Protein AF-A0A069I4X9-F1 (afdb_monomer)

Nearest PDB structures (foldseek):
  8xks-assembly1_K  TM=8.102E-01  e=2.385E-12  Chlamydomonas reinhardtii
  8xqx-assembly1_M  TM=8.203E-01  e=2.282E-12  Chlamydomonas reinhardtii
  8jcx-assembly1_3  TM=2.932E-01  e=9.158E+00  Homo sapiens
  4k1c-assembly2_B  TM=1.933E-01  e=4.322E+00  Saccharomyces cerevisiae S288C

Radius of gyration: 26.83 Å; Cα contacts (8 Å, |Δi|>4): 617; chains: 1; bounding box: 78×53×102 Å

Sequence (482 aa):
MLAGDPAERPPGIDAPSASSSVSSPSPRQVRTNILDNCRDRSWLIGLGVWSAAIGVWVTVFYAGLMTDAIWLKACLGVALGFATGVVFVIGHDCAHRSLVPSARINRIMAQVAFMPSLHPVCTWETGHNKLHHGWTCLLGKDEGYPPLSPQEFAALPPWRQALHRFYRSPAGLGFYYLVDIWWRCQILALPAGFRDFRRRDGWIDYGLVGGCLLAQLVVATRAGMGGALANCLLMIALPFVVWNFVMAFVTFQHHTHPGVVWYRDQREWNFFRGQVRGTVHVQMPVWLDVVFGRIFQHTAHHVDKTIPLYHLVEAQRALEDAYPRDVCVAKLSLSNLLSIIRACQVFDYEAKCWMTFDAAIGRVSPVVPAGGLPTAHEEAPRWNLGCELGFVAWIGLCVLIIGYSIVPRAALVAPYGDVALAIYLGLPGGLMFYGAHLLWQFLARGRGPIRERVAGWPWHDKLVATVVAFLVTDATWAWAVG

pLDDT: mean 77.33, std 23.87, range [29.41, 98.62]

Solvent-accessible surface area (backbone atoms only — not comparable to full-atom values): 25660 Å² total; per-residue (Å²): 138,86,85,86,81,84,81,83,78,78,85,73,80,73,71,80,69,84,66,77,78,76,71,76,62,51,68,68,65,58,51,68,53,34,62,75,72,36,55,62,48,39,61,69,58,32,52,46,54,51,50,50,37,50,49,53,34,53,50,37,50,50,52,29,37,72,27,62,55,62,70,59,21,43,53,32,9,50,52,33,2,53,33,34,38,36,24,32,52,52,15,48,37,14,64,52,40,10,33,28,76,46,57,68,58,15,47,53,50,14,47,61,30,17,29,77,67,59,42,28,50,60,41,46,47,43,54,45,60,50,24,26,63,64,33,34,45,27,57,96,50,18,74,83,79,68,64,45,36,33,66,60,48,59,70,41,58,70,71,54,43,52,48,54,54,39,38,50,35,88,72,21,32,22,50,40,30,44,49,60,40,44,42,38,42,45,68,65,27,62,55,80,90,47,60,87,48,91,45,76,70,33,57,49,31,47,48,50,21,53,50,43,53,51,50,50,52,54,48,33,56,62,56,77,38,46,41,39,69,52,28,44,46,27,66,44,50,42,14,51,54,43,19,30,34,50,47,22,56,53,56,44,52,34,57,52,43,78,63,39,50,60,33,77,53,69,90,82,51,47,64,44,56,21,26,39,31,21,20,23,28,48,48,65,59,68,73,58,35,57,61,52,49,35,56,44,31,27,28,32,39,46,70,43,47,48,38,19,56,93,28,24,67,62,32,28,50,35,45,40,72,75,32,56,81,45,40,38,57,46,65,66,32,46,67,52,53,54,48,37,42,57,44,55,52,24,31,38,68,85,81,58,39,49,32,36,67,50,36,40,65,66,76,39,78,76,72,69,69,93,61,72,67,75,59,50,67,69,86,67,77,79,92,51,71,68,40,56,51,37,46,53,49,50,53,49,48,56,50,47,59,53,47,67,73,70,54,65,77,77,76,77,74,65,99,48,84,69,53,57,56,53,54,48,45,71,39,84,66,17,49,51,52,50,49,50,49,51,49,47,52,51,50,73,69,46,86,58,81,63,48,65,58,54,69,70,39,96,54,41,67,60,53,51,51,52,53,50,55,48,52,52,53,51,52,56,48,56,66,73,76,108

Secondary structure (DSSP, 8-state):
---PPPPPPPPP----------PPPPHHHHHTTS-GGGG---HHHHHHHHHHHHHHHHHHHHHHHT---HHHHHHHHHHHHHHHHHHHHHHHHHHHT-SSS-HHHHHHHHHHHHTTTT--HHHHIIIIIIIITTSTTBTTT--SSPPPPHHHHHTS-HHHHHHHHHHTSHHHHHHHIIIIIIIIIIIS--SGGG-TT-SHHHHHHHHHHHHHHHHHHHHHHHS-SS-HHHHHIIIIIHHHHHHHHHHHHHHHHHH-STT---BSSGGG--HIIIIITT-EEEE--HHHHHHTTTTT-HHHHHH-TTS-GGGHHHHHHHHHHH-TTTSEEEE--HHHHHHHHHH-SEEETTTTEEE-HHHHTTSS-----SSSS--TT--PPPP-HHHHHHHHHHHHHHHHHHHHHHS-GGGG----TTHHHHHHHTSHHHHHHHHHHHHHHHHHH--STHHHHHHTSTTHHHHHHHHHHHHHHHHHHHHH--

Structure (mmCIF, N/CA/C/O backbone):
data_AF-A0A069I4X9-F1
#
_entry.id   AF-A0A069I4X9-F1
#
loop_
_atom_site.group_PDB
_atom_site.id
_atom_site.type_symbol
_atom_site.label_atom_id
_atom_site.label_alt_id
_atom_site.label_comp_id
_atom_site.label_asym_id
_atom_site.label_entity_id
_atom_site.label_seq_id
_atom_site.pdbx_PDB_ins_code
_atom_site.Cartn_x
_atom_site.Cartn_y
_atom_site.Cartn_z
_atom_site.occupancy
_atom_site.B_iso_or_equiv
_atom_site.auth_seq_id
_atom_site.auth_comp_id
_atom_site.auth_asym_id
_atom_site.auth_atom_id
_atom_site.pdbx_PDB_model_num
ATOM 1 N N . MET A 1 1 ? -54.127 21.550 59.054 1.00 37.44 1 MET A N 1
ATOM 2 C CA . MET A 1 1 ? -53.795 22.242 57.787 1.00 37.44 1 MET A CA 1
ATOM 3 C C . MET A 1 1 ? -52.359 22.720 57.953 1.00 37.44 1 MET A C 1
ATOM 5 O O . MET A 1 1 ? -52.140 23.492 58.864 1.00 37.44 1 MET A O 1
ATOM 9 N N . LEU A 1 2 ? -51.314 22.235 57.291 1.00 35.59 2 LEU A N 1
ATOM 10 C CA . LEU A 1 2 ? -51.135 21.636 55.971 1.00 35.59 2 LEU A CA 1
ATOM 11 C C . LEU A 1 2 ? -49.965 20.634 56.070 1.00 35.59 2 LEU A C 1
ATOM 13 O O . LEU A 1 2 ? -48.908 20.998 56.577 1.00 35.59 2 LEU A O 1
ATOM 17 N N . ALA A 1 3 ? -50.141 19.408 55.582 1.00 30.22 3 ALA A N 1
ATOM 18 C CA . ALA A 1 3 ? -49.044 18.504 55.245 1.00 30.22 3 ALA A CA 1
ATOM 19 C C . ALA A 1 3 ? -49.197 18.213 53.748 1.00 30.22 3 ALA A C 1
ATOM 21 O O . ALA A 1 3 ? -50.231 17.694 53.333 1.00 30.22 3 ALA A O 1
ATOM 22 N N . GLY A 1 4 ? -48.242 18.687 52.948 1.00 31.55 4 GLY A N 1
ATOM 23 C CA . GLY A 1 4 ? -48.219 18.511 51.500 1.00 31.55 4 GLY A CA 1
ATOM 24 C C . GLY A 1 4 ? -47.476 17.234 51.130 1.00 31.55 4 GLY A C 1
ATOM 25 O O . GLY A 1 4 ? -46.354 17.016 51.582 1.00 31.55 4 GLY A O 1
ATOM 26 N N . ASP A 1 5 ? -48.141 16.419 50.326 1.00 33.72 5 ASP A N 1
ATOM 27 C CA . ASP A 1 5 ? -47.683 15.168 49.726 1.00 33.72 5 ASP A CA 1
ATOM 28 C C . ASP A 1 5 ? -46.591 15.435 48.659 1.00 33.72 5 ASP A C 1
ATOM 30 O O . ASP A 1 5 ? -46.754 16.372 47.866 1.00 33.72 5 ASP A O 1
ATOM 34 N N . PRO A 1 6 ? -45.480 14.676 48.585 1.00 36.47 6 PRO A N 1
ATOM 35 C CA . PRO A 1 6 ? -44.529 14.788 47.486 1.00 36.47 6 PRO A CA 1
ATOM 36 C C . PRO A 1 6 ? -45.008 13.983 46.270 1.00 36.47 6 PRO A C 1
ATOM 38 O O . PRO A 1 6 ? -45.128 12.762 46.321 1.00 36.47 6 PRO A O 1
ATOM 41 N N . ALA A 1 7 ? -45.231 14.689 45.161 1.00 36.84 7 ALA A N 1
ATOM 42 C CA . ALA A 1 7 ? -45.636 14.135 43.873 1.00 36.84 7 ALA A CA 1
ATOM 43 C C . ALA A 1 7 ? -44.714 13.004 43.366 1.00 36.84 7 ALA A C 1
ATOM 45 O O . ALA A 1 7 ? -43.484 13.093 43.422 1.00 36.84 7 ALA A O 1
ATOM 46 N N . GLU A 1 8 ? -45.350 11.963 42.828 1.00 34.41 8 GLU A N 1
ATOM 47 C CA . GLU A 1 8 ? -44.757 10.784 42.196 1.00 34.41 8 GLU A CA 1
ATOM 48 C C . GLU A 1 8 ? -43.787 11.141 41.052 1.00 34.41 8 GLU A C 1
ATOM 50 O O . GLU A 1 8 ? -44.071 11.980 40.194 1.00 34.41 8 GLU A O 1
ATOM 55 N N . ARG A 1 9 ? -42.633 10.457 41.007 1.00 32.28 9 ARG A N 1
ATOM 56 C CA . ARG A 1 9 ? -41.736 10.457 39.839 1.00 32.28 9 ARG A CA 1
ATOM 57 C C . ARG A 1 9 ? -42.346 9.607 38.717 1.00 32.28 9 ARG A C 1
ATOM 59 O O . ARG A 1 9 ? -42.811 8.505 39.005 1.00 32.28 9 ARG A O 1
ATOM 66 N N . PRO A 1 10 ? -42.257 10.032 37.445 1.00 34.31 10 PRO A N 1
ATOM 67 C CA . PRO A 1 10 ? -42.614 9.173 36.322 1.00 34.31 10 PRO A CA 1
ATOM 68 C C . PRO A 1 10 ? -41.667 7.958 36.249 1.00 34.31 10 PRO A C 1
ATOM 70 O O . PRO A 1 10 ? -40.499 8.077 36.638 1.00 34.31 10 PRO A O 1
ATOM 73 N N . PRO A 1 11 ? -42.145 6.794 35.767 1.00 34.25 11 PRO A N 1
ATOM 74 C CA . PRO A 1 11 ? -41.364 5.564 35.736 1.00 34.25 11 PRO A CA 1
ATOM 75 C C . PRO A 1 11 ? -40.107 5.754 34.888 1.00 34.25 11 PRO A C 1
ATOM 77 O O . PRO A 1 11 ? -40.160 6.211 33.744 1.00 34.25 11 PRO A O 1
ATOM 80 N N . GLY A 1 12 ? -38.967 5.443 35.503 1.00 29.41 12 GLY A N 1
ATOM 81 C CA . GLY A 1 12 ? -37.654 5.556 34.897 1.00 29.41 12 GLY A CA 1
ATOM 82 C C . GLY A 1 12 ? -37.534 4.665 33.668 1.00 29.41 12 GLY A C 1
ATOM 83 O O . GLY A 1 12 ? -37.895 3.493 33.687 1.00 29.41 12 GLY A O 1
ATOM 84 N N . ILE A 1 13 ? -36.977 5.236 32.605 1.00 35.00 13 ILE A N 1
ATOM 85 C CA . ILE A 1 13 ? -36.231 4.462 31.621 1.00 35.00 13 ILE A CA 1
ATOM 86 C C . ILE A 1 13 ? -35.029 3.929 32.392 1.00 35.00 13 ILE A C 1
ATOM 88 O O . ILE A 1 13 ? -34.142 4.703 32.761 1.00 35.00 13 ILE A O 1
ATOM 92 N N . ASP A 1 14 ? -35.050 2.637 32.704 1.00 30.31 14 ASP A N 1
ATOM 93 C CA . ASP A 1 14 ? -33.915 1.957 33.304 1.00 30.31 14 ASP A CA 1
ATOM 94 C C . ASP A 1 14 ? -32.677 2.255 32.455 1.00 30.31 14 ASP A C 1
ATOM 96 O O . ASP A 1 14 ? -32.608 1.930 31.265 1.00 30.31 14 ASP A O 1
ATOM 100 N N . ALA A 1 15 ? -31.696 2.918 33.072 1.00 31.80 15 ALA A N 1
ATOM 101 C CA . ALA A 1 15 ? -30.349 2.950 32.535 1.00 31.80 15 ALA A CA 1
ATOM 102 C C . ALA A 1 15 ? -29.957 1.494 32.253 1.00 31.80 15 ALA A C 1
ATOM 104 O O . ALA A 1 15 ? -30.200 0.651 33.123 1.00 31.80 15 ALA A O 1
ATOM 105 N N . PRO A 1 16 ? -29.399 1.169 31.071 1.00 34.00 16 PRO A N 1
ATOM 106 C CA . PRO A 1 16 ? -29.055 -0.203 30.749 1.00 34.00 16 PRO A CA 1
ATOM 107 C C . PRO A 1 16 ? -28.197 -0.745 31.886 1.00 34.00 16 PRO A C 1
ATOM 109 O O . PRO A 1 16 ? -27.100 -0.245 32.147 1.00 34.00 16 PRO A O 1
ATOM 112 N N . SER A 1 17 ? -28.761 -1.723 32.602 1.00 31.00 17 SER A N 1
ATOM 113 C CA . SER A 1 17 ? -28.089 -2.463 33.658 1.00 31.00 17 SER A CA 1
ATOM 114 C C . SER A 1 17 ? -26.706 -2.809 33.143 1.00 31.00 17 SER A C 1
ATOM 116 O O . SER A 1 17 ? -26.615 -3.310 32.020 1.00 31.00 17 SER A O 1
ATOM 118 N N . ALA A 1 18 ? -25.666 -2.505 33.922 1.00 36.44 18 ALA A N 1
ATOM 119 C CA . ALA A 1 18 ? -24.280 -2.808 33.607 1.00 36.44 18 ALA A CA 1
ATOM 120 C C . ALA A 1 18 ? -24.152 -4.294 33.244 1.00 36.44 18 ALA A C 1
ATOM 122 O O . ALA A 1 18 ? -23.945 -5.154 34.098 1.00 36.44 18 ALA A O 1
ATOM 123 N N . SER A 1 19 ? -24.342 -4.599 31.961 1.00 37.09 19 SER A N 1
ATOM 124 C CA . SER A 1 19 ? -24.194 -5.928 31.415 1.00 37.09 19 SER A CA 1
ATOM 125 C C . SER A 1 19 ? -22.731 -6.261 31.607 1.00 37.09 19 SER A C 1
ATOM 127 O O . SER A 1 19 ? -21.877 -5.515 31.117 1.00 37.09 19 SER A O 1
ATOM 129 N N . SER A 1 20 ? -22.466 -7.327 32.360 1.00 35.00 20 SER A N 1
ATOM 130 C CA . SER A 1 20 ? -21.168 -7.982 32.510 1.00 35.00 20 SER A CA 1
ATOM 131 C C . SER A 1 20 ? -20.260 -7.659 31.327 1.00 35.00 20 SER A C 1
ATOM 133 O O . SER A 1 20 ? -20.530 -8.105 30.208 1.00 35.00 20 SER A O 1
ATOM 135 N N . SER A 1 21 ? -19.236 -6.830 31.542 1.00 40.62 21 SER A N 1
ATOM 136 C CA . SER A 1 21 ? -18.305 -6.451 30.488 1.00 40.62 21 SER A CA 1
ATOM 137 C C . SER A 1 21 ? -17.572 -7.711 30.042 1.00 40.62 21 SER A C 1
ATOM 139 O O . SER A 1 21 ? -16.586 -8.110 30.664 1.00 40.62 21 SER A O 1
ATOM 141 N N . VAL A 1 22 ? -18.074 -8.377 29.004 1.00 55.06 22 VAL A N 1
ATOM 142 C CA . VAL A 1 22 ? -17.352 -9.461 28.348 1.00 55.06 22 VAL A CA 1
ATOM 143 C C . VAL A 1 22 ? -16.038 -8.844 27.886 1.00 55.06 22 VAL A C 1
ATOM 145 O O . VAL A 1 22 ? -16.019 -7.938 27.048 1.00 55.06 22 VAL A O 1
ATOM 148 N N . SER A 1 23 ? -14.942 -9.245 28.525 1.00 77.88 23 SER A N 1
ATOM 149 C CA . SER A 1 23 ? -13.613 -8.769 28.170 1.00 77.88 23 SER A CA 1
ATOM 150 C C . SER A 1 23 ? -13.350 -9.118 26.705 1.00 77.88 23 SER A C 1
ATOM 152 O O . SER A 1 23 ? -13.722 -10.192 26.230 1.00 77.88 23 SER A O 1
ATOM 154 N N . SER A 1 24 ? -12.762 -8.185 25.950 1.00 87.25 24 SER A N 1
ATOM 155 C CA . SER A 1 24 ? -12.441 -8.446 24.544 1.00 87.25 24 SER A CA 1
ATOM 156 C C . SER A 1 24 ? -11.534 -9.681 24.430 1.00 87.25 24 SER A C 1
ATOM 158 O O . SER A 1 24 ? -10.626 -9.819 25.257 1.00 87.25 24 SER A O 1
ATOM 160 N N . PRO A 1 25 ? -11.730 -10.551 23.420 1.00 93.88 25 PRO A N 1
ATOM 161 C CA . PRO A 1 25 ? -10.890 -11.728 23.235 1.00 93.88 25 PRO A CA 1
ATOM 162 C C . PRO A 1 25 ? -9.403 -11.366 23.179 1.00 93.88 25 PRO A C 1
ATOM 164 O O . PRO A 1 25 ? -8.998 -10.392 22.539 1.00 93.88 25 PRO A O 1
ATOM 167 N N . SER A 1 26 ? -8.570 -12.168 23.840 1.00 94.81 26 SER A N 1
ATOM 168 C CA . SER A 1 26 ? -7.115 -12.028 23.761 1.00 94.81 26 SER A CA 1
ATOM 169 C C . SER A 1 26 ? -6.605 -12.341 22.344 1.00 94.81 26 SER A C 1
ATOM 171 O O . SER A 1 26 ? -7.230 -13.129 21.630 1.00 94.81 26 SER A O 1
ATOM 173 N N . PRO A 1 27 ? -5.425 -11.830 21.937 1.00 95.25 27 PRO A N 1
ATOM 174 C CA . PRO A 1 27 ? -4.849 -12.139 20.624 1.00 95.25 27 PRO A CA 1
ATOM 175 C C . PRO A 1 27 ? -4.754 -13.640 20.332 1.00 95.25 27 PRO A C 1
ATOM 177 O O . PRO A 1 27 ? -4.973 -14.076 19.205 1.00 95.25 27 PRO A O 1
ATOM 180 N N . ARG A 1 28 ? -4.442 -14.443 21.359 1.00 94.88 28 ARG A N 1
AT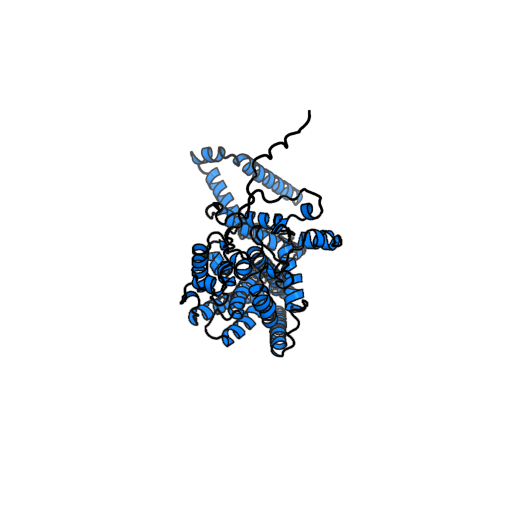OM 181 C CA . ARG A 1 28 ? -4.356 -15.901 21.241 1.00 94.88 28 ARG A CA 1
ATOM 182 C C . ARG A 1 28 ? -5.721 -16.515 20.929 1.00 94.88 28 ARG A C 1
ATOM 184 O O . ARG A 1 28 ? -5.792 -17.327 20.020 1.00 94.88 28 ARG A O 1
ATOM 191 N N . GLN A 1 29 ? -6.775 -16.096 21.635 1.00 95.31 29 GLN A N 1
ATOM 192 C CA . GLN A 1 29 ? -8.145 -16.577 21.407 1.00 95.31 29 GLN A CA 1
ATOM 193 C C . GLN A 1 29 ? -8.674 -16.197 20.023 1.00 95.31 29 GLN A C 1
ATOM 195 O O . GLN A 1 29 ? -9.367 -16.989 19.402 1.00 95.31 29 GLN A O 1
ATOM 200 N N . VAL A 1 30 ? -8.333 -15.009 19.514 1.00 96.00 30 VAL A N 1
ATOM 201 C CA . VAL A 1 30 ? -8.723 -14.621 18.149 1.00 96.00 30 VAL A CA 1
ATOM 202 C C . VAL A 1 30 ? -8.038 -15.529 17.129 1.00 96.00 30 VAL A C 1
ATOM 204 O O . VAL A 1 30 ? -8.697 -16.084 16.253 1.00 96.00 30 VAL A O 1
ATOM 207 N N . ARG A 1 31 ? -6.722 -15.730 17.274 1.00 96.00 31 ARG A N 1
ATOM 208 C CA . ARG A 1 31 ? -5.906 -16.519 16.339 1.00 96.00 31 ARG A CA 1
ATOM 209 C C . ARG A 1 31 ? -6.224 -18.008 16.330 1.00 96.00 31 ARG A C 1
ATOM 211 O O . ARG A 1 31 ? -5.971 -18.632 15.306 1.00 96.00 31 ARG A O 1
ATOM 218 N N . THR A 1 32 ? -6.767 -18.563 17.415 1.00 95.00 32 THR A N 1
ATOM 219 C CA . THR A 1 32 ? -7.201 -19.970 17.463 1.00 95.00 32 THR A CA 1
ATOM 220 C C . THR A 1 32 ? -8.432 -20.256 16.607 1.00 95.00 32 THR A C 1
ATOM 222 O O . THR A 1 32 ? -8.691 -21.418 16.329 1.00 95.00 32 THR A O 1
ATOM 225 N N . ASN A 1 33 ? -9.173 -19.232 16.163 1.00 94.44 33 ASN A N 1
ATOM 226 C CA . ASN A 1 33 ? -10.238 -19.427 15.172 1.00 94.44 33 ASN A CA 1
ATOM 227 C C . ASN A 1 33 ? -9.684 -19.640 13.756 1.00 94.44 33 ASN A C 1
ATOM 229 O O . ASN A 1 33 ? -10.404 -20.113 12.889 1.00 94.44 33 ASN A O 1
ATOM 233 N N . ILE A 1 34 ? -8.418 -19.291 13.505 1.00 94.56 34 ILE A N 1
ATOM 234 C CA . ILE A 1 34 ? -7.777 -19.502 12.207 1.00 94.56 34 ILE A CA 1
ATOM 235 C C . ILE A 1 34 ? -7.146 -20.892 12.193 1.00 94.56 34 ILE A C 1
ATOM 237 O O . ILE A 1 34 ? -6.325 -21.197 13.061 1.00 94.56 34 ILE A O 1
ATOM 241 N N . LEU A 1 35 ? -7.480 -21.681 11.170 1.00 90.38 35 LEU A N 1
ATOM 242 C CA . LEU A 1 35 ? -6.943 -23.023 10.957 1.00 90.38 35 LEU A CA 1
ATOM 243 C C . LEU A 1 35 ? -5.404 -23.030 10.961 1.00 90.38 35 LEU A C 1
ATOM 245 O O . LEU A 1 35 ? -4.758 -22.124 10.428 1.00 90.38 35 LEU A O 1
ATOM 249 N N . ASP A 1 36 ? -4.808 -24.066 11.551 1.00 89.25 36 ASP A N 1
ATOM 250 C CA . ASP A 1 36 ? -3.351 -24.147 11.717 1.00 89.25 36 ASP A CA 1
ATOM 251 C C . ASP A 1 36 ? -2.605 -24.202 10.377 1.00 89.25 36 ASP A C 1
ATOM 253 O O . ASP A 1 36 ? -1.574 -23.542 10.221 1.00 89.25 36 ASP A O 1
ATOM 257 N N . ASN A 1 37 ? -3.174 -24.893 9.384 1.00 91.88 37 ASN A N 1
ATOM 258 C CA . ASN A 1 37 ? -2.613 -25.007 8.035 1.00 91.88 37 ASN A CA 1
ATOM 259 C C . ASN A 1 37 ? -2.549 -23.662 7.293 1.00 91.88 37 ASN A C 1
ATOM 261 O O . ASN A 1 37 ? -1.755 -23.512 6.371 1.00 91.88 37 ASN A O 1
ATOM 265 N N . CYS A 1 38 ? -3.314 -22.644 7.709 1.00 95.12 38 CYS A N 1
ATOM 266 C CA . CYS A 1 38 ? -3.227 -21.317 7.098 1.00 95.12 38 CYS A CA 1
ATOM 267 C C . CYS A 1 38 ? -1.853 -20.657 7.303 1.00 95.12 38 CYS A C 1
ATOM 269 O O . CYS A 1 38 ? -1.552 -19.665 6.648 1.00 95.12 38 CYS A O 1
ATOM 271 N N . ARG A 1 39 ? -1.013 -21.165 8.215 1.00 94.94 39 ARG A N 1
ATOM 272 C CA . ARG A 1 39 ? 0.346 -20.652 8.463 1.00 94.94 39 ARG A CA 1
ATOM 273 C C . ARG A 1 39 ? 1.419 -21.405 7.681 1.00 94.94 39 ARG A C 1
ATOM 275 O O . ARG A 1 39 ? 2.592 -21.022 7.754 1.00 94.94 39 ARG A O 1
ATOM 282 N N . ASP A 1 40 ? 1.037 -22.444 6.944 1.00 95.50 40 ASP A N 1
ATOM 283 C CA . ASP A 1 40 ? 1.966 -23.247 6.166 1.00 95.50 40 ASP A CA 1
ATOM 284 C C . ASP A 1 40 ? 2.543 -22.428 5.017 1.00 95.50 40 ASP A C 1
ATOM 286 O O . ASP A 1 40 ? 1.842 -21.728 4.287 1.00 95.50 40 ASP A O 1
ATOM 290 N N . ARG A 1 41 ? 3.868 -22.509 4.864 1.00 96.88 41 ARG A N 1
ATOM 291 C CA . ARG A 1 41 ? 4.607 -21.751 3.854 1.00 96.88 41 ARG A CA 1
ATOM 292 C C . ARG A 1 41 ? 5.161 -22.689 2.800 1.00 96.88 41 ARG A C 1
ATOM 294 O O . ARG A 1 41 ? 5.827 -23.672 3.115 1.00 96.88 41 ARG A O 1
ATOM 301 N N . SER A 1 42 ? 4.962 -22.341 1.538 1.00 96.31 42 SER A N 1
ATOM 302 C CA . SER A 1 42 ? 5.397 -23.119 0.385 1.00 96.31 42 SER A CA 1
ATOM 303 C C . SER A 1 42 ? 6.525 -22.417 -0.360 1.00 96.31 42 SER A C 1
ATOM 305 O O . SER A 1 42 ? 6.382 -21.282 -0.815 1.00 96.31 42 SER A O 1
ATOM 307 N N . TRP A 1 43 ? 7.645 -23.123 -0.540 1.00 97.19 43 TRP A N 1
ATOM 308 C CA . TRP A 1 43 ? 8.728 -22.674 -1.417 1.00 97.19 43 TRP A CA 1
ATOM 309 C C . TRP A 1 43 ? 8.250 -22.493 -2.854 1.00 97.19 43 TRP A C 1
ATOM 311 O O . TRP A 1 43 ? 8.520 -21.460 -3.459 1.00 97.19 43 TRP A O 1
ATOM 321 N N . LEU A 1 44 ? 7.524 -23.481 -3.383 1.00 95.69 44 LEU A N 1
ATOM 322 C CA . LEU A 1 44 ? 7.084 -23.491 -4.773 1.00 95.69 44 LEU A CA 1
ATOM 323 C C . LEU A 1 44 ? 6.119 -22.337 -5.061 1.00 95.69 44 LEU A C 1
ATOM 325 O O . LEU A 1 44 ? 6.340 -21.574 -5.998 1.00 95.69 44 LEU A O 1
ATOM 329 N N . ILE A 1 45 ? 5.078 -22.184 -4.236 1.00 93.75 45 ILE A N 1
ATOM 330 C CA . ILE A 1 45 ? 4.066 -21.139 -4.441 1.00 93.75 45 ILE A CA 1
ATOM 331 C C . ILE A 1 45 ? 4.675 -19.762 -4.167 1.00 93.75 45 ILE A C 1
ATOM 333 O O . ILE A 1 45 ? 4.526 -18.857 -4.985 1.00 93.75 45 ILE A O 1
ATOM 337 N N . GLY A 1 46 ? 5.402 -19.605 -3.056 1.00 93.25 46 GLY A N 1
ATOM 338 C CA . GLY A 1 46 ? 5.978 -18.319 -2.670 1.00 93.25 46 GLY A CA 1
ATOM 339 C C . GLY A 1 46 ? 7.001 -17.789 -3.679 1.00 93.25 46 GLY A C 1
ATOM 340 O O . GLY A 1 46 ? 6.909 -16.635 -4.098 1.00 93.25 46 GLY A O 1
ATOM 341 N N . LEU A 1 47 ? 7.936 -18.633 -4.137 1.00 94.56 47 LEU A N 1
ATOM 342 C CA . LEU A 1 47 ? 8.886 -18.254 -5.191 1.00 94.56 47 LEU A CA 1
ATOM 343 C C . LEU A 1 47 ? 8.193 -18.049 -6.541 1.00 94.56 47 LEU A C 1
ATOM 345 O O . LEU A 1 47 ? 8.567 -17.131 -7.270 1.00 94.56 47 LEU A O 1
ATOM 349 N N . GLY A 1 48 ? 7.188 -18.865 -6.872 1.00 91.06 48 GLY A N 1
ATOM 350 C CA . GLY A 1 48 ? 6.422 -18.742 -8.112 1.00 91.06 48 GLY A CA 1
ATOM 351 C C . GLY A 1 48 ? 5.696 -17.401 -8.226 1.00 91.06 48 GLY A C 1
ATOM 352 O O . GLY A 1 48 ? 5.884 -16.690 -9.211 1.00 91.06 48 GLY A O 1
ATOM 353 N N . VAL A 1 49 ? 4.930 -17.011 -7.201 1.00 91.38 49 VAL A N 1
ATOM 354 C CA . VAL A 1 49 ? 4.183 -15.738 -7.186 1.00 91.38 49 VAL A CA 1
ATOM 355 C C . VAL A 1 49 ? 5.129 -14.538 -7.234 1.00 91.38 49 VAL A C 1
ATOM 357 O O . VAL A 1 49 ? 4.919 -13.619 -8.024 1.00 91.38 49 VAL A O 1
ATOM 360 N N . TRP A 1 50 ? 6.202 -14.560 -6.439 1.00 96.69 50 TRP A N 1
ATOM 361 C CA . TRP A 1 50 ? 7.201 -13.490 -6.444 1.00 96.69 50 TRP A CA 1
ATOM 362 C C . TRP A 1 50 ? 7.896 -13.351 -7.802 1.00 96.69 50 TRP A C 1
ATOM 364 O O . TRP A 1 50 ? 7.983 -12.248 -8.341 1.00 96.69 50 TRP A O 1
ATOM 374 N N . SER A 1 51 ? 8.329 -14.468 -8.395 1.00 92.75 51 SER A N 1
ATOM 375 C CA . SER A 1 51 ? 9.022 -14.453 -9.688 1.00 92.75 51 SER A CA 1
ATOM 376 C C . SER A 1 51 ? 8.094 -14.009 -10.817 1.00 92.75 51 SER A C 1
ATOM 378 O O . SER A 1 51 ? 8.520 -13.262 -11.692 1.00 92.75 51 SER A O 1
ATOM 380 N N . ALA A 1 52 ? 6.821 -14.418 -10.785 1.00 90.00 52 ALA A N 1
ATOM 381 C CA . ALA A 1 52 ? 5.820 -13.982 -11.753 1.00 90.00 52 ALA A CA 1
ATOM 382 C C . ALA A 1 52 ? 5.586 -12.465 -11.680 1.00 90.00 52 ALA A C 1
ATOM 384 O O . ALA A 1 52 ? 5.621 -11.795 -12.711 1.00 90.00 52 ALA A O 1
ATOM 385 N N . ALA A 1 53 ? 5.414 -11.907 -10.476 1.00 90.69 53 ALA A N 1
ATOM 386 C CA . ALA A 1 53 ? 5.210 -10.469 -10.294 1.00 90.69 53 ALA A CA 1
ATOM 387 C C . ALA A 1 53 ? 6.415 -9.650 -10.797 1.00 90.69 53 ALA A C 1
ATOM 389 O O . ALA A 1 53 ? 6.245 -8.695 -11.558 1.00 90.69 53 ALA A O 1
ATOM 390 N N . ILE A 1 54 ? 7.638 -10.060 -10.436 1.00 94.31 54 ILE A N 1
ATOM 391 C CA . ILE A 1 54 ? 8.873 -9.419 -10.915 1.00 94.31 54 ILE A CA 1
ATOM 392 C C . ILE A 1 54 ? 9.019 -9.567 -12.433 1.00 94.31 54 ILE A C 1
ATOM 394 O O . ILE A 1 54 ? 9.341 -8.596 -13.115 1.00 94.31 54 ILE A O 1
ATOM 398 N N . GLY A 1 55 ? 8.747 -10.754 -12.979 1.00 89.94 55 GLY A N 1
ATOM 399 C CA . GLY A 1 55 ? 8.819 -11.021 -14.414 1.00 89.94 55 GLY A CA 1
ATOM 400 C C . GLY A 1 55 ? 7.880 -10.128 -15.225 1.00 89.94 55 GLY A C 1
ATOM 401 O O . GLY A 1 55 ? 8.306 -9.545 -16.223 1.00 89.94 55 GLY A O 1
ATOM 402 N N . VAL A 1 56 ? 6.635 -9.948 -14.770 1.00 89.00 56 VAL A N 1
ATOM 403 C CA . VAL A 1 56 ? 5.677 -9.017 -15.389 1.00 89.00 56 VAL A CA 1
ATOM 404 C C . VAL A 1 56 ? 6.214 -7.589 -15.352 1.00 89.00 56 VAL A C 1
ATOM 406 O O . VAL A 1 56 ? 6.233 -6.923 -16.385 1.00 89.00 56 VAL A O 1
ATOM 409 N N . TRP A 1 57 ? 6.704 -7.130 -14.198 1.00 96.06 57 TRP A N 1
ATOM 410 C CA . TRP A 1 57 ? 7.248 -5.779 -14.062 1.00 96.06 57 TRP A CA 1
ATOM 411 C C . TRP A 1 57 ? 8.430 -5.531 -15.013 1.00 96.06 57 TRP A C 1
ATOM 413 O O . TRP A 1 57 ? 8.419 -4.558 -15.767 1.00 96.06 57 TRP A O 1
ATOM 423 N N . VAL A 1 58 ? 9.408 -6.446 -15.047 1.00 94.94 58 VAL A N 1
ATOM 424 C CA . VAL A 1 58 ? 10.585 -6.350 -15.930 1.00 94.94 58 VAL A CA 1
ATOM 425 C C . VAL A 1 58 ? 10.167 -6.347 -17.399 1.00 94.94 58 VAL A C 1
ATOM 427 O O . VAL A 1 58 ? 10.673 -5.538 -18.175 1.00 94.94 58 VAL A O 1
ATOM 430 N N . THR A 1 59 ? 9.221 -7.209 -17.776 1.00 90.88 59 THR A N 1
ATOM 431 C CA . THR A 1 59 ? 8.726 -7.308 -19.157 1.00 90.88 59 THR A CA 1
ATOM 432 C C . THR A 1 59 ? 8.044 -6.011 -19.588 1.00 90.88 59 THR A C 1
ATOM 434 O O . THR A 1 59 ? 8.353 -5.493 -20.659 1.00 90.88 59 THR A O 1
ATOM 437 N N . VAL A 1 60 ? 7.160 -5.444 -18.760 1.00 93.94 60 VAL A N 1
ATOM 438 C CA . VAL A 1 60 ? 6.457 -4.190 -19.082 1.00 93.94 60 VAL A CA 1
ATOM 439 C C . VAL A 1 60 ? 7.430 -3.010 -19.135 1.00 93.94 60 VAL A C 1
ATOM 441 O O . VAL A 1 60 ? 7.335 -2.188 -20.048 1.00 93.94 60 VAL A O 1
ATOM 444 N N . PHE A 1 61 ? 8.398 -2.937 -18.214 1.00 95.88 61 PHE A N 1
ATOM 445 C CA . PHE A 1 61 ? 9.433 -1.901 -18.241 1.00 95.88 61 PHE A CA 1
ATOM 446 C C . PHE A 1 61 ? 10.263 -1.985 -19.525 1.00 95.88 61 PHE A C 1
ATOM 448 O O . PHE A 1 61 ? 10.381 -0.995 -20.245 1.00 95.88 61 PHE A O 1
ATOM 455 N N . TYR A 1 62 ? 10.764 -3.176 -19.863 1.00 92.56 62 TYR A N 1
ATOM 456 C CA . TYR A 1 62 ? 11.527 -3.408 -21.087 1.00 92.56 62 TYR A CA 1
ATOM 457 C C . TYR A 1 62 ? 10.714 -3.089 -22.349 1.00 92.56 62 TYR A C 1
ATOM 459 O O . TYR A 1 62 ? 11.184 -2.344 -23.206 1.00 92.56 62 TYR A O 1
ATOM 467 N N . ALA A 1 63 ? 9.475 -3.579 -22.446 1.00 90.56 63 ALA A N 1
ATOM 468 C CA . ALA A 1 63 ? 8.593 -3.296 -23.576 1.00 90.56 63 ALA A CA 1
ATOM 469 C C . ALA A 1 63 ? 8.346 -1.789 -23.741 1.00 90.56 63 ALA A C 1
ATOM 471 O O . ALA A 1 63 ? 8.405 -1.264 -24.853 1.00 90.56 63 ALA A O 1
ATOM 472 N N . GLY A 1 64 ? 8.135 -1.072 -22.632 1.00 92.69 64 GLY A N 1
ATOM 473 C CA . GLY A 1 64 ? 7.978 0.378 -22.643 1.00 92.69 64 GLY A CA 1
ATOM 474 C C . GLY A 1 64 ? 9.225 1.099 -23.144 1.00 92.69 64 GLY A C 1
ATOM 475 O O . GLY A 1 64 ? 9.105 2.043 -23.922 1.00 92.69 64 GLY A O 1
ATOM 476 N N . LEU A 1 65 ? 10.423 0.637 -22.777 1.00 93.62 65 LEU A N 1
ATOM 477 C CA . LEU A 1 65 ? 11.685 1.183 -23.287 1.00 93.62 65 LEU A CA 1
ATOM 478 C C . LEU A 1 65 ? 11.882 0.926 -24.787 1.00 93.62 65 LEU A C 1
ATOM 480 O O . LEU A 1 65 ? 12.381 1.809 -25.475 1.00 93.62 65 LEU A O 1
ATOM 484 N N . MET A 1 66 ? 11.421 -0.218 -25.296 1.00 91.25 66 MET A N 1
ATOM 485 C CA . MET A 1 66 ? 11.506 -0.603 -26.715 1.00 91.25 66 MET A CA 1
ATOM 486 C C . MET A 1 66 ? 10.351 -0.071 -27.579 1.00 91.25 66 MET A C 1
ATOM 488 O O . MET A 1 66 ? 10.147 -0.519 -28.703 1.00 91.25 66 MET A O 1
ATOM 492 N N . THR A 1 67 ? 9.564 0.874 -27.063 1.00 88.69 67 THR A N 1
ATOM 493 C CA . THR A 1 67 ? 8.413 1.451 -27.769 1.00 88.69 67 THR A CA 1
ATOM 494 C C . THR A 1 67 ? 8.687 2.901 -28.159 1.00 88.69 67 THR A C 1
ATOM 496 O O . THR A 1 67 ? 8.934 3.728 -27.285 1.00 88.69 67 THR A O 1
ATOM 499 N N . ASP A 1 68 ? 8.568 3.252 -29.441 1.00 90.56 68 ASP A N 1
ATOM 500 C CA . ASP A 1 68 ? 8.668 4.653 -29.898 1.00 90.56 68 ASP A CA 1
ATOM 501 C C . ASP A 1 68 ? 7.330 5.397 -29.831 1.00 90.56 68 ASP A C 1
ATOM 503 O O . ASP A 1 68 ? 7.284 6.603 -29.585 1.00 90.56 68 ASP A O 1
ATOM 507 N N . ALA A 1 69 ? 6.219 4.676 -30.009 1.00 88.94 69 ALA A N 1
ATOM 508 C CA . ALA A 1 69 ? 4.881 5.247 -29.954 1.00 88.94 69 ALA A CA 1
ATOM 509 C C . ALA A 1 69 ? 4.582 5.789 -28.547 1.00 88.94 69 ALA A C 1
ATOM 511 O O . ALA A 1 69 ? 4.339 5.031 -27.607 1.00 88.94 69 ALA A O 1
ATOM 512 N N . ILE A 1 70 ? 4.573 7.117 -28.408 1.00 90.38 70 ILE A N 1
ATOM 513 C CA . ILE A 1 70 ? 4.476 7.791 -27.106 1.00 90.38 70 ILE A CA 1
ATOM 514 C C . ILE A 1 70 ? 3.204 7.424 -26.333 1.00 90.38 70 ILE A C 1
ATOM 516 O O . ILE A 1 70 ? 3.254 7.240 -25.119 1.00 90.38 70 ILE A O 1
ATOM 520 N N . TRP A 1 71 ? 2.078 7.259 -27.031 1.00 87.94 71 TRP A N 1
ATOM 521 C CA . TRP A 1 71 ? 0.808 6.878 -26.415 1.00 87.94 71 TRP A CA 1
ATOM 522 C C . TRP A 1 71 ? 0.8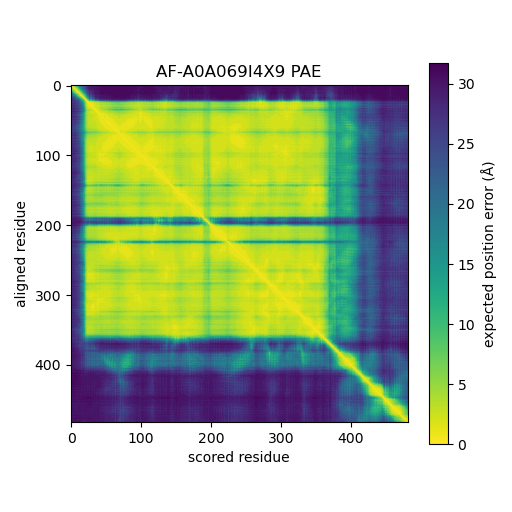76 5.457 -25.843 1.00 87.94 71 TRP A C 1
ATOM 524 O O . TRP A 1 71 ? 0.466 5.232 -24.707 1.00 87.94 71 TRP A O 1
ATOM 534 N N . LEU A 1 72 ? 1.472 4.515 -26.583 1.00 87.12 72 LEU A N 1
ATOM 535 C CA . LEU A 1 72 ? 1.631 3.132 -26.142 1.00 87.12 72 LEU A CA 1
ATOM 536 C C . LEU A 1 72 ? 2.631 3.054 -24.985 1.00 87.12 72 LEU A C 1
ATOM 538 O O . LEU A 1 72 ? 2.374 2.366 -24.001 1.00 87.12 72 LEU A O 1
ATOM 542 N N . LYS A 1 73 ? 3.722 3.828 -25.047 1.00 91.50 73 LYS A N 1
ATOM 543 C CA . LYS A 1 73 ? 4.672 3.983 -23.938 1.00 91.50 73 LYS A CA 1
ATOM 544 C C . LYS A 1 73 ? 3.982 4.524 -22.684 1.00 91.50 73 LYS A C 1
ATOM 546 O O . LYS A 1 73 ? 4.214 4.003 -21.601 1.00 91.50 73 LYS A O 1
ATOM 551 N N . ALA A 1 74 ? 3.101 5.517 -22.811 1.00 91.56 74 ALA A N 1
ATOM 552 C CA . ALA A 1 74 ? 2.329 6.034 -21.683 1.00 91.56 74 ALA A CA 1
ATOM 553 C C . ALA A 1 74 ? 1.381 4.970 -21.096 1.00 91.56 74 ALA A C 1
ATOM 555 O O . ALA A 1 74 ? 1.333 4.808 -19.876 1.00 91.56 74 ALA A O 1
ATOM 556 N N . CYS A 1 75 ? 0.685 4.192 -21.936 1.00 91.12 75 CYS A N 1
ATOM 557 C CA . CYS A 1 75 ? -0.134 3.060 -21.485 1.00 91.12 75 CYS A CA 1
ATOM 558 C C . CYS A 1 75 ? 0.700 2.009 -20.736 1.00 91.12 75 CYS A C 1
ATOM 560 O O . CYS A 1 75 ? 0.290 1.541 -19.673 1.00 91.12 75 CYS A O 1
ATOM 562 N N . LEU A 1 76 ? 1.888 1.676 -21.250 1.00 92.69 76 LEU A N 1
ATOM 563 C CA . LEU A 1 76 ? 2.832 0.767 -20.594 1.00 92.69 76 LEU A CA 1
ATOM 564 C C . LEU A 1 76 ? 3.371 1.351 -19.283 1.00 92.69 76 LEU A C 1
ATOM 566 O O . LEU A 1 76 ? 3.526 0.614 -18.318 1.00 92.69 76 LEU A O 1
ATOM 570 N N . GLY A 1 77 ? 3.579 2.664 -19.204 1.00 95.88 77 GLY A N 1
ATOM 571 C CA . GLY A 1 77 ? 3.939 3.367 -17.974 1.00 95.88 77 GLY A CA 1
ATOM 572 C C . GLY A 1 77 ? 2.869 3.255 -16.886 1.00 95.88 77 GLY A C 1
ATOM 573 O O . GLY A 1 77 ? 3.168 2.948 -15.732 1.00 95.88 77 GLY A O 1
ATOM 574 N N . VAL A 1 78 ? 1.596 3.421 -17.254 1.00 95.44 78 VAL A N 1
ATOM 575 C CA . VAL A 1 78 ? 0.470 3.184 -16.337 1.00 95.44 78 VAL A CA 1
ATOM 576 C C . VAL A 1 78 ? 0.434 1.721 -15.896 1.00 95.44 78 VAL A C 1
ATOM 578 O O . VAL A 1 78 ? 0.368 1.448 -14.696 1.00 95.44 78 VAL A O 1
ATOM 581 N N . ALA A 1 79 ? 0.529 0.778 -16.838 1.00 92.94 79 ALA A N 1
ATOM 582 C CA . ALA A 1 79 ? 0.551 -0.652 -16.535 1.00 92.94 79 ALA A CA 1
ATOM 583 C C . ALA A 1 79 ? 1.721 -1.025 -15.609 1.00 92.94 79 ALA A C 1
ATOM 585 O O . ALA A 1 79 ? 1.548 -1.813 -14.680 1.00 92.94 79 ALA A O 1
ATOM 586 N N . LEU A 1 80 ? 2.888 -0.408 -15.802 1.00 97.75 80 LEU A N 1
ATOM 587 C CA . LEU A 1 80 ? 4.053 -0.598 -14.949 1.00 97.75 80 LEU A CA 1
ATOM 588 C C . LEU A 1 80 ? 3.819 -0.064 -13.532 1.00 97.75 80 LEU A C 1
ATOM 590 O O . LEU A 1 80 ? 4.284 -0.668 -12.568 1.00 97.75 80 LEU A O 1
ATOM 594 N N . GLY A 1 81 ? 3.070 1.031 -13.381 1.00 97.25 81 GLY A N 1
ATOM 595 C CA . GLY A 1 81 ? 2.646 1.539 -12.077 1.00 97.25 81 GLY A CA 1
ATOM 596 C C . GLY A 1 81 ? 1.752 0.550 -11.326 1.00 97.25 81 GLY A C 1
ATOM 597 O O . GLY A 1 81 ? 2.000 0.255 -10.158 1.00 97.25 81 GLY A O 1
ATOM 598 N N . PHE A 1 82 ? 0.770 -0.051 -12.005 1.00 95.12 82 PHE A N 1
ATOM 599 C CA . PHE A 1 82 ? -0.025 -1.143 -11.427 1.00 95.12 82 PHE A CA 1
ATOM 600 C C . PHE A 1 82 ? 0.837 -2.356 -11.073 1.00 95.12 82 PHE A C 1
ATOM 602 O O . PHE A 1 82 ? 0.745 -2.861 -9.955 1.00 95.12 82 PHE A O 1
ATOM 609 N N . ALA A 1 83 ? 1.722 -2.782 -11.979 1.00 95.62 83 ALA A N 1
ATOM 610 C CA . ALA A 1 83 ? 2.651 -3.879 -11.723 1.00 95.62 83 ALA A CA 1
ATOM 611 C C . ALA A 1 83 ? 3.549 -3.584 -10.511 1.00 95.62 83 ALA A C 1
ATOM 613 O O . ALA A 1 83 ? 3.792 -4.468 -9.699 1.00 95.62 83 ALA A O 1
ATOM 614 N N . THR A 1 84 ? 3.986 -2.335 -10.339 1.00 98.50 84 THR A N 1
ATOM 615 C CA . THR A 1 84 ? 4.775 -1.894 -9.179 1.00 98.50 84 THR A CA 1
ATOM 616 C C . THR A 1 84 ? 3.973 -2.030 -7.887 1.00 98.50 84 THR A C 1
ATOM 618 O O . THR A 1 84 ? 4.501 -2.535 -6.902 1.00 98.50 84 THR A O 1
ATOM 621 N N . GLY A 1 85 ? 2.687 -1.660 -7.895 1.00 96.62 85 GLY A N 1
ATOM 622 C CA . GLY A 1 85 ? 1.781 -1.887 -6.766 1.00 96.62 85 GLY A CA 1
ATOM 623 C C . GLY A 1 85 ? 1.612 -3.373 -6.424 1.00 96.62 85 GLY A C 1
ATOM 624 O O . GLY A 1 85 ? 1.668 -3.739 -5.254 1.00 96.62 85 GLY A O 1
ATOM 625 N N . VAL A 1 86 ? 1.476 -4.246 -7.427 1.00 95.06 86 VAL A N 1
ATOM 626 C CA . VAL A 1 86 ? 1.390 -5.705 -7.217 1.00 95.06 86 VAL A CA 1
ATOM 627 C C . VAL A 1 86 ? 2.692 -6.254 -6.636 1.00 95.06 86 VAL A C 1
ATOM 629 O O . VAL A 1 86 ? 2.670 -6.933 -5.612 1.00 95.06 86 VAL A O 1
ATOM 632 N N . VAL A 1 87 ? 3.836 -5.927 -7.243 1.00 98.00 87 VAL A N 1
ATOM 633 C CA . VAL A 1 87 ? 5.158 -6.338 -6.746 1.00 98.00 87 VAL A CA 1
ATOM 634 C C . VAL A 1 87 ? 5.361 -5.859 -5.309 1.00 98.00 87 VAL A C 1
ATOM 636 O O . VAL A 1 87 ? 5.852 -6.622 -4.478 1.00 98.00 87 VAL A O 1
ATOM 639 N N . PHE A 1 88 ? 4.927 -4.640 -4.990 1.00 98.31 88 PHE A N 1
ATOM 640 C CA . PHE A 1 88 ? 4.977 -4.106 -3.637 1.00 98.31 88 PHE A CA 1
ATOM 641 C C . PHE A 1 88 ? 4.157 -4.939 -2.649 1.00 98.31 88 PHE A C 1
ATOM 643 O O . PHE A 1 88 ? 4.679 -5.296 -1.599 1.00 98.31 88 PHE A O 1
ATOM 650 N N . VAL A 1 89 ? 2.919 -5.314 -2.983 1.00 97.25 89 VAL A N 1
ATOM 651 C CA . VAL A 1 89 ? 2.089 -6.176 -2.121 1.00 97.25 89 VAL A CA 1
ATOM 652 C C . VAL A 1 89 ? 2.761 -7.532 -1.864 1.00 97.25 89 VAL A C 1
ATOM 654 O O . VAL A 1 89 ? 2.802 -7.998 -0.725 1.00 97.25 89 VAL A O 1
ATOM 657 N N . ILE A 1 90 ? 3.371 -8.143 -2.884 1.00 97.31 90 ILE A N 1
ATOM 658 C CA . ILE A 1 90 ? 4.120 -9.397 -2.701 1.00 97.31 90 ILE A CA 1
ATOM 659 C C . ILE A 1 90 ? 5.375 -9.180 -1.839 1.00 97.31 90 ILE A C 1
ATOM 661 O O . ILE A 1 90 ? 5.689 -9.989 -0.961 1.00 97.31 90 ILE A O 1
ATOM 665 N N . GLY A 1 91 ? 6.094 -8.076 -2.056 1.00 98.19 91 GLY A N 1
ATOM 666 C CA . GLY A 1 91 ? 7.233 -7.670 -1.232 1.00 98.19 91 GLY A CA 1
ATOM 667 C C . GLY A 1 91 ? 6.850 -7.405 0.223 1.00 98.19 91 GLY A C 1
ATOM 668 O O . GLY A 1 91 ? 7.625 -7.696 1.130 1.00 98.19 91 GLY A O 1
ATOM 669 N N . HIS A 1 92 ? 5.635 -6.922 0.459 1.00 97.38 92 HIS A N 1
ATOM 670 C CA . HIS A 1 92 ? 5.071 -6.690 1.778 1.00 97.38 92 HIS A CA 1
ATOM 671 C C . HIS A 1 92 ? 4.874 -8.004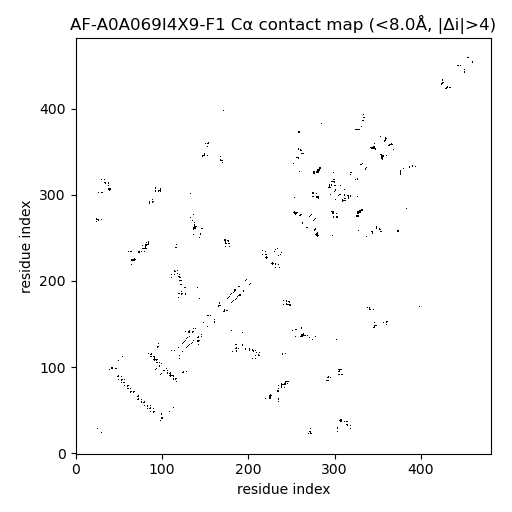 2.550 1.00 97.38 92 HIS A C 1
ATOM 673 O O . HIS A 1 92 ? 5.315 -8.101 3.696 1.00 97.38 92 HIS A O 1
ATOM 679 N N . ASP A 1 93 ? 4.339 -9.048 1.914 1.00 97.19 93 ASP A N 1
ATOM 680 C CA . ASP A 1 93 ? 4.247 -10.390 2.512 1.00 97.19 93 ASP A CA 1
ATOM 681 C C . ASP A 1 93 ? 5.639 -10.977 2.797 1.00 97.19 93 ASP A C 1
ATOM 683 O O . ASP A 1 93 ? 5.900 -11.557 3.859 1.00 97.19 93 ASP A O 1
ATOM 687 N N . CYS A 1 94 ? 6.593 -10.742 1.892 1.00 98.19 94 CYS A N 1
ATOM 688 C CA . CYS A 1 94 ? 7.993 -11.075 2.141 1.00 98.19 94 CYS A CA 1
ATOM 689 C C . CYS A 1 94 ? 8.531 -10.321 3.375 1.00 98.19 94 CYS A C 1
ATOM 691 O O . CYS A 1 94 ? 9.194 -10.911 4.226 1.00 98.19 94 CYS A O 1
ATOM 693 N N . ALA A 1 95 ? 8.211 -9.036 3.544 1.00 97.25 95 ALA A N 1
ATOM 694 C CA . ALA A 1 95 ? 8.632 -8.252 4.706 1.00 97.25 95 ALA A CA 1
ATOM 695 C C . ALA A 1 95 ? 7.989 -8.743 6.019 1.00 97.25 95 ALA A C 1
ATOM 697 O O . ALA A 1 95 ? 8.590 -8.611 7.088 1.00 97.25 95 ALA A O 1
ATOM 698 N N . HIS A 1 96 ? 6.814 -9.377 5.960 1.00 97.38 96 HIS A N 1
ATOM 699 C CA . HIS A 1 96 ? 6.210 -10.088 7.098 1.00 97.38 96 HIS A CA 1
ATOM 700 C C . HIS A 1 96 ? 6.812 -11.459 7.371 1.00 97.38 96 HIS A C 1
ATOM 702 O O . HIS A 1 96 ? 6.539 -12.056 8.415 1.00 97.38 96 HIS A O 1
ATOM 708 N N . ARG A 1 97 ? 7.679 -11.937 6.474 1.00 97.12 97 ARG A N 1
ATOM 709 C CA . ARG A 1 97 ? 8.287 -13.270 6.501 1.00 97.12 97 ARG A CA 1
ATOM 710 C C . ARG A 1 97 ? 7.253 -14.385 6.324 1.00 97.12 97 ARG A C 1
ATOM 712 O O . ARG A 1 97 ? 7.466 -15.480 6.843 1.00 97.12 97 ARG A O 1
ATOM 719 N N . SER A 1 98 ? 6.149 -14.109 5.628 1.00 96.75 98 SER A N 1
ATOM 720 C CA . SER A 1 98 ? 5.046 -15.058 5.443 1.00 96.75 98 SER A CA 1
ATOM 721 C C . SER A 1 98 ? 5.191 -15.899 4.176 1.00 96.75 98 SER A C 1
ATOM 723 O O . SER A 1 98 ? 4.801 -17.060 4.177 1.00 96.75 98 SER A O 1
ATOM 725 N N . LEU A 1 99 ? 5.793 -15.363 3.108 1.00 95.56 99 LEU A N 1
ATOM 726 C CA . LEU A 1 99 ? 5.650 -15.948 1.772 1.00 95.56 99 LEU A CA 1
ATOM 727 C C . LEU A 1 99 ? 6.350 -17.311 1.601 1.00 95.56 99 LEU A C 1
ATOM 729 O O . LEU A 1 99 ? 5.770 -18.227 1.015 1.00 95.56 99 LEU A O 1
ATOM 733 N N . VAL A 1 100 ? 7.576 -17.453 2.123 1.00 98.25 100 VAL A N 1
ATOM 734 C CA . VAL A 1 100 ? 8.371 -18.705 2.099 1.00 98.25 100 VAL A CA 1
ATOM 735 C C . VAL A 1 100 ? 8.844 -19.129 3.503 1.00 98.25 100 VAL A C 1
ATOM 737 O O . VAL A 1 100 ? 8.890 -18.295 4.409 1.00 98.25 100 VAL A O 1
ATOM 740 N N . PRO A 1 101 ? 9.255 -20.393 3.735 1.00 98.00 101 PRO A N 1
ATOM 741 C CA . PRO A 1 101 ? 9.706 -20.846 5.061 1.00 98.00 101 PRO A CA 1
ATOM 742 C C . PRO A 1 101 ? 10.914 -20.087 5.644 1.00 98.00 101 PRO A C 1
ATOM 744 O O . PRO A 1 101 ? 11.020 -19.926 6.858 1.00 98.00 101 PRO A O 1
ATOM 747 N N . SER A 1 102 ? 11.829 -19.589 4.804 1.00 98.25 102 SER A N 1
ATOM 748 C CA . SER A 1 102 ? 13.066 -18.940 5.266 1.00 98.25 102 SER A CA 1
ATOM 749 C C . SER A 1 102 ? 12.910 -17.433 5.474 1.00 98.25 102 SER A C 1
ATOM 751 O O . SER A 1 102 ? 12.725 -16.675 4.521 1.00 98.25 102 SER A O 1
ATOM 753 N N . ALA A 1 103 ? 13.085 -16.963 6.712 1.00 96.44 103 ALA A N 1
ATOM 754 C CA . ALA A 1 103 ? 13.069 -15.533 7.041 1.00 96.44 103 ALA A CA 1
ATOM 755 C C . ALA A 1 103 ? 14.153 -14.730 6.294 1.00 96.44 103 ALA A C 1
ATOM 757 O O . ALA A 1 103 ? 13.918 -13.587 5.904 1.00 96.44 103 ALA A O 1
ATOM 758 N N . ARG A 1 104 ? 15.328 -15.332 6.059 1.00 97.31 104 ARG A N 1
ATOM 759 C CA . ARG A 1 104 ? 16.421 -14.690 5.314 1.00 97.31 104 ARG A CA 1
ATOM 760 C C . ARG A 1 104 ? 16.054 -14.489 3.846 1.00 97.31 104 ARG A C 1
ATOM 762 O O . ARG A 1 104 ? 16.301 -13.417 3.306 1.00 97.31 104 ARG A O 1
ATOM 769 N N . ILE A 1 105 ? 15.465 -15.505 3.215 1.00 98.44 105 ILE A N 1
ATOM 770 C CA . ILE A 1 105 ? 15.067 -15.413 1.807 1.00 98.44 105 ILE A CA 1
ATOM 771 C C . ILE A 1 105 ? 13.910 -14.429 1.637 1.00 98.44 105 ILE A C 1
ATOM 773 O O . ILE A 1 105 ? 13.985 -13.575 0.764 1.00 98.44 105 ILE A O 1
ATOM 777 N N . ASN A 1 106 ? 12.927 -14.447 2.538 1.00 98.50 106 ASN A N 1
ATOM 778 C CA . ASN A 1 106 ? 11.886 -13.421 2.593 1.00 98.50 106 ASN A CA 1
ATOM 779 C C . ASN A 1 106 ? 12.466 -11.996 2.670 1.00 98.50 106 ASN A C 1
ATOM 781 O O . ASN A 1 106 ? 12.045 -11.125 1.918 1.00 98.50 106 ASN A O 1
ATOM 785 N N . ARG A 1 107 ? 13.477 -11.746 3.518 1.00 96.94 107 ARG A N 1
ATOM 786 C CA . ARG A 1 107 ? 14.117 -10.420 3.594 1.00 96.94 107 ARG A CA 1
ATOM 787 C C . ARG A 1 107 ? 14.737 -9.999 2.258 1.00 96.94 107 ARG A C 1
ATOM 789 O O . ARG A 1 107 ? 14.535 -8.864 1.841 1.00 96.94 107 ARG A O 1
ATOM 796 N N . ILE A 1 108 ? 15.447 -10.902 1.583 1.00 97.88 108 ILE A N 1
ATOM 797 C CA . ILE A 1 108 ? 16.056 -10.624 0.270 1.00 97.88 108 ILE A CA 1
ATOM 798 C C . ILE A 1 108 ? 14.971 -10.364 -0.786 1.00 97.88 108 ILE A C 1
ATOM 800 O O . ILE A 1 108 ? 15.049 -9.391 -1.533 1.00 97.88 108 ILE A O 1
ATOM 804 N N . MET A 1 109 ? 13.931 -11.198 -0.821 1.00 98.62 109 MET A N 1
ATOM 805 C CA . MET A 1 109 ? 12.799 -11.044 -1.739 1.00 98.62 109 MET A CA 1
ATOM 806 C C . MET A 1 109 ? 12.063 -9.717 -1.524 1.00 98.62 109 MET A C 1
ATOM 808 O O . MET A 1 109 ? 11.707 -9.066 -2.505 1.00 98.62 109 MET A O 1
ATOM 812 N N . ALA A 1 110 ? 11.890 -9.286 -0.269 1.00 98.31 110 ALA A N 1
ATOM 813 C CA . ALA A 1 110 ? 11.313 -7.987 0.073 1.00 98.31 110 ALA A CA 1
ATOM 814 C C . ALA A 1 110 ? 12.190 -6.830 -0.423 1.00 98.31 110 ALA A C 1
ATOM 816 O O . ALA A 1 110 ? 11.676 -5.895 -1.029 1.00 98.31 110 ALA A O 1
ATOM 817 N N . GLN A 1 111 ? 13.513 -6.911 -0.226 1.00 97.62 111 GLN A N 1
ATOM 818 C CA . GLN A 1 111 ? 14.452 -5.885 -0.698 1.00 97.62 111 GLN A CA 1
ATOM 819 C C . GLN A 1 111 ? 14.350 -5.686 -2.207 1.00 97.62 111 GLN A C 1
ATOM 821 O O . GLN A 1 111 ? 14.250 -4.554 -2.662 1.00 97.62 111 GLN A O 1
ATOM 826 N N . VAL A 1 112 ? 14.328 -6.774 -2.977 1.00 98.25 112 VAL A N 1
ATOM 827 C CA . VAL A 1 112 ? 14.204 -6.706 -4.438 1.00 98.25 112 VAL A CA 1
ATOM 828 C C . VAL A 1 112 ? 12.816 -6.217 -4.863 1.00 98.25 112 VAL A C 1
ATOM 830 O O . VAL A 1 112 ? 12.714 -5.348 -5.723 1.00 98.25 112 VAL A O 1
ATOM 833 N N . ALA A 1 113 ? 11.743 -6.720 -4.247 1.00 98.38 113 ALA A N 1
ATOM 834 C CA . ALA A 1 113 ? 10.375 -6.328 -4.591 1.00 98.38 113 ALA A CA 1
ATOM 835 C C . ALA A 1 113 ? 10.046 -4.867 -4.233 1.00 98.38 113 ALA A C 1
ATOM 837 O O . ALA A 1 113 ? 9.199 -4.247 -4.866 1.00 98.38 113 ALA A O 1
ATOM 838 N N . PHE A 1 114 ? 10.721 -4.276 -3.251 1.00 98.19 114 PHE A N 1
ATOM 839 C CA . PHE A 1 114 ? 10.518 -2.869 -2.902 1.00 98.19 114 PHE A CA 1
ATOM 840 C C . PHE A 1 114 ? 11.357 -1.888 -3.728 1.00 98.19 114 PHE A C 1
ATOM 842 O O . PHE A 1 114 ? 11.121 -0.680 -3.669 1.00 98.19 114 PHE A O 1
ATOM 849 N N . MET A 1 115 ? 12.313 -2.370 -4.527 1.00 96.69 115 MET A N 1
ATOM 850 C CA . MET A 1 115 ? 13.120 -1.501 -5.384 1.00 96.69 115 MET A CA 1
ATOM 851 C C . MET A 1 115 ? 12.270 -0.707 -6.395 1.00 96.69 115 MET A C 1
ATOM 853 O O . MET A 1 115 ? 12.455 0.507 -6.458 1.00 96.69 115 MET A O 1
ATOM 857 N N . PRO A 1 116 ? 11.307 -1.300 -7.136 1.00 96.69 116 PRO A N 1
ATOM 858 C CA . PRO A 1 116 ? 10.460 -0.539 -8.056 1.00 96.69 116 PRO A CA 1
ATOM 859 C C . PRO A 1 116 ? 9.621 0.569 -7.408 1.00 96.69 116 PRO A C 1
ATOM 861 O O . PRO A 1 116 ? 9.422 1.621 -8.009 1.00 96.69 116 PRO A O 1
ATOM 864 N N . SER A 1 117 ? 9.145 0.358 -6.177 1.00 97.25 117 SER A N 1
ATOM 865 C CA . SER A 1 117 ? 8.370 1.353 -5.421 1.00 97.25 117 SER A CA 1
ATOM 866 C C . SER A 1 117 ? 9.248 2.312 -4.613 1.00 97.25 117 SER A C 1
ATOM 868 O O . SER A 1 117 ? 8.733 3.145 -3.863 1.00 97.25 117 SER A O 1
ATOM 870 N N . LEU A 1 118 ? 10.572 2.186 -4.737 1.00 96.38 118 LEU A N 1
ATOM 871 C CA . LEU A 1 118 ? 11.569 2.955 -4.002 1.00 96.38 118 LEU A CA 1
ATOM 872 C C . LEU A 1 118 ? 11.326 2.943 -2.485 1.00 96.38 118 LEU A C 1
ATOM 874 O O . LEU A 1 118 ? 11.369 3.987 -1.833 1.00 96.38 118 LEU A O 1
ATOM 878 N N . HIS A 1 119 ? 11.035 1.767 -1.926 1.00 94.75 119 HIS A N 1
ATOM 879 C CA . HIS A 1 119 ? 10.813 1.584 -0.493 1.00 94.75 119 HIS A CA 1
ATOM 880 C C . HIS A 1 119 ? 12.008 0.911 0.189 1.00 94.75 119 HIS A C 1
ATOM 882 O O . HIS A 1 119 ? 12.343 -0.234 -0.117 1.00 94.75 119 HIS A O 1
ATOM 888 N N . PRO A 1 120 ? 12.647 1.558 1.172 1.00 93.62 120 PRO A N 1
ATOM 889 C CA . PRO A 1 120 ? 13.592 0.865 2.034 1.00 93.62 120 PRO A CA 1
ATOM 890 C C . PRO A 1 120 ? 12.843 -0.143 2.923 1.00 93.62 120 PRO A C 1
ATOM 892 O O . PRO A 1 120 ? 11.910 0.215 3.642 1.00 93.62 120 PRO A O 1
ATOM 895 N N . VAL A 1 121 ? 13.255 -1.416 2.918 1.00 93.62 121 VAL A N 1
ATOM 896 C CA . VAL A 1 121 ? 12.609 -2.453 3.753 1.00 93.62 121 VAL A CA 1
ATOM 897 C C . VAL A 1 121 ? 12.688 -2.102 5.238 1.00 93.62 121 VAL A C 1
ATOM 899 O O . VAL A 1 121 ? 11.741 -2.350 5.980 1.00 93.62 121 VAL A O 1
ATOM 902 N N . CYS A 1 122 ? 13.792 -1.501 5.685 1.00 90.50 122 CYS A N 1
ATOM 903 C CA . CYS A 1 122 ? 13.974 -1.110 7.077 1.00 90.50 122 CYS A CA 1
ATOM 904 C C . CYS A 1 122 ? 12.890 -0.146 7.583 1.00 90.50 122 CYS A C 1
ATOM 906 O O . CYS A 1 122 ? 12.365 -0.370 8.676 1.00 90.50 122 CYS A O 1
ATOM 908 N N . THR A 1 123 ? 12.534 0.894 6.821 1.00 89.75 123 THR A N 1
ATOM 909 C CA . THR A 1 123 ? 11.501 1.863 7.217 1.00 89.75 123 THR A CA 1
ATOM 910 C C . THR A 1 123 ? 10.116 1.242 7.155 1.00 89.75 123 THR A C 1
ATOM 912 O O . THR A 1 123 ? 9.338 1.422 8.098 1.00 89.75 123 THR A O 1
ATOM 915 N N . TRP A 1 124 ? 9.865 0.389 6.158 1.00 92.94 124 TRP A N 1
ATOM 916 C CA . TRP A 1 124 ? 8.641 -0.402 6.079 1.00 92.94 124 TRP A CA 1
ATOM 917 C C . TRP A 1 124 ? 8.463 -1.329 7.288 1.00 92.94 124 TRP A C 1
ATOM 919 O O . TRP A 1 124 ? 7.412 -1.334 7.916 1.00 92.94 124 TRP A O 1
ATOM 929 N N . GLU A 1 125 ? 9.490 -2.074 7.700 1.00 91.12 125 GLU A N 1
ATOM 930 C CA . GLU A 1 125 ? 9.388 -2.997 8.837 1.00 91.12 125 GLU A CA 1
ATOM 931 C C . GLU A 1 125 ? 9.019 -2.293 10.148 1.00 91.12 125 GLU A C 1
ATOM 933 O O . GLU A 1 125 ? 8.330 -2.865 10.988 1.00 91.12 125 GLU A O 1
ATOM 938 N N . THR A 1 126 ? 9.446 -1.057 10.377 1.00 87.69 126 THR A N 1
ATOM 939 C CA . THR A 1 126 ? 9.003 -0.370 11.596 1.00 87.69 126 THR A CA 1
ATOM 940 C C . THR A 1 126 ? 7.677 0.342 11.401 1.00 87.69 126 THR A C 1
ATOM 942 O O . THR A 1 126 ? 6.802 0.167 12.244 1.00 87.69 126 THR A O 1
ATOM 945 N N . GLY A 1 127 ? 7.510 1.109 10.322 1.00 89.31 127 GLY A N 1
ATOM 946 C CA . GLY A 1 127 ? 6.271 1.840 10.068 1.00 89.31 127 GLY A CA 1
ATOM 947 C C . GLY A 1 127 ? 5.078 0.904 9.923 1.00 89.31 127 GLY A C 1
ATOM 948 O O . GLY A 1 127 ? 4.062 1.071 10.588 1.00 89.31 127 GLY A O 1
ATOM 949 N N . HIS A 1 128 ? 5.242 -0.144 9.124 1.00 93.25 128 HIS A N 1
ATOM 950 C CA . HIS A 1 128 ? 4.204 -1.128 8.867 1.00 93.25 128 HIS A CA 1
ATOM 951 C C . HIS A 1 128 ? 4.194 -2.249 9.915 1.00 93.25 128 HIS A C 1
ATOM 953 O O . HIS A 1 128 ? 3.213 -2.452 10.631 1.00 93.25 128 HIS A O 1
ATOM 959 N N . ASN A 1 129 ? 5.301 -2.984 10.086 1.00 92.62 129 ASN A N 1
ATOM 960 C CA . ASN A 1 129 ? 5.245 -4.218 10.883 1.00 92.62 129 ASN A CA 1
ATOM 961 C C . ASN A 1 129 ? 5.189 -3.959 12.395 1.00 92.62 129 ASN A C 1
ATOM 963 O O . ASN A 1 129 ? 4.562 -4.751 13.102 1.00 92.62 129 ASN A O 1
ATOM 967 N N . LYS A 1 130 ? 5.857 -2.920 12.909 1.00 90.56 130 LYS A N 1
ATOM 968 C CA . LYS A 1 130 ? 5.882 -2.632 14.357 1.00 90.56 130 LYS A CA 1
ATOM 969 C C . LYS A 1 130 ? 4.801 -1.648 14.775 1.00 90.56 130 LYS A C 1
ATOM 971 O O . LYS A 1 130 ? 4.167 -1.860 15.804 1.00 90.56 130 LYS A O 1
ATOM 976 N N . LEU A 1 131 ? 4.636 -0.566 14.021 1.00 91.50 131 LEU A N 1
ATOM 977 C CA . LEU A 1 131 ? 3.727 0.514 14.374 1.00 91.50 131 LEU A CA 1
ATOM 978 C C . LEU A 1 131 ? 2.314 0.210 13.880 1.00 91.50 131 LEU A C 1
ATOM 980 O O . LEU A 1 131 ? 1.449 -0.064 14.705 1.00 91.50 131 LEU A O 1
ATOM 984 N N . HIS A 1 132 ? 2.101 0.137 12.568 1.00 94.81 132 HIS A N 1
ATOM 985 C CA . HIS A 1 132 ? 0.777 -0.079 11.990 1.00 94.81 132 HIS A CA 1
ATOM 986 C C . HIS A 1 132 ? 0.131 -1.408 12.421 1.00 94.81 132 HIS A C 1
ATOM 988 O O . HIS A 1 132 ? -0.946 -1.394 13.002 1.00 94.81 132 HIS A O 1
ATOM 994 N N . HIS A 1 133 ? 0.797 -2.556 12.260 1.00 95.12 133 HIS A N 1
ATOM 995 C CA . HIS A 1 133 ? 0.266 -3.846 12.741 1.00 95.12 133 HIS A CA 1
ATOM 996 C C . HIS A 1 133 ? 0.293 -4.013 14.264 1.00 95.12 133 HIS A C 1
ATOM 998 O O . HIS A 1 133 ? -0.404 -4.868 14.803 1.00 95.12 133 HIS A O 1
ATOM 1004 N N . GLY A 1 134 ? 1.137 -3.258 14.970 1.00 93.69 134 GLY A N 1
ATOM 1005 C CA . GLY A 1 134 ? 1.196 -3.321 16.430 1.00 93.69 134 GLY A CA 1
ATOM 1006 C C . GLY A 1 134 ? 0.085 -2.516 17.097 1.00 93.69 134 GLY A C 1
ATOM 1007 O O . GLY A 1 134 ? -0.377 -2.897 18.167 1.00 93.69 134 GLY A O 1
ATOM 1008 N N . TRP A 1 135 ? -0.342 -1.425 16.457 1.00 94.56 135 TRP A N 1
ATOM 1009 C CA . TRP A 1 135 ? -1.146 -0.361 17.059 1.00 94.56 135 TRP A CA 1
ATOM 1010 C C . TRP A 1 135 ? -2.192 0.202 16.091 1.00 94.56 135 TRP A C 1
ATOM 1012 O O . TRP A 1 135 ? -2.463 1.399 16.108 1.00 94.56 135 TRP A O 1
ATOM 1022 N N . THR A 1 136 ? -2.762 -0.646 15.233 1.00 95.50 136 THR A N 1
ATOM 1023 C CA . THR A 1 136 ? -3.734 -0.249 14.200 1.00 95.50 136 THR A CA 1
ATOM 1024 C C . THR A 1 136 ? -4.829 0.648 14.777 1.00 95.50 136 THR A C 1
ATOM 1026 O O . THR A 1 136 ? -5.398 0.329 15.827 1.00 95.50 136 THR A O 1
ATOM 1029 N N . CYS A 1 137 ? -5.098 1.769 14.106 1.00 95.38 137 CYS A N 1
ATOM 1030 C CA . CYS A 1 137 ? -6.068 2.791 14.510 1.00 95.38 137 CYS A CA 1
ATOM 1031 C C . CYS A 1 137 ? -5.797 3.465 15.874 1.00 95.38 137 CYS A C 1
ATOM 1033 O O . CYS A 1 137 ? -6.720 4.008 16.484 1.00 95.38 137 CYS A O 1
ATOM 1035 N N . LEU A 1 138 ? -4.554 3.459 16.372 1.00 95.44 138 LEU A N 1
ATOM 1036 C CA . LEU A 1 138 ? -4.142 4.232 17.550 1.00 95.44 138 LEU A CA 1
ATOM 1037 C C . LEU A 1 138 ? -3.351 5.479 17.130 1.00 95.44 138 LEU A C 1
ATOM 1039 O O . LEU A 1 138 ? -2.263 5.385 16.551 1.00 95.44 138 LEU A O 1
ATOM 1043 N N . LEU A 1 139 ? -3.881 6.655 17.464 1.00 93.38 139 LEU A N 1
ATOM 1044 C CA . LEU A 1 139 ? -3.282 7.946 17.138 1.00 93.38 139 LEU A CA 1
ATOM 1045 C C . LEU A 1 139 ? -1.872 8.079 17.741 1.00 93.38 139 LEU A C 1
ATOM 1047 O O . LEU A 1 139 ? -1.625 7.712 18.889 1.00 93.38 139 LEU A O 1
ATOM 1051 N N . GLY A 1 140 ? -0.935 8.613 16.954 1.00 88.88 140 GLY A N 1
ATOM 1052 C CA . GLY A 1 140 ? 0.466 8.792 17.356 1.00 88.88 140 GLY A CA 1
ATOM 1053 C C . GLY A 1 140 ? 1.309 7.510 17.335 1.00 88.88 140 GLY A C 1
ATOM 1054 O O . GLY A 1 140 ? 2.490 7.551 17.688 1.00 88.88 140 GLY A O 1
ATOM 1055 N N . LYS A 1 141 ? 0.720 6.374 16.937 1.00 90.06 141 LYS A N 1
ATOM 1056 C CA . LYS A 1 141 ? 1.432 5.122 16.655 1.00 90.06 141 LYS A CA 1
ATOM 1057 C C . LYS A 1 141 ? 1.210 4.685 15.215 1.00 90.06 141 LYS A C 1
ATOM 1059 O O . LYS A 1 141 ? 2.185 4.472 14.506 1.00 90.06 141 LYS A O 1
ATOM 1064 N N . ASP A 1 142 ? -0.045 4.556 14.796 1.00 92.06 142 ASP A N 1
ATOM 1065 C CA . ASP A 1 142 ? -0.399 4.198 13.426 1.00 92.06 142 ASP A CA 1
ATOM 1066 C C . ASP A 1 142 ? -0.357 5.434 12.517 1.00 92.06 142 ASP A C 1
ATOM 1068 O O . ASP A 1 142 ? -1.161 6.357 12.652 1.00 92.06 142 ASP A O 1
ATOM 1072 N N . GLU A 1 143 ? 0.607 5.450 11.598 1.00 84.44 143 GLU A N 1
ATOM 1073 C CA . GLU A 1 143 ? 0.834 6.549 10.651 1.00 84.44 143 GLU A CA 1
ATOM 1074 C C . GLU A 1 143 ? 0.091 6.351 9.319 1.00 84.44 143 GLU A C 1
ATOM 1076 O O . GLU A 1 143 ? 0.289 7.151 8.413 1.00 84.44 143 GLU A O 1
ATOM 1081 N N . GLY A 1 144 ? -0.734 5.302 9.172 1.00 81.50 144 GLY A N 1
ATOM 1082 C CA . GLY A 1 144 ? -1.386 4.956 7.905 1.00 81.50 144 GLY A CA 1
ATOM 1083 C C . GLY A 1 144 ? -2.295 6.059 7.354 1.00 81.50 144 GLY A C 1
ATOM 1084 O O . GLY A 1 144 ? -2.001 6.625 6.313 1.00 81.50 144 GLY A O 1
ATOM 1085 N N . TYR A 1 145 ? -3.404 6.359 8.038 1.00 86.94 145 TYR A N 1
ATOM 1086 C CA . TYR A 1 145 ? -4.331 7.457 7.699 1.00 86.94 145 TYR A CA 1
ATOM 1087 C C . TYR A 1 145 ? -4.953 8.082 8.970 1.00 86.94 145 TYR A C 1
ATOM 1089 O O . TYR A 1 145 ? -6.183 8.137 9.092 1.00 86.94 145 TYR A O 1
ATOM 1097 N N . PRO A 1 146 ? -4.147 8.546 9.948 1.00 91.75 146 PRO A N 1
ATOM 1098 C CA . PRO A 1 146 ? -4.677 9.103 11.189 1.00 91.75 146 PRO A CA 1
ATOM 1099 C C . PRO A 1 146 ? -5.601 10.304 10.915 1.00 91.75 146 PRO A C 1
ATOM 1101 O O . PRO A 1 146 ? -5.185 11.273 10.270 1.00 91.75 146 PRO A O 1
ATOM 1104 N N . PRO A 1 147 ? -6.869 10.267 11.364 1.00 94.25 147 PRO A N 1
ATOM 1105 C CA . PRO A 1 147 ? -7.783 11.381 11.193 1.00 94.25 147 PRO A CA 1
ATOM 1106 C C . PRO A 1 147 ? -7.513 12.478 12.224 1.00 94.25 147 PRO A C 1
ATOM 1108 O O . PRO A 1 147 ? -7.203 12.208 13.384 1.00 94.25 147 PRO A O 1
ATOM 1111 N N . LEU A 1 148 ? -7.696 13.730 11.811 1.00 95.38 148 LEU A N 1
ATOM 1112 C CA . LEU A 1 148 ? -7.755 14.848 12.750 1.00 95.38 148 LEU A CA 1
ATOM 1113 C C . LEU A 1 148 ? -9.081 14.826 13.508 1.00 95.38 148 LEU A C 1
ATOM 1115 O O . LEU A 1 148 ? -10.107 14.416 12.953 1.00 95.38 148 LEU A O 1
ATOM 1119 N N . SER A 1 149 ? -9.073 15.333 14.738 1.00 94.88 149 SER A N 1
ATOM 1120 C CA . SER A 1 149 ? -10.306 15.687 15.435 1.00 94.88 149 SER A CA 1
ATOM 1121 C C . SER A 1 149 ? -10.940 16.950 14.844 1.00 94.88 149 SER A C 1
ATOM 1123 O O . SER A 1 149 ? -10.247 17.749 14.201 1.00 94.88 149 SER A O 1
ATOM 1125 N N . PRO A 1 150 ? -12.246 17.185 15.070 1.00 93.19 150 PRO A N 1
ATOM 1126 C CA . PRO A 1 150 ? -12.902 18.412 14.630 1.00 93.19 150 PRO A CA 1
ATOM 1127 C C . PRO A 1 150 ? -12.189 19.683 15.106 1.00 93.19 150 PRO A C 1
ATOM 1129 O O . PRO A 1 150 ? -11.950 20.599 14.320 1.00 93.19 150 PRO A O 1
ATOM 1132 N N . GLN A 1 151 ? -11.778 19.702 16.375 1.00 92.81 151 GLN A N 1
ATOM 1133 C CA . GLN A 1 151 ? -11.073 20.823 16.997 1.00 92.81 151 GLN A CA 1
ATOM 1134 C C . GLN A 1 151 ? -9.670 21.000 16.406 1.00 92.81 151 GLN A C 1
ATOM 1136 O O . GLN A 1 151 ? -9.269 22.123 16.109 1.00 92.81 151 GLN A O 1
ATOM 1141 N N . GLU A 1 152 ? -8.940 19.900 16.186 1.00 95.19 152 GLU A N 1
ATOM 1142 C CA . GLU A 1 152 ? -7.620 19.927 15.546 1.00 95.19 152 GLU A CA 1
ATOM 1143 C C . GLU A 1 152 ? -7.709 20.486 14.122 1.00 95.19 152 GLU A C 1
ATOM 1145 O O . GLU A 1 152 ? -6.913 21.346 13.754 1.00 95.19 152 GLU A O 1
ATOM 1150 N N . PHE A 1 153 ? -8.700 20.054 13.335 1.00 95.38 153 PHE A N 1
ATOM 1151 C CA . PHE A 1 153 ? -8.922 20.564 11.983 1.00 95.38 153 PHE A CA 1
ATOM 1152 C C . PHE A 1 153 ? -9.324 22.046 11.980 1.00 95.38 153 PHE A C 1
ATOM 1154 O O . PHE A 1 153 ? -8.770 22.824 11.203 1.00 95.38 153 PHE A O 1
ATOM 1161 N N . ALA A 1 154 ? -10.246 22.454 12.857 1.00 93.06 154 ALA A N 1
ATOM 1162 C CA . ALA A 1 154 ? -10.697 23.841 12.962 1.00 93.06 154 ALA A CA 1
ATOM 1163 C C . ALA A 1 154 ? -9.565 24.802 13.370 1.00 93.06 154 ALA A C 1
ATOM 1165 O O . ALA A 1 154 ? -9.531 25.942 12.908 1.00 93.06 154 ALA A O 1
ATOM 1166 N N . ALA A 1 155 ? -8.615 24.333 14.185 1.00 94.75 155 ALA A N 1
ATOM 1167 C CA . ALA A 1 155 ? -7.453 25.107 14.620 1.00 94.75 155 ALA A CA 1
ATOM 1168 C C . ALA A 1 155 ? -6.367 25.275 13.536 1.00 94.75 155 ALA A C 1
ATOM 1170 O O . ALA A 1 155 ? -5.439 26.068 13.712 1.00 94.75 155 ALA A O 1
ATOM 1171 N N . LEU A 1 156 ? -6.439 24.543 12.416 1.00 95.56 156 LEU A N 1
ATOM 1172 C CA . LEU A 1 156 ? -5.459 24.662 11.336 1.00 95.56 156 LEU A CA 1
ATOM 1173 C C . LEU A 1 156 ? -5.597 25.990 10.572 1.00 95.56 156 LEU A C 1
ATOM 1175 O O . LEU A 1 156 ? -6.713 26.463 10.353 1.00 95.56 156 LEU A O 1
ATOM 1179 N N . PRO A 1 157 ? -4.491 26.549 10.042 1.00 96.25 157 PRO A N 1
ATOM 1180 C CA . PRO A 1 157 ? -4.569 27.674 9.117 1.00 96.25 157 PRO A CA 1
ATOM 1181 C C . PRO A 1 157 ? -5.312 27.278 7.821 1.00 96.25 157 PRO A C 1
ATOM 1183 O O . PRO A 1 157 ? -5.243 26.112 7.412 1.00 96.25 157 PRO A O 1
ATOM 1186 N N . PRO A 1 158 ? -5.955 28.228 7.110 1.00 94.88 158 PRO A N 1
ATOM 1187 C CA . PRO A 1 158 ? -6.835 27.925 5.974 1.00 94.88 158 PRO A CA 1
ATOM 1188 C C . PRO A 1 158 ? -6.201 27.073 4.867 1.00 94.88 158 PRO A C 1
ATOM 1190 O O . PRO A 1 158 ? -6.845 26.177 4.327 1.00 94.88 158 PRO A O 1
ATOM 1193 N N . TRP 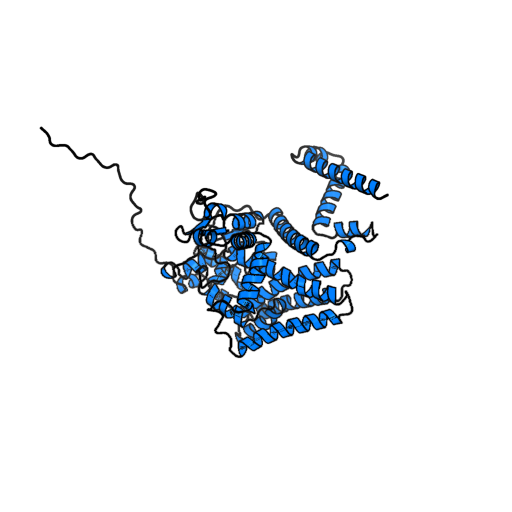A 1 159 ? -4.921 27.293 4.555 1.00 95.69 159 TRP A N 1
ATOM 1194 C CA . TRP A 1 159 ? -4.221 26.511 3.532 1.00 95.69 159 TRP A CA 1
ATOM 1195 C C . TRP A 1 159 ? -4.022 25.043 3.944 1.00 95.69 159 TRP A C 1
ATOM 1197 O O . TRP A 1 159 ? -4.089 24.156 3.096 1.00 95.69 159 TRP A O 1
ATOM 1207 N N . ARG A 1 160 ? -3.835 24.760 5.244 1.00 94.69 160 ARG A N 1
ATOM 1208 C CA . ARG A 1 160 ? -3.767 23.382 5.756 1.00 94.69 160 ARG A CA 1
ATOM 1209 C C . ARG A 1 160 ? -5.144 22.742 5.785 1.00 94.69 160 ARG A C 1
ATOM 1211 O O . ARG A 1 160 ? -5.262 21.579 5.424 1.00 94.69 160 ARG A O 1
ATOM 1218 N N . GLN A 1 161 ? -6.191 23.489 6.131 1.00 95.00 161 GLN A N 1
ATOM 1219 C CA . GLN A 1 161 ? -7.560 22.982 6.000 1.00 95.00 161 GLN A CA 1
ATOM 1220 C C . GLN A 1 161 ? -7.873 22.597 4.545 1.00 95.00 161 GLN A C 1
ATOM 1222 O O . GLN A 1 161 ? -8.423 21.525 4.298 1.00 95.00 161 GLN A O 1
ATOM 1227 N N . ALA A 1 162 ? -7.471 23.429 3.576 1.00 95.00 162 ALA A N 1
ATOM 1228 C CA . ALA A 1 162 ? -7.605 23.129 2.152 1.00 95.00 162 ALA A CA 1
ATOM 1229 C C . ALA A 1 162 ? -6.803 21.881 1.742 1.00 95.00 162 ALA A C 1
ATOM 1231 O O . ALA A 1 162 ? -7.333 21.029 1.033 1.00 95.00 162 ALA A O 1
ATOM 1232 N N . LEU A 1 163 ? -5.571 21.726 2.241 1.00 94.56 163 LEU A N 1
ATOM 1233 C CA . LEU A 1 163 ? -4.752 20.534 2.009 1.00 94.56 163 LEU A CA 1
ATOM 1234 C C . LEU A 1 163 ? -5.415 19.262 2.556 1.00 94.56 163 LEU A C 1
ATOM 1236 O O . LEU A 1 163 ? -5.515 18.274 1.839 1.00 94.56 163 LEU A O 1
ATOM 1240 N N . HIS A 1 164 ? -5.932 19.285 3.787 1.00 94.12 164 HIS A N 1
ATOM 1241 C CA . HIS A 1 164 ? -6.627 18.135 4.375 1.00 94.12 164 HIS A CA 1
ATOM 1242 C C . HIS A 1 164 ? -7.939 17.807 3.647 1.00 94.12 164 HIS A C 1
ATOM 1244 O O . HIS A 1 164 ? -8.256 16.631 3.454 1.00 94.12 164 HIS A O 1
ATOM 1250 N N . ARG A 1 165 ? -8.674 18.824 3.174 1.00 94.69 165 ARG A N 1
ATOM 1251 C CA . ARG A 1 165 ? -9.824 18.628 2.276 1.00 94.69 165 ARG A CA 1
ATOM 1252 C C . ARG A 1 165 ? -9.404 17.959 0.970 1.00 94.69 165 ARG A C 1
ATOM 1254 O O . ARG A 1 165 ? -10.068 17.026 0.529 1.00 94.69 165 ARG A O 1
ATOM 1261 N N . PHE A 1 166 ? -8.285 18.387 0.387 1.00 94.56 166 PHE A N 1
ATOM 1262 C CA . PHE A 1 166 ? -7.724 17.752 -0.799 1.00 94.56 166 PHE A CA 1
ATOM 1263 C C . PHE A 1 166 ? -7.314 16.302 -0.518 1.00 94.56 166 PHE A C 1
ATOM 1265 O O . PHE A 1 166 ? -7.733 15.424 -1.264 1.00 94.56 166 PHE A O 1
ATOM 1272 N N . TYR A 1 167 ? -6.602 16.019 0.578 1.00 93.44 167 TYR A N 1
ATOM 1273 C CA . TYR A 1 167 ? -6.203 14.661 0.982 1.00 93.44 167 TYR A CA 1
ATOM 1274 C C . TYR A 1 167 ? -7.393 13.704 1.116 1.00 93.44 167 TYR A C 1
ATOM 1276 O O . TYR A 1 167 ? -7.269 12.524 0.806 1.00 93.44 167 TYR A O 1
ATOM 1284 N N . ARG A 1 168 ? -8.567 14.211 1.509 1.00 91.00 168 ARG A N 1
ATOM 1285 C CA . ARG A 1 168 ? -9.839 13.469 1.555 1.00 91.00 168 ARG A CA 1
ATOM 1286 C C . ARG A 1 168 ? -10.671 13.660 0.276 1.00 91.00 168 ARG A C 1
ATOM 1288 O O . ARG A 1 168 ? -11.889 13.813 0.326 1.00 91.00 168 ARG A O 1
ATOM 1295 N N . SER A 1 169 ? -10.015 13.638 -0.881 1.00 89.88 169 SER A N 1
ATOM 1296 C CA . SER A 1 169 ? -10.634 13.606 -2.212 1.00 89.88 169 SER A CA 1
ATOM 1297 C C . SER A 1 169 ? -10.021 12.478 -3.050 1.00 89.88 169 SER A C 1
ATOM 1299 O O . SER A 1 169 ? -8.893 12.072 -2.765 1.00 89.88 169 SER A O 1
ATOM 1301 N N . PRO A 1 170 ? -10.689 11.988 -4.114 1.00 84.75 170 PRO A N 1
ATOM 1302 C CA . PRO A 1 170 ? -10.146 10.906 -4.938 1.00 84.75 170 PRO A CA 1
ATOM 1303 C C . PRO A 1 170 ? -8.724 11.167 -5.458 1.00 84.75 170 PRO A C 1
ATOM 1305 O O . PRO A 1 170 ? -7.898 10.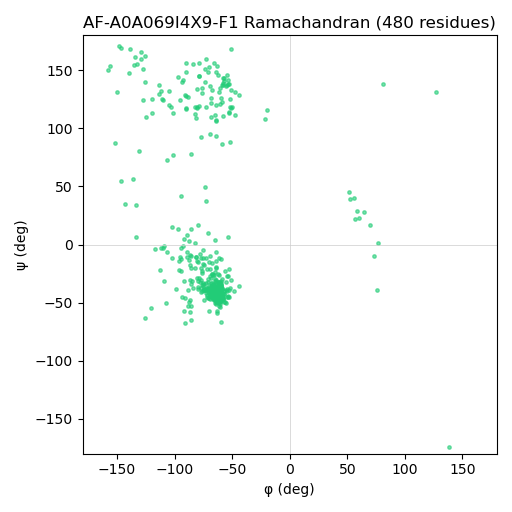260 -5.456 1.00 84.75 170 PRO A O 1
ATOM 1308 N N . ALA A 1 171 ? -8.420 12.406 -5.860 1.00 83.31 171 ALA A N 1
ATOM 1309 C CA . ALA A 1 171 ? -7.089 12.776 -6.338 1.00 83.31 171 ALA A CA 1
ATOM 1310 C C . ALA A 1 171 ? -6.077 12.955 -5.194 1.00 83.31 171 ALA A C 1
ATOM 1312 O O . ALA A 1 171 ? -4.910 12.592 -5.332 1.00 83.31 171 ALA A O 1
ATOM 1313 N N . GLY A 1 172 ? -6.507 13.504 -4.057 1.00 90.25 172 GLY A N 1
ATOM 1314 C CA . GLY A 1 172 ? -5.590 13.766 -2.953 1.00 90.25 172 GLY A CA 1
ATOM 1315 C C . GLY A 1 172 ? -5.254 12.549 -2.100 1.00 90.25 172 GLY A C 1
ATOM 1316 O O . GLY A 1 172 ? -4.243 12.605 -1.411 1.00 90.25 172 GLY A O 1
ATOM 1317 N N . LEU A 1 173 ? -6.000 11.438 -2.188 1.00 89.50 173 LEU A N 1
ATOM 1318 C CA . LEU A 1 173 ? -5.604 10.176 -1.547 1.00 89.50 173 LEU A CA 1
ATOM 1319 C C . LEU A 1 173 ? -4.210 9.733 -2.010 1.00 89.50 173 LEU A C 1
ATOM 1321 O O . LEU A 1 173 ? -3.343 9.455 -1.181 1.00 89.50 173 LEU A O 1
ATOM 1325 N N . GLY A 1 174 ? -3.984 9.719 -3.328 1.00 89.44 174 GLY A N 1
ATOM 1326 C CA . GLY A 1 174 ? -2.688 9.375 -3.916 1.00 89.44 174 GLY A CA 1
ATOM 1327 C C . GLY A 1 174 ? -1.588 10.359 -3.534 1.00 89.44 174 GLY A C 1
ATOM 1328 O O . GLY A 1 174 ? -0.471 9.958 -3.214 1.00 89.44 174 GLY A O 1
ATOM 1329 N N . PHE A 1 175 ? -1.922 11.650 -3.499 1.00 91.00 175 PHE A N 1
ATOM 1330 C CA . PHE A 1 175 ? -0.982 12.686 -3.088 1.00 91.00 175 PHE A CA 1
ATOM 1331 C C . PHE A 1 175 ? -0.598 12.574 -1.603 1.00 91.00 175 PHE A C 1
ATOM 1333 O O . PHE A 1 175 ? 0.574 12.729 -1.272 1.00 91.00 175 PHE A O 1
ATOM 1340 N N . TYR A 1 176 ? -1.547 12.247 -0.719 1.00 92.94 176 TYR A N 1
ATOM 1341 C CA . TYR A 1 176 ? -1.271 11.975 0.692 1.00 92.94 176 TYR A CA 1
ATOM 1342 C C . TYR A 1 176 ? -0.295 10.811 0.843 1.00 92.94 176 TYR A C 1
ATOM 1344 O O . TYR A 1 176 ? 0.708 10.943 1.539 1.00 92.94 176 TYR A O 1
ATOM 1352 N N . TYR A 1 177 ? -0.529 9.692 0.150 1.00 93.69 177 TYR A N 1
ATOM 1353 C CA . TYR A 1 177 ? 0.399 8.566 0.224 1.00 93.69 177 TYR A CA 1
ATOM 1354 C C . TYR A 1 177 ? 1.795 8.971 -0.267 1.00 93.69 177 TYR A C 1
ATOM 1356 O O . TYR A 1 177 ? 2.783 8.699 0.405 1.00 93.69 177 TYR A O 1
ATOM 1364 N N . LEU A 1 178 ? 1.893 9.684 -1.389 1.00 93.38 178 LEU A N 1
ATOM 1365 C CA . LEU A 1 178 ? 3.176 10.139 -1.925 1.00 93.38 178 LEU A CA 1
ATOM 1366 C C . LEU A 1 178 ? 3.946 11.049 -0.948 1.00 93.38 178 LEU A C 1
ATOM 1368 O O . LEU A 1 178 ? 5.145 10.863 -0.734 1.00 93.38 178 LEU A O 1
ATOM 1372 N N . VAL A 1 179 ? 3.276 12.041 -0.361 1.00 92.56 179 VAL A N 1
ATOM 1373 C CA . VAL A 1 179 ? 3.926 13.067 0.469 1.00 92.56 179 VAL A CA 1
ATOM 1374 C C . VAL A 1 179 ? 4.080 12.617 1.919 1.00 92.56 179 VAL A C 1
ATOM 1376 O O . VAL A 1 179 ? 5.179 12.656 2.474 1.00 92.56 179 VAL A O 1
ATOM 1379 N N . ASP A 1 180 ? 2.993 12.191 2.551 1.00 90.88 180 ASP A N 1
ATOM 1380 C CA . ASP A 1 180 ? 2.960 11.911 3.982 1.00 90.88 180 ASP A CA 1
ATOM 1381 C C . ASP A 1 180 ? 3.428 10.496 4.314 1.00 90.88 180 ASP A C 1
ATOM 1383 O O . ASP A 1 180 ? 4.075 10.310 5.345 1.00 90.88 180 ASP A O 1
ATOM 1387 N N . ILE A 1 181 ? 3.159 9.511 3.452 1.00 91.94 181 ILE A N 1
ATOM 1388 C CA . ILE A 1 181 ? 3.587 8.128 3.687 1.00 91.94 181 ILE A CA 1
ATOM 1389 C C . ILE A 1 181 ? 4.960 7.891 3.067 1.00 91.94 181 ILE A C 1
ATOM 1391 O O . ILE A 1 181 ? 5.936 7.728 3.797 1.00 91.94 181 ILE A O 1
ATOM 1395 N N . TRP A 1 182 ? 5.080 7.916 1.743 1.00 94.25 182 TRP A N 1
ATOM 1396 C CA . TRP A 1 182 ? 6.331 7.601 1.063 1.00 94.25 182 TRP A CA 1
ATOM 1397 C C . TRP A 1 182 ? 7.440 8.598 1.414 1.00 94.25 182 TRP A C 1
ATOM 1399 O O . TRP A 1 182 ? 8.458 8.209 1.983 1.00 94.25 182 TRP A O 1
ATOM 1409 N N . TRP A 1 183 ? 7.255 9.894 1.156 1.00 92.31 183 TRP A N 1
ATOM 1410 C CA . TRP A 1 183 ? 8.335 10.858 1.371 1.00 92.31 183 TRP A CA 1
ATOM 1411 C C . TRP A 1 183 ? 8.639 11.083 2.857 1.00 92.31 183 TRP A C 1
ATOM 1413 O O . TRP A 1 183 ? 9.764 10.860 3.309 1.00 92.31 183 TRP A O 1
ATOM 1423 N N . ARG A 1 184 ? 7.642 11.497 3.648 1.00 90.00 184 ARG A N 1
ATOM 1424 C CA . ARG A 1 184 ? 7.843 11.869 5.058 1.00 90.00 184 ARG A CA 1
ATOM 1425 C C . ARG A 1 184 ? 8.172 10.669 5.954 1.00 90.00 184 ARG A C 1
ATOM 1427 O O . ARG A 1 184 ? 9.082 10.780 6.781 1.00 90.00 184 ARG A O 1
ATOM 1434 N N . CYS A 1 185 ? 7.461 9.547 5.815 1.00 87.75 185 CYS A N 1
ATOM 1435 C CA . CYS A 1 185 ? 7.655 8.378 6.680 1.00 87.75 185 CYS A CA 1
ATOM 1436 C C . CYS A 1 185 ? 8.684 7.386 6.123 1.00 87.75 185 CYS A C 1
ATOM 1438 O O . CYS A 1 185 ? 9.560 6.961 6.874 1.00 87.75 185 CYS A O 1
ATOM 1440 N N . GLN A 1 186 ? 8.627 7.027 4.836 1.00 89.12 186 GLN A N 1
ATOM 1441 C CA . GLN A 1 186 ? 9.492 5.964 4.294 1.00 89.12 186 GLN A CA 1
ATOM 1442 C C . GLN A 1 186 ? 10.884 6.456 3.896 1.00 89.12 186 GLN A C 1
ATOM 1444 O O . GLN A 1 186 ? 11.855 5.734 4.118 1.00 89.12 186 GLN A O 1
ATOM 1449 N N . ILE A 1 187 ? 11.003 7.666 3.337 1.00 89.19 187 ILE A N 1
ATOM 1450 C CA . ILE A 1 187 ? 12.292 8.218 2.897 1.00 89.19 187 ILE A CA 1
ATOM 1451 C C . ILE A 1 187 ? 12.951 9.045 3.996 1.00 89.19 187 ILE A C 1
ATOM 1453 O O . ILE A 1 187 ? 14.070 8.734 4.400 1.00 89.19 187 ILE A O 1
ATOM 1457 N N . LEU A 1 188 ? 12.272 10.076 4.505 1.00 86.38 188 LEU A N 1
ATOM 1458 C CA . LEU A 1 188 ? 12.856 10.985 5.494 1.00 86.38 188 LEU A CA 1
ATOM 1459 C C . LEU A 1 188 ? 12.822 10.438 6.928 1.00 86.38 188 LEU A C 1
ATOM 1461 O O . LEU A 1 188 ? 13.507 10.986 7.792 1.00 86.38 188 LEU A O 1
ATOM 1465 N N . ALA A 1 189 ? 12.042 9.380 7.186 1.00 80.06 189 ALA A N 1
ATOM 1466 C CA . ALA A 1 189 ? 11.959 8.719 8.489 1.00 80.06 189 ALA A CA 1
ATOM 1467 C C . ALA A 1 189 ? 11.673 9.709 9.645 1.00 80.06 189 ALA A C 1
ATOM 1469 O O . ALA A 1 189 ? 12.249 9.627 10.733 1.00 80.06 189 ALA A O 1
ATOM 1470 N N . LEU A 1 190 ? 10.810 10.701 9.386 1.00 68.44 190 LEU A N 1
ATOM 1471 C CA . LEU A 1 190 ? 10.652 11.868 10.261 1.00 68.44 190 LEU A CA 1
ATOM 1472 C C . LEU A 1 190 ? 9.847 11.660 11.552 1.00 68.44 190 LEU A C 1
ATOM 1474 O O . LEU A 1 190 ? 10.170 12.354 12.524 1.00 68.44 190 LEU A O 1
ATOM 1478 N N . PRO A 1 191 ? 8.836 10.773 11.648 1.00 67.25 191 PRO A N 1
ATOM 1479 C CA . PRO A 1 191 ? 8.179 10.554 12.933 1.00 67.25 191 PRO A CA 1
ATOM 1480 C C . PRO A 1 191 ? 9.179 9.998 13.961 1.00 67.25 191 PRO A C 1
ATOM 1482 O O . PRO A 1 191 ? 10.092 9.252 13.619 1.00 67.25 191 PRO A O 1
ATOM 1485 N N . ALA A 1 192 ? 9.047 10.349 15.244 1.00 56.66 192 ALA A N 1
ATOM 1486 C CA . ALA A 1 192 ? 10.045 9.985 16.262 1.00 56.66 192 ALA A CA 1
ATOM 1487 C C . ALA A 1 192 ? 10.259 8.459 16.394 1.00 56.66 192 ALA A C 1
ATOM 1489 O O . ALA A 1 192 ? 11.376 8.019 16.662 1.00 56.66 192 ALA A O 1
ATOM 1490 N N . GLY A 1 193 ? 9.222 7.655 16.123 1.00 58.41 193 GLY A N 1
ATOM 1491 C CA . GLY A 1 193 ? 9.300 6.189 16.051 1.00 58.41 193 GLY A CA 1
ATOM 1492 C C . GLY A 1 193 ? 10.084 5.644 14.848 1.00 58.41 193 GLY A C 1
ATOM 1493 O O . GLY A 1 193 ? 10.398 4.458 14.820 1.00 58.41 193 GLY A O 1
ATOM 1494 N N . PHE A 1 194 ? 10.443 6.503 13.888 1.00 62.31 194 PHE A N 1
ATOM 1495 C CA . PHE A 1 194 ? 11.224 6.199 12.688 1.00 62.31 194 PHE A CA 1
ATOM 1496 C C . PHE A 1 194 ? 12.731 6.524 12.847 1.00 62.31 194 PHE A C 1
ATOM 1498 O O . PHE A 1 194 ? 13.483 6.509 11.878 1.00 62.31 194 PHE A O 1
ATOM 1505 N N . ARG A 1 195 ? 13.230 6.765 14.073 1.00 54.66 195 ARG A N 1
ATOM 1506 C CA . ARG A 1 195 ? 14.632 7.184 14.320 1.00 54.66 195 ARG A CA 1
ATOM 1507 C C . ARG A 1 195 ? 15.630 6.071 14.682 1.00 54.66 195 ARG A C 1
ATOM 1509 O O . ARG A 1 195 ? 16.834 6.288 14.559 1.00 54.66 195 ARG A O 1
ATOM 1516 N N . ASP A 1 196 ? 15.166 4.871 15.030 1.00 53.59 196 ASP A N 1
ATOM 1517 C CA . ASP A 1 196 ? 15.986 3.701 15.421 1.00 53.59 196 ASP A CA 1
ATOM 1518 C C . ASP A 1 196 ? 16.801 3.009 14.284 1.00 53.59 196 ASP A C 1
ATOM 1520 O O . ASP A 1 196 ? 17.378 1.937 14.477 1.00 53.59 196 ASP A O 1
ATOM 1524 N N . PHE A 1 197 ? 16.887 3.604 13.088 1.00 57.59 197 PHE A N 1
ATOM 1525 C CA . PHE A 1 197 ? 17.198 2.924 11.811 1.00 57.59 197 PHE A CA 1
ATOM 1526 C C . PHE A 1 197 ? 18.580 3.245 11.258 1.00 57.59 197 PHE A C 1
ATOM 1528 O O . PHE A 1 197 ? 18.980 2.670 10.249 1.00 57.59 197 PHE A O 1
ATOM 1535 N N . ARG A 1 198 ? 19.36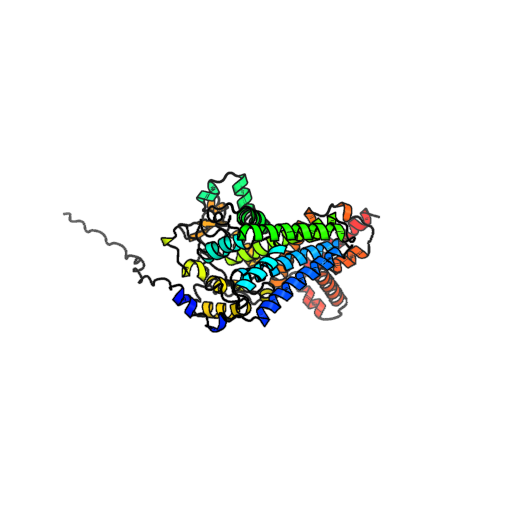0 4.103 11.930 1.00 57.84 198 ARG A N 1
ATOM 1536 C CA . ARG A 1 198 ? 20.775 4.358 11.594 1.00 57.84 198 ARG A CA 1
ATOM 1537 C C . ARG A 1 198 ? 21.696 3.184 11.976 1.00 57.84 198 ARG A C 1
ATOM 1539 O O . ARG A 1 198 ? 22.824 3.378 12.414 1.00 57.84 198 ARG A O 1
ATOM 1546 N N . ARG A 1 199 ? 21.217 1.950 11.808 1.00 64.69 199 ARG A N 1
ATOM 1547 C CA . ARG A 1 199 ? 22.011 0.715 11.843 1.00 64.69 199 ARG A CA 1
ATOM 1548 C C . ARG A 1 199 ? 22.506 0.415 10.425 1.00 64.69 199 ARG A C 1
ATOM 1550 O O . ARG A 1 199 ? 21.895 0.849 9.452 1.00 64.69 199 ARG A O 1
ATOM 1557 N N . ARG A 1 200 ? 23.603 -0.336 10.300 1.00 67.38 200 ARG A N 1
ATOM 1558 C CA . ARG A 1 200 ? 24.239 -0.691 9.014 1.00 67.38 200 ARG A CA 1
ATOM 1559 C C . ARG A 1 200 ? 23.245 -1.214 7.963 1.00 67.38 200 ARG A C 1
ATOM 1561 O O . ARG A 1 200 ? 23.337 -0.816 6.808 1.00 67.38 200 ARG A O 1
ATOM 1568 N N . ASP A 1 201 ? 22.279 -2.033 8.375 1.00 76.00 201 ASP A N 1
ATOM 1569 C CA . ASP A 1 201 ? 21.266 -2.616 7.481 1.00 76.00 201 ASP A CA 1
ATOM 1570 C C . ASP A 1 201 ? 20.342 -1.563 6.850 1.00 76.00 201 ASP A C 1
ATOM 1572 O O . ASP A 1 201 ? 19.910 -1.724 5.713 1.00 76.00 201 ASP A O 1
ATOM 1576 N N . GLY A 1 202 ? 20.091 -0.449 7.548 1.00 84.31 202 GLY A N 1
ATOM 1577 C CA . GLY A 1 202 ? 19.313 0.662 7.007 1.00 84.31 202 GLY A CA 1
ATOM 1578 C C . GLY A 1 202 ? 19.999 1.285 5.794 1.00 84.31 202 GLY A C 1
ATOM 1579 O O . GLY A 1 202 ? 19.383 1.419 4.742 1.00 84.31 202 GLY A O 1
ATOM 1580 N N . TRP A 1 203 ? 21.298 1.580 5.896 1.00 87.44 203 TRP A N 1
ATOM 1581 C CA . TRP A 1 203 ? 22.069 2.140 4.780 1.00 87.44 203 TRP A CA 1
ATOM 1582 C C . TRP A 1 203 ? 22.134 1.212 3.566 1.00 87.44 203 TRP A C 1
ATOM 1584 O O . TRP A 1 203 ? 22.150 1.702 2.439 1.00 87.44 203 TRP A O 1
ATOM 1594 N N . ILE A 1 204 ? 22.131 -0.108 3.780 1.00 91.06 204 ILE A N 1
ATOM 1595 C CA . ILE A 1 204 ? 22.039 -1.084 2.688 1.00 91.06 204 ILE A CA 1
ATOM 1596 C C . ILE A 1 204 ? 20.692 -0.940 1.975 1.00 91.06 204 ILE A C 1
ATOM 1598 O O . ILE A 1 204 ? 20.677 -0.792 0.758 1.00 91.06 204 ILE A O 1
ATOM 1602 N N . ASP A 1 205 ? 19.576 -0.915 2.708 1.00 92.44 205 ASP A N 1
ATOM 1603 C CA . ASP A 1 205 ? 18.239 -0.802 2.110 1.00 92.44 205 ASP A CA 1
ATOM 1604 C C . ASP A 1 205 ? 18.063 0.514 1.326 1.00 92.44 205 ASP A C 1
ATOM 1606 O O . ASP A 1 205 ? 17.587 0.498 0.190 1.00 92.44 205 ASP A O 1
ATOM 1610 N N . TYR A 1 206 ? 18.517 1.645 1.877 1.00 92.31 206 TYR A N 1
ATOM 1611 C CA . TYR A 1 206 ? 18.517 2.929 1.160 1.00 92.31 206 TYR A CA 1
ATOM 1612 C C . TYR A 1 206 ? 19.446 2.917 -0.060 1.00 92.31 206 TYR A C 1
ATOM 1614 O O . TYR A 1 206 ? 19.082 3.430 -1.119 1.00 92.31 206 TYR A O 1
ATOM 1622 N N . GLY A 1 207 ? 20.635 2.320 0.065 1.00 93.75 207 GLY A N 1
ATOM 1623 C CA . GLY A 1 207 ? 21.589 2.184 -1.033 1.00 93.75 207 GLY A CA 1
ATOM 1624 C C . GLY A 1 207 ? 21.053 1.319 -2.174 1.00 93.75 207 GLY A C 1
ATOM 1625 O O . GLY A 1 207 ? 21.245 1.663 -3.336 1.00 93.75 207 GLY A O 1
ATOM 1626 N N . LEU A 1 208 ? 20.327 0.243 -1.861 1.00 95.19 208 LEU A N 1
ATOM 1627 C CA . LEU A 1 208 ? 19.663 -0.616 -2.844 1.00 95.19 208 LEU A CA 1
ATOM 1628 C C . LEU A 1 208 ? 18.565 0.135 -3.605 1.00 95.19 208 LEU A C 1
ATOM 1630 O O . LEU A 1 208 ? 18.513 0.061 -4.832 1.00 95.19 208 LEU A O 1
ATOM 1634 N N . VAL A 1 209 ? 17.730 0.903 -2.901 1.00 94.56 209 VAL A N 1
ATOM 1635 C CA . VAL A 1 209 ? 16.693 1.742 -3.521 1.00 94.56 209 VAL A CA 1
ATOM 1636 C C . VAL A 1 209 ? 17.309 2.827 -4.411 1.00 94.56 209 VAL A C 1
ATOM 1638 O O . VAL A 1 209 ? 16.927 2.961 -5.574 1.00 94.56 209 VAL A O 1
ATOM 1641 N N . GLY A 1 210 ? 18.301 3.567 -3.903 1.00 95.94 210 GLY A N 1
ATOM 1642 C CA . GLY A 1 210 ? 18.991 4.609 -4.669 1.00 95.94 210 GLY A CA 1
ATOM 1643 C C . GLY A 1 210 ? 19.752 4.052 -5.875 1.00 95.94 210 GLY A C 1
ATOM 1644 O O . GLY A 1 210 ? 19.683 4.611 -6.969 1.00 95.94 210 GLY A O 1
ATOM 1645 N N . GLY A 1 211 ? 20.423 2.911 -5.702 1.00 97.38 211 GLY A N 1
ATOM 1646 C CA . GLY A 1 211 ? 21.109 2.193 -6.772 1.00 97.38 211 GLY A CA 1
ATOM 1647 C C . GLY A 1 211 ? 20.150 1.685 -7.847 1.00 97.38 211 GLY A C 1
ATOM 1648 O O . GLY A 1 211 ? 20.457 1.801 -9.032 1.00 97.38 211 GLY A O 1
ATOM 1649 N N . CYS A 1 212 ? 18.967 1.193 -7.465 1.00 96.00 212 CYS A N 1
ATOM 1650 C CA . CYS A 1 212 ? 17.940 0.795 -8.423 1.00 96.00 212 CYS A CA 1
ATOM 1651 C C . CYS A 1 212 ? 17.422 1.990 -9.234 1.00 96.00 212 CYS A C 1
ATOM 1653 O O . CYS A 1 212 ? 17.352 1.898 -10.458 1.00 96.00 212 CYS A O 1
ATOM 1655 N N . LEU A 1 213 ? 17.116 3.122 -8.589 1.00 97.00 213 LEU A N 1
ATOM 1656 C CA . LEU A 1 213 ? 16.698 4.335 -9.298 1.00 97.00 213 LEU A CA 1
ATOM 1657 C C . LEU A 1 213 ? 17.771 4.798 -10.292 1.00 97.00 213 LEU A C 1
ATOM 1659 O O . LEU A 1 213 ? 17.465 5.088 -11.447 1.00 97.00 213 LEU A O 1
ATOM 1663 N N . LEU A 1 214 ? 19.038 4.818 -9.868 1.00 98.00 214 LEU A N 1
ATOM 1664 C CA . LEU A 1 214 ? 20.153 5.165 -10.744 1.00 98.00 214 LEU A CA 1
ATOM 1665 C C . LEU A 1 214 ? 20.267 4.194 -11.927 1.00 98.00 214 LEU A C 1
ATOM 1667 O O . LEU A 1 214 ? 20.426 4.634 -13.064 1.00 98.00 214 LEU A O 1
ATOM 1671 N N . ALA A 1 215 ? 20.145 2.887 -11.686 1.00 96.50 215 ALA A N 1
ATOM 1672 C CA . ALA A 1 215 ? 20.169 1.882 -12.744 1.00 96.50 215 ALA A CA 1
ATOM 1673 C C . ALA A 1 215 ? 19.018 2.081 -13.743 1.00 96.50 215 ALA A C 1
ATOM 1675 O O . ALA A 1 215 ? 19.255 2.063 -14.950 1.00 96.50 215 ALA A O 1
ATOM 1676 N N . GLN A 1 216 ? 17.799 2.346 -13.263 1.00 95.62 216 GLN A N 1
ATOM 1677 C CA . GLN A 1 216 ? 16.649 2.654 -14.116 1.00 95.62 216 GLN A CA 1
ATOM 1678 C C . GLN A 1 216 ? 16.906 3.895 -14.979 1.00 95.62 216 GLN A C 1
ATOM 1680 O O . GLN A 1 216 ? 16.678 3.845 -16.184 1.00 95.62 216 GLN A O 1
ATOM 1685 N N . LEU A 1 217 ? 17.440 4.978 -14.402 1.00 96.50 217 LEU A N 1
ATOM 1686 C CA . LEU A 1 217 ? 17.786 6.201 -15.139 1.00 96.50 217 LEU A CA 1
ATOM 1687 C C . LEU A 1 217 ? 18.856 5.946 -16.210 1.00 96.50 217 LEU A C 1
ATOM 1689 O O . LEU A 1 217 ? 18.737 6.413 -17.345 1.00 96.50 217 LEU A O 1
ATOM 1693 N N . VAL A 1 218 ? 19.890 5.170 -15.882 1.00 96.81 218 VAL A N 1
ATOM 1694 C CA . VAL A 1 218 ? 20.953 4.810 -16.830 1.00 96.81 218 VAL A CA 1
ATOM 1695 C C . VAL A 1 218 ? 20.404 3.970 -17.983 1.00 96.81 218 VAL A C 1
ATOM 1697 O O . VAL A 1 218 ? 20.730 4.227 -19.139 1.00 96.81 218 VAL A O 1
ATOM 1700 N N . VAL A 1 219 ? 19.554 2.985 -17.697 1.00 95.50 219 VAL A N 1
ATOM 1701 C CA . VAL A 1 219 ? 18.927 2.149 -18.729 1.00 95.50 219 VAL A CA 1
ATOM 1702 C C . VAL A 1 219 ? 17.960 2.976 -19.587 1.00 95.50 219 VAL A C 1
ATOM 1704 O O . VAL A 1 219 ? 18.038 2.924 -20.812 1.00 95.50 219 VAL A O 1
ATOM 1707 N N . ALA A 1 220 ? 17.109 3.800 -18.972 1.00 94.44 220 ALA A N 1
ATOM 1708 C CA . ALA A 1 220 ? 16.133 4.645 -19.664 1.00 94.44 220 ALA A CA 1
ATOM 1709 C C . ALA A 1 220 ? 16.786 5.651 -20.625 1.00 94.44 220 ALA A C 1
ATOM 1711 O O . ALA A 1 220 ? 16.283 5.879 -21.726 1.00 94.44 220 ALA A O 1
ATOM 1712 N N . THR A 1 221 ? 17.930 6.218 -20.237 1.00 94.06 221 THR A N 1
ATOM 1713 C CA . THR A 1 221 ? 18.692 7.156 -21.076 1.00 94.06 221 THR A CA 1
ATOM 1714 C C . THR A 1 221 ? 19.471 6.468 -22.199 1.00 94.06 221 THR A C 1
ATOM 1716 O O . THR A 1 221 ? 19.762 7.112 -23.205 1.00 94.06 221 THR A O 1
ATOM 1719 N N . ARG A 1 222 ? 19.780 5.169 -22.070 1.00 93.81 222 ARG A N 1
ATOM 1720 C CA . ARG A 1 222 ? 20.571 4.394 -23.045 1.00 93.81 222 ARG A CA 1
ATOM 1721 C C . ARG A 1 222 ? 19.770 3.474 -23.963 1.00 93.81 222 ARG A C 1
ATOM 1723 O O . ARG A 1 222 ? 20.340 2.995 -24.934 1.00 93.81 222 ARG A O 1
ATOM 1730 N N . ALA A 1 223 ? 18.485 3.236 -23.698 1.00 88.56 223 ALA A N 1
ATOM 1731 C CA . ALA A 1 223 ? 17.654 2.308 -24.475 1.00 88.56 223 ALA A CA 1
ATOM 1732 C C . ALA A 1 223 ? 17.528 2.655 -25.978 1.00 88.56 223 ALA A C 1
ATOM 1734 O O . ALA A 1 223 ? 17.069 1.822 -26.752 1.00 88.56 223 ALA A O 1
ATOM 1735 N N . GLY A 1 224 ? 17.935 3.858 -26.405 1.00 72.75 224 GLY A N 1
ATOM 1736 C CA . GLY A 1 224 ? 17.960 4.298 -27.807 1.00 72.75 224 GLY A CA 1
ATOM 1737 C C . GLY A 1 224 ? 16.581 4.643 -28.381 1.00 72.75 224 GLY A C 1
ATOM 1738 O O . GLY A 1 224 ? 16.448 5.652 -29.066 1.00 72.75 224 GLY A O 1
ATOM 1739 N N . MET A 1 225 ? 15.552 3.865 -28.037 1.00 79.62 225 MET A N 1
ATOM 1740 C CA . MET A 1 225 ? 14.163 4.026 -28.481 1.00 79.62 225 MET A CA 1
ATOM 1741 C C . MET A 1 225 ? 13.341 4.926 -27.544 1.00 79.62 225 MET A C 1
ATOM 1743 O O . MET A 1 225 ? 13.578 5.002 -26.334 1.00 79.62 225 MET A O 1
ATOM 1747 N N . GLY A 1 226 ? 12.374 5.650 -28.113 1.00 76.50 226 GLY A N 1
ATOM 1748 C CA . GLY A 1 226 ? 11.430 6.538 -27.430 1.00 76.50 226 GLY A CA 1
ATOM 1749 C C . GLY A 1 226 ? 12.000 7.860 -26.907 1.00 76.50 226 GLY A C 1
ATOM 1750 O O . GLY A 1 226 ? 11.230 8.727 -26.506 1.00 76.50 226 GLY A O 1
ATOM 1751 N N . GLY A 1 227 ? 13.322 8.040 -26.926 1.00 90.56 227 GLY A N 1
ATOM 1752 C CA . GLY A 1 227 ? 14.003 9.227 -26.413 1.00 90.56 227 GLY A CA 1
ATOM 1753 C C . GLY A 1 227 ? 14.184 9.216 -24.890 1.00 90.56 227 GLY A C 1
ATOM 1754 O O . GLY A 1 227 ? 13.281 8.879 -24.122 1.00 90.56 227 GLY A O 1
ATOM 1755 N N . ALA A 1 228 ? 15.369 9.637 -24.438 1.00 93.44 228 ALA A N 1
ATOM 1756 C CA . ALA A 1 228 ? 15.775 9.582 -23.032 1.00 93.44 228 ALA A CA 1
ATOM 1757 C C . ALA A 1 228 ? 14.785 10.283 -22.083 1.00 93.44 228 ALA A C 1
ATOM 1759 O O . ALA A 1 228 ? 14.412 9.727 -21.051 1.00 93.44 228 ALA A O 1
ATOM 1760 N N . LEU A 1 229 ? 14.320 11.483 -22.450 1.00 93.81 229 LEU A N 1
ATOM 1761 C CA . LEU A 1 229 ? 13.376 12.242 -21.631 1.00 93.81 229 LEU A CA 1
ATOM 1762 C C . LEU A 1 229 ? 12.036 11.508 -21.482 1.00 93.81 229 LEU A C 1
ATOM 1764 O O . LEU A 1 229 ? 11.534 11.382 -20.367 1.00 93.81 229 LEU A O 1
ATOM 1768 N N . ALA A 1 230 ? 11.473 10.988 -22.576 1.00 93.75 230 ALA A N 1
ATOM 1769 C CA . ALA A 1 230 ? 10.203 10.272 -22.521 1.00 93.75 230 ALA A CA 1
ATOM 1770 C C . ALA A 1 230 ? 10.323 8.964 -21.730 1.00 93.75 230 ALA A C 1
ATOM 1772 O O . ALA A 1 230 ? 9.410 8.634 -20.980 1.00 93.75 230 ALA A O 1
ATOM 1773 N N . ASN A 1 231 ? 11.448 8.249 -21.830 1.00 95.50 231 ASN A N 1
ATOM 1774 C CA . ASN A 1 231 ? 11.698 7.058 -21.016 1.00 95.50 231 ASN A CA 1
ATOM 1775 C C . ASN A 1 231 ? 11.732 7.396 -19.520 1.00 95.50 231 ASN A C 1
ATOM 1777 O O . ASN A 1 231 ? 11.061 6.736 -18.730 1.00 95.50 231 ASN A O 1
ATOM 1781 N N . CYS A 1 232 ? 12.439 8.456 -19.122 1.00 96.06 232 CYS A N 1
ATOM 1782 C CA . CYS A 1 232 ? 12.467 8.888 -17.724 1.00 96.06 232 CYS A CA 1
ATOM 1783 C C . CYS A 1 232 ? 11.080 9.324 -17.221 1.00 96.06 232 CYS A C 1
ATOM 1785 O O . CYS A 1 232 ? 10.667 8.947 -16.125 1.00 96.06 232 CYS A O 1
ATOM 1787 N N . LEU A 1 233 ? 10.333 10.093 -18.017 1.00 95.31 233 LEU A N 1
ATOM 1788 C CA . LEU A 1 233 ? 9.015 10.578 -17.609 1.00 95.31 233 LEU A CA 1
ATOM 1789 C C . LEU A 1 233 ? 7.965 9.461 -17.577 1.00 95.31 233 LEU A C 1
ATOM 1791 O O . LEU A 1 233 ? 7.225 9.350 -16.604 1.00 95.31 233 LEU A O 1
ATOM 1795 N N . LEU A 1 234 ? 7.898 8.621 -18.610 1.00 95.94 234 LEU A N 1
ATOM 1796 C CA . LEU A 1 234 ? 6.807 7.660 -18.790 1.00 95.94 234 LEU A CA 1
ATOM 1797 C C . LEU A 1 234 ? 7.107 6.266 -18.244 1.00 95.94 234 LEU A C 1
ATOM 1799 O O . LEU A 1 234 ? 6.164 5.553 -17.930 1.00 95.94 234 LEU A O 1
ATOM 1803 N N . MET A 1 235 ? 8.376 5.881 -18.093 1.00 96.81 235 MET A N 1
ATOM 1804 C CA . MET A 1 235 ? 8.753 4.557 -17.580 1.00 96.81 235 MET A CA 1
ATOM 1805 C C . MET A 1 235 ? 9.382 4.595 -16.186 1.00 96.81 235 MET A C 1
ATOM 1807 O O . MET A 1 235 ? 9.638 3.536 -15.625 1.00 96.81 235 MET A O 1
ATOM 1811 N N . ILE A 1 236 ? 9.590 5.781 -15.601 1.00 96.81 236 ILE A N 1
ATOM 1812 C CA . ILE A 1 236 ? 10.053 5.926 -14.211 1.00 96.81 236 ILE A CA 1
ATOM 1813 C C . ILE A 1 236 ? 9.097 6.830 -13.427 1.00 96.81 236 ILE A C 1
ATOM 1815 O O . ILE A 1 236 ? 8.434 6.361 -12.504 1.00 96.81 236 ILE A O 1
ATOM 1819 N N . ALA A 1 237 ? 8.961 8.106 -13.808 1.00 96.25 237 ALA A N 1
ATOM 1820 C CA . ALA A 1 237 ? 8.180 9.069 -13.024 1.00 96.25 237 ALA A CA 1
ATOM 1821 C C . ALA A 1 237 ? 6.671 8.757 -13.008 1.00 96.25 237 ALA A C 1
ATOM 1823 O O . ALA A 1 237 ? 6.053 8.744 -11.944 1.00 96.25 237 ALA A O 1
ATOM 1824 N N . LEU A 1 238 ? 6.073 8.465 -14.166 1.00 95.75 238 LEU A N 1
ATOM 1825 C CA . LEU A 1 238 ? 4.655 8.117 -14.271 1.00 95.75 238 LEU A CA 1
ATOM 1826 C C . LEU A 1 238 ? 4.301 6.832 -13.489 1.00 95.75 238 LEU A C 1
ATOM 1828 O O . LEU A 1 238 ? 3.408 6.912 -12.645 1.00 95.75 238 LEU A O 1
ATOM 1832 N N . PRO A 1 239 ? 4.983 5.681 -13.679 1.00 96.94 239 PRO A N 1
ATOM 1833 C CA . PRO A 1 239 ? 4.751 4.480 -12.877 1.00 96.94 239 PRO A CA 1
ATOM 1834 C C . PRO A 1 239 ? 4.894 4.743 -11.381 1.00 96.94 239 PRO A C 1
ATOM 1836 O O . PRO A 1 239 ? 4.096 4.240 -10.592 1.00 96.94 239 PRO A O 1
ATOM 1839 N N . PHE A 1 240 ? 5.882 5.564 -11.002 1.00 96.75 240 PHE A N 1
ATOM 1840 C CA . PHE A 1 240 ? 6.105 5.962 -9.621 1.00 96.75 240 PHE A CA 1
ATOM 1841 C C . PHE A 1 240 ? 4.885 6.684 -9.027 1.00 96.75 240 PHE A C 1
ATOM 1843 O O . PHE A 1 240 ? 4.414 6.332 -7.948 1.00 96.75 240 PHE A O 1
ATOM 1850 N N . VAL A 1 241 ? 4.308 7.646 -9.749 1.00 94.94 241 VAL A N 1
ATOM 1851 C CA . VAL A 1 241 ? 3.071 8.315 -9.319 1.00 94.94 241 VAL A CA 1
ATOM 1852 C C . VAL A 1 241 ? 1.897 7.334 -9.289 1.00 94.94 241 VAL A C 1
ATOM 1854 O O . VAL A 1 241 ? 1.172 7.280 -8.299 1.00 94.94 241 VAL A O 1
ATOM 1857 N N . VAL A 1 242 ? 1.716 6.528 -10.337 1.00 94.69 242 VAL A N 1
ATOM 1858 C CA . VAL A 1 242 ? 0.580 5.600 -10.447 1.00 94.69 242 VAL A CA 1
ATOM 1859 C C . VAL A 1 242 ? 0.564 4.594 -9.295 1.00 94.69 242 VAL A C 1
ATOM 1861 O O . VAL A 1 242 ? -0.488 4.408 -8.686 1.00 94.69 242 VAL A O 1
ATOM 1864 N N . TRP A 1 243 ? 1.696 3.982 -8.929 1.00 95.56 243 TRP A N 1
ATOM 1865 C CA . TRP A 1 243 ? 1.691 3.004 -7.836 1.00 95.56 243 TRP A CA 1
ATOM 1866 C C . TRP A 1 243 ? 1.372 3.655 -6.481 1.00 95.56 243 TRP A C 1
ATOM 1868 O O . TRP A 1 243 ? 0.663 3.042 -5.684 1.00 95.56 243 TRP A O 1
ATOM 1878 N N . ASN A 1 244 ? 1.809 4.901 -6.232 1.00 94.19 244 ASN A N 1
ATOM 1879 C CA . ASN A 1 244 ? 1.438 5.639 -5.015 1.00 94.19 244 ASN A CA 1
ATOM 1880 C C . ASN A 1 244 ? -0.088 5.808 -4.923 1.00 94.19 244 ASN A C 1
ATOM 1882 O O . ASN A 1 244 ? -0.668 5.629 -3.855 1.00 94.19 244 ASN A O 1
ATOM 1886 N N . PHE A 1 245 ? -0.756 6.088 -6.046 1.00 93.75 245 PHE A N 1
ATOM 1887 C CA . PHE A 1 245 ? -2.220 6.159 -6.106 1.00 93.75 245 PHE A CA 1
ATOM 1888 C C . PHE A 1 245 ? -2.886 4.799 -5.876 1.00 93.75 245 PHE A C 1
ATOM 1890 O O . PHE A 1 245 ? -3.892 4.723 -5.170 1.00 93.75 245 PHE A O 1
ATOM 1897 N N . VAL A 1 246 ? -2.319 3.723 -6.425 1.00 92.62 246 VAL A N 1
ATOM 1898 C CA . VAL A 1 246 ? -2.807 2.358 -6.179 1.00 92.62 246 VAL A CA 1
ATOM 1899 C C . VAL A 1 246 ? -2.689 2.010 -4.691 1.00 92.62 246 VAL A C 1
ATOM 1901 O O . VAL A 1 246 ? -3.654 1.530 -4.100 1.00 92.62 246 VAL A O 1
ATOM 1904 N N . MET A 1 247 ? -1.554 2.302 -4.050 1.00 94.25 247 MET A N 1
ATOM 1905 C CA . MET A 1 247 ? -1.350 2.027 -2.622 1.00 94.25 247 MET A CA 1
ATOM 1906 C C . MET A 1 247 ? -2.177 2.917 -1.709 1.00 94.25 247 MET A C 1
ATOM 1908 O O . MET A 1 247 ? -2.705 2.419 -0.715 1.00 94.25 247 MET A O 1
ATOM 1912 N N . ALA A 1 248 ? -2.391 4.179 -2.072 1.00 93.38 248 ALA A N 1
ATOM 1913 C CA . ALA A 1 248 ? -3.347 5.035 -1.385 1.00 93.38 248 ALA A CA 1
ATOM 1914 C C . ALA A 1 248 ? -4.758 4.436 -1.393 1.00 93.38 248 ALA A C 1
ATOM 1916 O O . ALA A 1 248 ? -5.411 4.361 -0.359 1.00 93.38 248 ALA A O 1
ATOM 1917 N N . PHE A 1 249 ? -5.221 3.965 -2.551 1.00 92.31 249 PHE A N 1
ATOM 1918 C CA . PHE A 1 249 ? -6.536 3.340 -2.684 1.00 92.31 249 PHE A CA 1
ATOM 1919 C C . PHE A 1 249 ? -6.670 2.056 -1.851 1.00 92.31 249 PHE A C 1
ATOM 1921 O O . PHE A 1 249 ? -7.700 1.850 -1.204 1.00 92.31 249 PHE A O 1
ATOM 1928 N N . VAL A 1 250 ? -5.639 1.207 -1.850 1.00 93.94 250 VAL A N 1
ATOM 1929 C CA . VAL A 1 250 ? -5.604 -0.032 -1.057 1.00 93.94 250 VAL A CA 1
ATOM 1930 C C . VAL A 1 250 ? -5.654 0.296 0.439 1.00 93.94 250 VAL A C 1
ATOM 1932 O O . VAL A 1 250 ? -6.586 -0.094 1.139 1.00 93.94 250 VAL A O 1
ATOM 1935 N N . THR A 1 251 ? -4.699 1.089 0.923 1.00 93.25 251 THR A N 1
ATOM 1936 C CA . THR A 1 251 ? -4.550 1.391 2.357 1.00 93.25 251 THR A CA 1
ATOM 1937 C C . THR A 1 251 ? -5.688 2.240 2.922 1.00 93.25 251 THR A C 1
ATOM 1939 O O . THR A 1 251 ? -6.090 2.030 4.067 1.00 93.25 251 THR A O 1
ATOM 1942 N N . PHE A 1 252 ? -6.269 3.147 2.130 1.00 94.12 252 PHE A N 1
ATOM 1943 C CA . PHE A 1 252 ? -7.437 3.917 2.552 1.00 94.12 252 PHE A CA 1
ATOM 1944 C C . PHE A 1 252 ? -8.629 3.002 2.844 1.00 94.12 252 PHE A C 1
ATOM 1946 O O . PHE A 1 252 ? -9.224 3.104 3.915 1.00 94.12 252 PHE A O 1
ATOM 1953 N N . GLN A 1 253 ? -8.957 2.080 1.934 1.00 93.56 253 GLN A N 1
ATOM 1954 C CA . GLN A 1 253 ? -10.103 1.184 2.114 1.00 93.56 253 GLN A CA 1
ATOM 1955 C C . GLN A 1 253 ? -9.905 0.180 3.248 1.00 93.56 253 GLN A C 1
ATOM 1957 O O . GLN A 1 253 ? -10.878 -0.218 3.872 1.00 93.56 253 GLN A O 1
ATOM 1962 N N . HIS A 1 254 ? -8.664 -0.198 3.538 1.00 94.56 254 HIS A N 1
ATOM 1963 C CA . HIS A 1 254 ? -8.333 -1.122 4.616 1.00 94.56 254 HIS A CA 1
ATOM 1964 C C . HIS A 1 254 ? -8.650 -0.599 6.024 1.00 94.56 254 HIS A C 1
ATOM 1966 O O . HIS A 1 254 ? -8.950 -1.399 6.909 1.00 94.56 254 HIS A O 1
ATOM 1972 N N . HIS A 1 255 ? -8.572 0.719 6.239 1.00 93.50 255 HIS A N 1
ATOM 1973 C CA . HIS A 1 255 ? -8.648 1.336 7.576 1.00 93.50 255 HIS A CA 1
ATOM 1974 C C . HIS A 1 255 ? -9.584 2.542 7.659 1.00 93.50 255 HIS A C 1
ATOM 1976 O O . HIS A 1 255 ? -9.627 3.232 8.681 1.00 93.50 255 HIS A O 1
ATOM 1982 N N . THR A 1 256 ? -10.328 2.824 6.590 1.00 94.25 256 THR A N 1
ATOM 1983 C CA . THR A 1 256 ? -11.299 3.917 6.559 1.00 94.25 256 THR A CA 1
ATOM 1984 C C . THR A 1 256 ? -12.659 3.383 6.160 1.00 94.25 256 THR A C 1
ATOM 1986 O O . THR A 1 256 ? -12.898 3.009 5.016 1.00 94.25 256 THR A O 1
ATOM 1989 N N . HIS A 1 257 ? -13.564 3.378 7.128 1.00 94.75 257 HIS A N 1
ATOM 1990 C CA . HIS A 1 257 ? -14.970 3.051 6.954 1.00 94.75 257 HIS A CA 1
ATOM 1991 C C . HIS A 1 257 ? -15.750 3.677 8.118 1.00 94.75 257 HIS A C 1
ATOM 1993 O O . HIS A 1 257 ? -15.190 3.765 9.213 1.00 94.75 257 HIS A O 1
ATOM 1999 N N . PRO A 1 258 ? -17.030 4.065 7.955 1.00 93.06 258 PRO A N 1
ATOM 2000 C CA . PRO A 1 258 ? -17.842 4.579 9.061 1.00 93.06 258 PRO A CA 1
ATOM 2001 C C . PRO A 1 258 ? -17.894 3.655 10.289 1.00 93.06 258 PRO A C 1
ATOM 2003 O O . PRO A 1 258 ? -18.060 4.130 11.407 1.00 93.06 258 PRO A O 1
ATOM 2006 N N . GLY A 1 259 ? -17.720 2.346 10.077 1.00 89.06 259 GLY A N 1
ATOM 2007 C CA . GLY A 1 259 ? -17.647 1.331 11.132 1.00 89.06 259 GLY A CA 1
ATOM 2008 C C . GLY A 1 259 ? -16.282 1.179 11.823 1.00 89.06 259 GLY A C 1
ATOM 2009 O O . GLY A 1 259 ? -16.199 0.492 12.837 1.00 89.06 259 GLY A O 1
ATOM 2010 N N . VAL A 1 260 ? -15.218 1.798 11.301 1.00 93.44 260 VAL A N 1
ATOM 2011 C CA . VAL A 1 260 ? -13.861 1.723 11.865 1.00 93.44 260 VAL A CA 1
ATOM 2012 C C . VAL A 1 260 ? -13.642 2.862 12.855 1.00 93.44 260 VAL A C 1
ATOM 2014 O O . VAL A 1 260 ? -13.841 4.033 12.529 1.00 93.44 260 VAL A O 1
ATOM 2017 N N . VAL A 1 261 ? -13.186 2.514 14.058 1.00 94.06 261 VAL A N 1
ATOM 2018 C CA . VAL A 1 261 ? -12.969 3.447 15.170 1.00 94.06 261 VAL A CA 1
ATOM 2019 C C . VAL A 1 261 ? -11.482 3.727 15.358 1.00 94.06 261 VAL A C 1
ATOM 2021 O O . VAL A 1 261 ? -10.680 2.800 15.458 1.00 94.06 261 VAL A O 1
ATOM 2024 N N . TRP A 1 262 ? -11.133 5.009 15.486 1.00 95.25 262 TRP A N 1
ATOM 2025 C CA . TRP A 1 262 ? -9.804 5.448 15.905 1.00 95.25 262 TRP A CA 1
ATOM 2026 C C . TRP A 1 262 ? -9.753 5.759 17.404 1.00 95.25 262 TRP A C 1
ATOM 2028 O O . TRP A 1 262 ? -10.694 6.284 18.006 1.00 95.25 262 TRP A O 1
ATOM 2038 N N . TYR A 1 263 ? -8.619 5.441 18.018 1.00 95.12 263 TYR A N 1
ATOM 2039 C CA . TYR A 1 263 ? -8.380 5.604 19.446 1.00 95.12 263 TYR A CA 1
ATOM 2040 C C . TYR A 1 263 ? -7.303 6.656 19.679 1.00 95.12 263 TYR A C 1
ATOM 2042 O O . TYR A 1 263 ? -6.277 6.672 19.003 1.00 95.12 263 TYR A O 1
ATOM 2050 N N . ARG A 1 264 ? -7.535 7.528 20.662 1.00 94.06 264 ARG A N 1
ATOM 2051 C CA . ARG A 1 264 ? -6.532 8.476 21.162 1.00 94.06 264 ARG A CA 1
ATOM 2052 C C . ARG A 1 264 ? -5.875 7.960 22.443 1.00 94.06 264 ARG A C 1
ATOM 2054 O O . ARG A 1 264 ? -4.672 8.115 22.609 1.00 94.06 264 ARG A O 1
ATOM 2061 N N . ASP A 1 265 ? -6.649 7.324 23.324 1.00 93.31 265 ASP A N 1
ATOM 2062 C CA . ASP A 1 265 ? -6.141 6.707 24.551 1.00 93.31 265 ASP A CA 1
ATOM 2063 C C . ASP A 1 265 ? -5.872 5.211 24.337 1.00 93.31 265 ASP A C 1
ATOM 2065 O O . ASP A 1 265 ? -6.760 4.441 23.965 1.00 93.31 265 ASP A O 1
ATOM 2069 N N . GLN A 1 266 ? -4.641 4.781 24.618 1.00 93.25 266 GLN A N 1
ATOM 2070 C CA . GLN A 1 266 ? -4.238 3.379 24.539 1.00 93.25 266 GLN A CA 1
ATOM 2071 C C . GLN A 1 266 ? -5.033 2.481 25.505 1.00 93.25 266 GLN A C 1
ATOM 2073 O O . GLN A 1 266 ? -5.193 1.298 25.226 1.00 93.25 266 GLN A O 1
ATOM 2078 N N . ARG A 1 267 ? -5.562 3.011 26.616 1.00 94.00 267 ARG A N 1
ATOM 2079 C CA . ARG A 1 267 ? -6.381 2.251 27.583 1.00 94.00 267 ARG A CA 1
ATOM 2080 C C . ARG A 1 267 ? -7.710 1.778 26.993 1.00 94.00 267 ARG A C 1
ATOM 2082 O O . ARG A 1 267 ? -8.260 0.775 27.438 1.00 94.00 267 ARG A O 1
ATOM 2089 N N . GLU A 1 268 ? -8.216 2.481 25.985 1.00 92.00 268 GLU A N 1
ATOM 2090 C CA . GLU A 1 268 ? -9.418 2.098 25.239 1.00 92.00 268 GLU A CA 1
ATOM 2091 C C . GLU A 1 268 ? -9.101 1.158 24.071 1.00 92.00 268 GLU A C 1
ATOM 2093 O O . GLU A 1 268 ? -10.003 0.546 23.491 1.00 92.00 268 GLU A O 1
ATOM 2098 N N . TRP A 1 269 ? -7.826 1.039 23.717 1.00 95.31 269 TRP A N 1
ATOM 2099 C CA . TRP A 1 269 ? -7.356 0.207 22.629 1.00 95.31 269 TRP A CA 1
ATOM 2100 C C . TRP A 1 269 ? -6.975 -1.186 23.138 1.00 95.31 269 TRP A C 1
ATOM 2102 O O . TRP A 1 269 ? -6.384 -1.361 24.201 1.00 95.31 269 TRP A O 1
ATOM 2112 N N . ASN A 1 270 ? -7.289 -2.209 22.350 1.00 95.19 270 ASN A N 1
ATOM 2113 C CA . ASN A 1 270 ? -6.744 -3.549 22.528 1.00 95.19 270 ASN A CA 1
ATOM 2114 C C . ASN A 1 270 ? -6.626 -4.240 21.166 1.00 95.19 270 ASN A C 1
ATOM 2116 O O . ASN A 1 270 ? -7.156 -3.754 20.167 1.00 95.19 270 ASN A O 1
ATOM 2120 N N . PHE A 1 271 ? -5.962 -5.396 21.136 1.00 96.00 271 PHE A N 1
ATOM 2121 C CA . PHE A 1 271 ? -5.738 -6.155 19.906 1.00 96.00 271 PHE A CA 1
ATOM 2122 C C . PHE A 1 271 ? -7.025 -6.435 19.123 1.00 96.00 271 PHE A C 1
ATOM 2124 O O . PHE A 1 271 ? -7.044 -6.246 17.914 1.00 96.00 271 PHE A O 1
ATOM 2131 N N . PHE A 1 272 ? -8.106 -6.852 19.787 1.00 96.88 272 PHE A N 1
ATOM 2132 C CA . PHE A 1 272 ? -9.367 -7.156 19.111 1.00 96.88 272 PHE A CA 1
ATOM 2133 C C . PHE A 1 272 ? -9.972 -5.903 18.465 1.00 96.88 272 PHE A C 1
ATOM 2135 O O . PHE A 1 272 ? -10.343 -5.913 17.294 1.00 96.88 272 PHE A O 1
ATOM 2142 N N . ARG A 1 273 ? -10.005 -4.789 19.204 1.00 95.00 273 ARG A N 1
ATOM 2143 C CA . ARG A 1 273 ? -10.506 -3.501 18.703 1.00 95.00 273 ARG A CA 1
ATOM 2144 C C . ARG A 1 273 ? -9.676 -2.967 17.534 1.00 95.00 273 ARG A C 1
ATOM 2146 O O . ARG A 1 273 ? -10.255 -2.522 16.555 1.00 95.00 273 ARG A O 1
ATOM 2153 N N . GLY A 1 274 ? -8.349 -3.040 17.620 1.00 94.69 274 GLY A N 1
ATOM 2154 C CA . GLY A 1 274 ? -7.457 -2.545 16.570 1.00 94.69 274 GLY A CA 1
ATOM 2155 C C . GLY A 1 274 ? -7.399 -3.447 15.336 1.00 94.69 274 GLY A C 1
ATOM 2156 O O . GLY A 1 274 ? -7.515 -2.959 14.221 1.00 94.69 274 GLY A O 1
ATOM 2157 N N . GLN A 1 275 ? -7.231 -4.759 15.517 1.00 95.81 275 GLN A N 1
ATOM 2158 C CA . GLN A 1 275 ? -6.979 -5.683 14.404 1.00 95.81 275 GLN A CA 1
ATOM 2159 C C . GLN A 1 275 ? -8.264 -6.237 13.776 1.00 95.81 275 GLN A C 1
ATOM 2161 O O . GLN A 1 275 ? -8.323 -6.372 12.559 1.00 95.81 275 GLN A O 1
ATOM 2166 N N . VAL A 1 276 ? -9.290 -6.549 14.580 1.00 96.62 276 VAL A N 1
ATOM 2167 C CA . VAL A 1 276 ? -10.546 -7.144 14.078 1.00 96.62 276 VAL A CA 1
ATOM 2168 C C . VAL A 1 276 ? -11.539 -6.057 13.671 1.00 96.62 276 VAL A C 1
ATOM 2170 O O . VAL A 1 276 ? -12.004 -6.053 12.539 1.00 96.62 276 VAL A O 1
ATOM 2173 N N . ARG A 1 277 ? -11.820 -5.101 14.568 1.00 95.44 277 ARG A N 1
ATOM 2174 C CA . ARG A 1 277 ? -12.785 -4.012 14.305 1.00 95.44 277 ARG A CA 1
ATOM 2175 C C . ARG A 1 277 ? -12.181 -2.799 13.588 1.00 95.44 277 ARG A C 1
ATOM 2177 O O . ARG A 1 277 ? -12.913 -1.991 13.025 1.00 95.44 277 ARG A O 1
ATOM 2184 N N . GLY A 1 278 ? -10.858 -2.638 13.643 1.00 94.00 278 GLY A N 1
ATOM 2185 C CA . GLY A 1 278 ? -10.130 -1.506 13.052 1.00 94.00 278 GLY A CA 1
ATOM 2186 C C . GLY A 1 278 ? -9.691 -1.728 11.602 1.00 94.00 278 GLY A C 1
ATOM 2187 O O . GLY A 1 278 ? -8.925 -0.935 11.053 1.00 94.00 278 GLY A O 1
ATOM 2188 N N . THR A 1 279 ? -10.140 -2.819 10.983 1.00 96.12 279 THR A N 1
ATOM 2189 C CA . THR A 1 279 ? -9.777 -3.202 9.618 1.00 96.12 279 THR A CA 1
ATOM 2190 C C . THR A 1 279 ? -11.012 -3.573 8.818 1.00 96.12 279 THR A C 1
ATOM 2192 O O . THR A 1 279 ? -12.036 -3.960 9.379 1.00 96.12 279 THR A O 1
ATOM 2195 N N . VAL A 1 280 ? -10.913 -3.436 7.499 1.00 96.38 280 VAL A N 1
ATOM 2196 C CA . VAL A 1 280 ? -12.018 -3.687 6.575 1.00 96.38 280 VAL A CA 1
ATOM 2197 C C . VAL A 1 280 ? -11.628 -4.790 5.603 1.00 96.38 280 VAL A C 1
ATOM 2199 O O . VAL A 1 280 ? -10.635 -4.671 4.882 1.00 96.38 280 VAL A O 1
ATOM 2202 N N . HIS A 1 281 ? -12.441 -5.837 5.535 1.00 97.50 281 HIS A N 1
ATOM 2203 C CA . HIS A 1 281 ? -12.411 -6.791 4.439 1.00 97.50 281 HIS A CA 1
ATOM 2204 C C . HIS A 1 281 ? -13.171 -6.222 3.238 1.00 97.50 281 HIS A C 1
ATOM 2206 O O . HIS A 1 281 ? -14.378 -5.981 3.312 1.00 97.50 281 HIS A O 1
ATOM 2212 N N . VAL A 1 282 ? -12.478 -6.005 2.117 1.00 94.81 282 VAL A N 1
ATOM 2213 C CA . VAL A 1 282 ? -13.114 -5.499 0.893 1.00 94.81 282 VAL A CA 1
ATOM 2214 C C . VAL A 1 282 ? -13.355 -6.642 -0.084 1.00 94.81 282 VAL A C 1
ATOM 2216 O O . VAL A 1 282 ? -12.427 -7.201 -0.663 1.00 94.81 282 VAL A O 1
ATOM 2219 N N . GLN A 1 283 ? -14.623 -6.955 -0.322 1.00 92.06 283 GLN A N 1
ATOM 2220 C CA . GLN A 1 283 ? -15.041 -7.982 -1.266 1.00 92.06 283 GLN A CA 1
ATOM 2221 C C . GLN A 1 283 ? -14.918 -7.495 -2.712 1.00 92.06 283 GLN A C 1
ATOM 2223 O O . GLN A 1 283 ? -15.453 -6.444 -3.086 1.00 92.06 283 GLN A O 1
ATOM 2228 N N . MET A 1 284 ? -14.278 -8.304 -3.555 1.00 88.25 284 MET A N 1
ATOM 2229 C CA . MET A 1 284 ? -14.094 -8.042 -4.983 1.00 88.25 284 MET A CA 1
ATOM 2230 C C . MET A 1 284 ? -14.100 -9.333 -5.810 1.00 88.25 284 MET A C 1
ATOM 2232 O O . MET A 1 284 ? -14.067 -10.423 -5.234 1.00 88.25 284 MET A O 1
ATOM 2236 N N . PRO A 1 285 ? -14.170 -9.245 -7.154 1.00 88.12 285 PRO A N 1
ATOM 2237 C CA . PRO A 1 285 ? -14.094 -10.420 -8.008 1.00 88.12 285 PRO A CA 1
ATOM 2238 C C . PRO A 1 285 ? -12.792 -11.180 -7.772 1.00 88.12 285 PRO A C 1
ATOM 2240 O O . PRO A 1 285 ? -11.736 -10.576 -7.596 1.00 88.12 285 PRO A O 1
ATOM 2243 N N . VAL A 1 286 ? -12.862 -12.510 -7.835 1.00 85.06 286 VAL A N 1
ATOM 2244 C CA . VAL A 1 286 ? -11.732 -13.400 -7.516 1.00 85.06 286 VAL A CA 1
ATOM 2245 C C . VAL A 1 286 ? -10.481 -13.066 -8.331 1.00 85.06 286 VAL A C 1
ATOM 2247 O O . VAL A 1 286 ? -9.378 -13.084 -7.796 1.00 85.06 286 VAL A O 1
ATOM 2250 N N . TRP A 1 287 ? -10.632 -12.730 -9.614 1.00 84.56 287 TRP A N 1
ATOM 2251 C CA . TRP A 1 287 ? -9.494 -12.379 -10.466 1.00 84.56 287 TRP A CA 1
ATOM 2252 C C . TRP A 1 287 ? -8.768 -11.120 -9.968 1.00 84.56 287 TRP A C 1
ATOM 2254 O O . TRP A 1 287 ? -7.540 -11.074 -9.992 1.00 84.56 287 TRP A O 1
ATOM 2264 N N . LEU A 1 288 ? -9.511 -10.127 -9.471 1.00 85.31 288 LEU A N 1
ATOM 2265 C CA . LEU A 1 288 ? -8.956 -8.875 -8.964 1.00 85.31 288 LEU A CA 1
ATOM 2266 C C . LEU A 1 288 ? -8.323 -9.075 -7.584 1.00 85.31 288 LEU A C 1
ATOM 2268 O O . LEU A 1 288 ? -7.228 -8.576 -7.342 1.00 85.31 288 LEU A O 1
ATOM 2272 N N . ASP A 1 289 ? -8.967 -9.869 -6.726 1.00 87.56 289 ASP A N 1
ATOM 2273 C CA . ASP A 1 289 ? -8.423 -10.280 -5.427 1.00 87.56 289 ASP A CA 1
ATOM 2274 C C . ASP A 1 289 ? -7.070 -10.993 -5.599 1.00 87.56 289 ASP A C 1
ATOM 2276 O O . ASP A 1 289 ? -6.101 -10.683 -4.912 1.00 87.56 289 ASP A O 1
ATOM 2280 N N . VAL A 1 290 ? -6.953 -11.883 -6.592 1.00 83.19 290 VAL A N 1
ATOM 2281 C CA . VAL A 1 290 ? -5.687 -12.554 -6.934 1.00 83.19 290 VAL A CA 1
ATOM 2282 C C . VAL A 1 290 ? -4.631 -11.568 -7.442 1.00 83.19 290 VAL A C 1
ATOM 2284 O O . VAL A 1 290 ? -3.482 -11.652 -7.009 1.00 83.19 290 VAL A O 1
ATOM 2287 N N . VAL A 1 291 ? -4.994 -10.622 -8.318 1.00 84.00 291 VAL A N 1
ATOM 2288 C CA . VAL A 1 291 ? -4.059 -9.596 -8.825 1.00 84.00 291 VAL A CA 1
ATOM 2289 C C . VAL A 1 291 ? -3.510 -8.735 -7.687 1.00 84.00 291 VAL A C 1
ATOM 2291 O O . VAL A 1 291 ? -2.314 -8.464 -7.650 1.00 84.00 291 VAL A O 1
ATOM 2294 N N . PHE A 1 292 ? -4.349 -8.360 -6.721 1.00 88.44 292 PHE A N 1
ATOM 2295 C CA . PHE A 1 292 ? -3.934 -7.626 -5.524 1.00 88.44 292 PHE A CA 1
ATOM 2296 C C . PHE A 1 292 ? -3.301 -8.512 -4.443 1.00 88.44 292 PHE A C 1
ATOM 2298 O O . PHE A 1 292 ? -3.210 -8.095 -3.292 1.00 88.44 292 PHE A O 1
ATOM 2305 N N . GLY A 1 293 ? -2.876 -9.737 -4.769 1.00 89.88 293 GLY A N 1
ATOM 2306 C CA . GLY A 1 293 ? -2.210 -10.621 -3.812 1.00 89.88 293 GLY A CA 1
ATOM 2307 C C . GLY A 1 293 ? -3.063 -10.925 -2.580 1.00 89.88 293 GLY A C 1
ATOM 2308 O O . GLY A 1 293 ? -2.515 -11.132 -1.505 1.00 89.88 293 GLY A O 1
ATOM 2309 N N . ARG A 1 294 ? -4.395 -10.911 -2.721 1.00 94.56 294 ARG A N 1
ATOM 2310 C CA . ARG A 1 294 ? -5.384 -11.152 -1.659 1.00 94.56 294 ARG A CA 1
ATOM 2311 C C . ARG A 1 294 ? -5.253 -10.223 -0.450 1.00 94.56 294 ARG A C 1
ATOM 2313 O O . ARG A 1 294 ? -5.747 -10.540 0.627 1.00 94.56 294 ARG A O 1
ATOM 2320 N N . ILE A 1 295 ? -4.626 -9.058 -0.621 1.00 96.06 295 ILE A N 1
ATOM 2321 C CA . ILE A 1 295 ? -4.378 -8.114 0.475 1.00 96.06 295 ILE A CA 1
ATOM 2322 C C . ILE A 1 295 ? -5.673 -7.581 1.106 1.00 96.06 295 ILE A C 1
ATOM 2324 O O . ILE A 1 295 ? -5.698 -7.246 2.283 1.00 96.06 295 ILE A O 1
ATOM 2328 N N . PHE A 1 296 ? -6.776 -7.577 0.354 1.00 96.38 296 PHE A N 1
ATOM 2329 C CA . PHE A 1 296 ? -8.082 -7.131 0.834 1.00 96.38 296 PHE A CA 1
ATOM 2330 C C . PHE A 1 296 ? -8.786 -8.134 1.761 1.00 96.38 296 PHE A C 1
ATOM 2332 O O . PHE A 1 296 ? -9.808 -7.800 2.364 1.00 96.38 296 PHE A O 1
ATOM 2339 N N . GLN A 1 297 ? -8.219 -9.328 1.962 1.00 97.56 297 GLN A N 1
ATOM 2340 C CA . GLN A 1 297 ? -8.498 -10.225 3.094 1.00 97.56 297 GLN A CA 1
ATOM 2341 C C . GLN A 1 297 ? -7.844 -9.663 4.377 1.00 97.56 297 GLN A C 1
ATOM 2343 O O . GLN A 1 297 ? -7.044 -10.309 5.062 1.00 97.56 297 GLN A O 1
ATOM 2348 N N . HIS A 1 298 ? -8.099 -8.379 4.628 1.00 97.56 298 HIS A N 1
ATOM 2349 C CA . HIS A 1 298 ? -7.201 -7.535 5.405 1.00 97.56 298 HIS A CA 1
ATOM 2350 C C . HIS A 1 298 ? -7.354 -7.738 6.910 1.00 97.56 298 HIS A C 1
ATOM 2352 O O . HIS A 1 298 ? -6.389 -7.617 7.662 1.00 97.56 298 HIS A O 1
ATOM 2358 N N . THR A 1 299 ? -8.548 -8.121 7.364 1.00 97.88 299 THR A N 1
ATOM 2359 C CA . THR A 1 299 ? -8.772 -8.459 8.772 1.00 97.88 299 THR A CA 1
ATOM 2360 C C . THR A 1 299 ? -7.966 -9.688 9.173 1.00 97.88 299 THR A C 1
ATOM 2362 O O . THR A 1 299 ? -7.249 -9.644 10.174 1.00 97.88 299 THR A O 1
ATOM 2365 N N . ALA A 1 300 ? -7.985 -10.754 8.366 1.00 98.00 300 ALA A N 1
ATOM 2366 C CA . ALA A 1 300 ? -7.115 -11.913 8.573 1.00 98.00 300 ALA A CA 1
ATOM 2367 C C . ALA A 1 300 ? -5.636 -11.536 8.547 1.00 98.00 300 ALA A C 1
ATOM 2369 O O . ALA A 1 300 ? -4.880 -11.930 9.441 1.00 98.00 300 ALA A O 1
ATOM 2370 N N . HIS A 1 301 ? -5.247 -10.716 7.573 1.00 97.94 301 HIS A N 1
ATOM 2371 C CA . HIS A 1 301 ? -3.889 -10.209 7.459 1.00 97.94 301 HIS A CA 1
ATOM 2372 C C . HIS A 1 301 ? -3.432 -9.448 8.722 1.00 97.94 301 HIS A C 1
ATOM 2374 O O . HIS A 1 301 ? -2.312 -9.628 9.193 1.00 97.94 301 HIS A O 1
ATOM 2380 N N . HIS A 1 302 ? -4.297 -8.641 9.336 1.00 97.50 302 HIS A N 1
ATOM 2381 C CA . HIS A 1 302 ? -3.984 -7.914 10.567 1.00 97.50 302 HIS A CA 1
ATOM 2382 C C . HIS A 1 302 ? -3.967 -8.784 11.820 1.00 97.50 302 HIS A C 1
ATOM 2384 O O . HIS A 1 302 ? -3.093 -8.633 12.682 1.00 97.50 30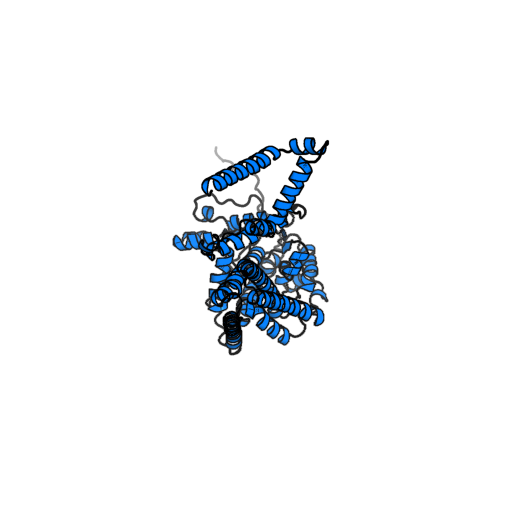2 HIS A O 1
ATOM 2390 N N . VAL A 1 303 ? -4.903 -9.728 11.919 1.00 97.62 303 VAL A N 1
ATOM 2391 C CA . VAL A 1 303 ? -4.944 -10.686 13.028 1.00 97.62 303 VAL A CA 1
ATOM 2392 C C . VAL A 1 303 ? -3.662 -11.525 13.056 1.00 97.62 303 VAL A C 1
ATOM 2394 O O . VAL A 1 303 ? -3.073 -11.737 14.129 1.00 97.62 303 VAL A O 1
ATOM 2397 N N . ASP A 1 304 ? -3.193 -11.975 11.892 1.00 96.94 304 ASP A N 1
ATOM 2398 C CA . ASP A 1 304 ? -1.962 -12.747 11.769 1.00 96.94 304 ASP A CA 1
ATOM 2399 C C . ASP A 1 304 ? -1.281 -12.561 10.404 1.00 96.94 304 ASP A C 1
ATOM 2401 O O . ASP A 1 304 ? -1.420 -13.362 9.483 1.00 96.94 304 ASP A O 1
ATOM 2405 N N . LYS A 1 305 ? -0.438 -11.532 10.312 1.00 95.50 305 LYS A N 1
ATOM 2406 C CA . LYS A 1 305 ? 0.349 -11.209 9.109 1.00 95.50 305 LYS A CA 1
ATOM 2407 C C . LYS A 1 305 ? 1.375 -12.271 8.702 1.00 95.50 305 LYS A C 1
ATOM 2409 O O . LYS A 1 305 ? 2.047 -12.114 7.689 1.00 95.50 305 LYS A O 1
ATOM 2414 N N . THR A 1 306 ? 1.563 -13.318 9.511 1.00 95.00 306 THR A N 1
ATOM 2415 C CA . THR A 1 306 ? 2.456 -14.432 9.161 1.00 95.00 306 THR A CA 1
ATOM 2416 C C . THR A 1 306 ? 1.794 -15.451 8.237 1.00 95.00 306 THR A C 1
ATOM 2418 O O . THR A 1 306 ? 2.502 -16.297 7.685 1.00 95.00 306 THR A O 1
ATOM 2421 N N . ILE A 1 307 ? 0.475 -15.341 8.047 1.00 97.50 307 ILE A N 1
ATOM 2422 C CA . ILE A 1 307 ? -0.303 -16.081 7.055 1.00 97.50 307 ILE A CA 1
ATOM 2423 C C . ILE A 1 307 ? 0.094 -15.581 5.660 1.00 97.50 307 ILE A C 1
ATOM 2425 O O . ILE A 1 307 ? -0.013 -14.381 5.395 1.00 97.50 307 ILE A O 1
ATOM 2429 N N . PRO A 1 308 ? 0.575 -16.455 4.762 1.00 96.69 308 PRO A N 1
ATOM 2430 C CA . PRO A 1 308 ? 0.866 -16.065 3.391 1.00 96.69 308 PRO A CA 1
ATOM 2431 C C . PRO A 1 308 ? -0.415 -15.786 2.602 1.00 96.69 308 PRO A C 1
ATOM 2433 O O . PRO A 1 308 ? -1.449 -16.424 2.820 1.00 96.69 308 PRO A O 1
ATOM 2436 N N . LEU A 1 309 ? -0.312 -14.921 1.589 1.00 94.81 309 LEU A N 1
ATOM 2437 C CA . LEU A 1 309 ? -1.415 -14.575 0.688 1.00 94.81 309 LEU A CA 1
ATOM 2438 C C . LEU A 1 309 ? -2.260 -15.755 0.177 1.00 94.81 309 LEU A C 1
ATOM 2440 O O . LEU A 1 309 ? -3.477 -15.635 0.035 1.00 94.81 309 LEU A O 1
ATOM 2444 N N . TYR A 1 310 ? -1.660 -16.923 -0.077 1.00 94.12 310 TYR A N 1
ATOM 2445 C CA . TYR A 1 310 ? -2.384 -18.076 -0.624 1.00 94.12 310 TYR A CA 1
ATOM 2446 C C . TYR A 1 310 ? -3.325 -18.763 0.382 1.00 94.12 310 TYR A C 1
ATOM 2448 O O . TYR A 1 310 ? -4.210 -19.490 -0.064 1.00 94.12 310 TYR A O 1
ATOM 2456 N N . HIS A 1 311 ? -3.236 -18.441 1.679 1.00 97.00 311 HIS A N 1
ATOM 2457 C CA . HIS A 1 311 ? -4.149 -18.914 2.732 1.00 97.00 311 HIS A CA 1
ATOM 2458 C C . HIS A 1 311 ? -5.046 -17.816 3.331 1.00 97.00 311 HIS A C 1
ATOM 2460 O O . HIS A 1 311 ? -5.929 -18.108 4.138 1.00 97.00 311 HIS A O 1
ATOM 2466 N N . LEU A 1 312 ? -4.887 -16.552 2.915 1.00 97.00 312 LEU A N 1
ATOM 2467 C CA . LEU A 1 312 ? -5.643 -15.436 3.497 1.00 97.00 312 LEU A CA 1
ATOM 2468 C C . LEU A 1 312 ? -7.167 -15.569 3.352 1.00 97.00 312 LEU A C 1
ATOM 2470 O O . LEU A 1 312 ? -7.893 -15.204 4.268 1.00 97.00 312 LEU A O 1
ATOM 2474 N N . VAL A 1 313 ? -7.663 -16.125 2.242 1.00 96.56 313 VAL A N 1
ATOM 2475 C CA . VAL A 1 313 ? -9.112 -16.313 2.022 1.00 96.56 313 VAL A CA 1
ATOM 2476 C C . VAL A 1 313 ? -9.712 -17.288 3.039 1.00 96.56 313 VAL A C 1
ATOM 2478 O O . VAL A 1 313 ? -10.806 -17.063 3.548 1.00 96.56 313 VAL A O 1
ATOM 2481 N N . GLU A 1 314 ? -9.003 -18.375 3.342 1.00 96.31 314 GLU A N 1
ATOM 2482 C CA . GLU A 1 314 ? -9.443 -19.380 4.317 1.00 96.31 314 GLU A CA 1
ATOM 2483 C C . GLU A 1 314 ? -9.440 -18.786 5.729 1.00 96.31 314 GLU A C 1
ATOM 2485 O O . GLU A 1 314 ? -10.411 -18.928 6.470 1.00 96.31 314 GLU A O 1
ATOM 2490 N N . ALA A 1 315 ? -8.385 -18.041 6.067 1.00 97.75 315 ALA A N 1
ATOM 2491 C CA . ALA A 1 315 ? -8.275 -17.346 7.343 1.00 97.75 315 ALA A CA 1
ATOM 2492 C C . ALA A 1 315 ? -9.338 -16.249 7.528 1.00 97.75 315 ALA A C 1
ATOM 2494 O O . ALA A 1 315 ? -9.885 -16.113 8.621 1.00 97.75 315 ALA A O 1
ATOM 2495 N N . GLN A 1 316 ? -9.655 -15.488 6.476 1.00 98.00 316 GLN A N 1
ATOM 2496 C CA . GLN A 1 316 ? -10.680 -14.444 6.517 1.00 98.00 316 GLN A CA 1
ATOM 2497 C C . GLN A 1 316 ? -12.064 -15.035 6.767 1.00 98.00 316 GLN A C 1
ATOM 2499 O O . GLN A 1 316 ? -12.764 -14.566 7.659 1.00 98.00 316 GLN A O 1
ATOM 2504 N N . ARG A 1 317 ? -12.427 -16.107 6.052 1.00 97.12 317 ARG A N 1
ATOM 2505 C CA . ARG A 1 317 ? -13.704 -16.806 6.266 1.00 97.12 317 ARG A CA 1
ATOM 2506 C C . ARG A 1 317 ? -13.845 -17.299 7.701 1.00 97.12 317 ARG A C 1
ATOM 2508 O O . ARG A 1 317 ? -14.858 -17.039 8.333 1.00 97.12 317 ARG A O 1
ATOM 2515 N N . ALA A 1 318 ? -12.798 -17.920 8.242 1.00 97.19 318 ALA A N 1
ATOM 2516 C CA . ALA A 1 318 ? -12.820 -18.410 9.616 1.00 97.19 318 ALA A CA 1
ATOM 2517 C C . ALA A 1 318 ? -13.026 -17.282 10.651 1.00 97.19 318 ALA A C 1
ATOM 2519 O O . ALA A 1 318 ? -13.680 -17.484 11.673 1.00 97.19 318 ALA A O 1
ATOM 2520 N N . LEU A 1 319 ? -12.498 -16.080 10.390 1.00 97.25 319 LEU A N 1
ATOM 2521 C CA . LEU A 1 319 ? -12.727 -14.913 11.246 1.00 97.25 319 LEU A CA 1
ATOM 2522 C C . LEU A 1 319 ? -14.128 -14.322 11.091 1.00 97.25 319 LEU A C 1
ATOM 2524 O O . LEU A 1 319 ? -14.707 -13.910 12.093 1.00 97.25 319 LEU A O 1
ATOM 2528 N N . GLU A 1 320 ? -14.668 -14.274 9.875 1.00 96.31 320 GLU A N 1
ATOM 2529 C CA . GLU A 1 320 ? -16.044 -13.829 9.628 1.00 96.31 320 GLU A CA 1
ATOM 2530 C C . GLU A 1 320 ? -17.063 -14.766 10.282 1.00 96.31 320 GLU A C 1
ATOM 2532 O O . GLU A 1 320 ? -18.014 -14.289 10.896 1.00 96.31 320 GLU A O 1
ATOM 2537 N N . ASP A 1 321 ? -16.818 -16.078 10.249 1.00 95.88 321 ASP A N 1
ATOM 2538 C CA . ASP A 1 321 ? -17.654 -17.076 10.922 1.00 95.88 321 ASP A CA 1
ATOM 2539 C C . ASP A 1 321 ? -17.584 -16.941 12.454 1.00 95.88 321 ASP A C 1
ATOM 2541 O O . ASP A 1 321 ? -18.601 -17.037 13.144 1.00 95.88 321 ASP A O 1
ATOM 2545 N N . ALA A 1 322 ? -16.390 -16.690 13.005 1.00 95.81 322 ALA A N 1
ATOM 2546 C CA . ALA A 1 322 ? -16.188 -16.545 14.447 1.00 95.81 322 ALA A CA 1
ATOM 2547 C C . ALA A 1 322 ? -16.686 -15.197 15.002 1.00 95.81 322 ALA A C 1
ATOM 2549 O O . ALA A 1 322 ? -17.132 -15.127 16.150 1.00 95.81 322 ALA A O 1
ATOM 2550 N N . TYR A 1 323 ? -16.601 -14.126 14.207 1.00 95.56 323 TYR A N 1
ATOM 2551 C CA . TYR A 1 323 ? -16.883 -12.751 14.628 1.00 95.56 323 TYR A CA 1
ATOM 2552 C C . TYR A 1 323 ? -17.735 -11.964 13.609 1.00 95.56 323 TYR A C 1
ATOM 2554 O O . TYR A 1 323 ? -17.354 -10.861 13.198 1.00 95.56 323 TYR A O 1
ATOM 2562 N N . PRO A 1 324 ? -18.933 -12.456 13.238 1.00 93.00 324 PRO A N 1
ATOM 2563 C CA . PRO A 1 324 ? -19.729 -11.903 12.133 1.00 93.00 324 PRO A CA 1
ATOM 2564 C C . PRO A 1 324 ? -20.213 -10.466 12.366 1.00 93.00 324 PRO A C 1
ATOM 2566 O O . PRO A 1 324 ? -20.556 -9.759 11.426 1.00 93.00 324 PRO A O 1
ATOM 2569 N N . ARG A 1 325 ? -20.260 -10.010 13.624 1.00 91.44 325 ARG A N 1
ATOM 2570 C CA . ARG A 1 325 ? -20.665 -8.638 13.982 1.00 91.44 325 ARG A CA 1
ATOM 2571 C C . ARG A 1 325 ? -19.491 -7.675 14.152 1.00 91.44 325 ARG A C 1
ATOM 2573 O O . ARG A 1 325 ? -19.727 -6.479 14.299 1.00 91.44 325 ARG A O 1
ATOM 2580 N N . ASP A 1 326 ? -18.262 -8.183 14.186 1.00 93.81 326 ASP A N 1
ATOM 2581 C CA . ASP A 1 326 ? -17.067 -7.393 14.492 1.00 93.81 326 ASP A CA 1
ATOM 2582 C C . ASP A 1 326 ? -16.175 -7.172 13.272 1.00 93.81 326 ASP A C 1
ATOM 2584 O O . ASP A 1 326 ? -15.514 -6.137 13.194 1.00 93.81 326 ASP A O 1
ATOM 2588 N N . VAL A 1 327 ? -16.148 -8.124 12.333 1.00 94.81 327 VAL A N 1
ATOM 2589 C CA . VAL A 1 327 ? -15.420 -7.969 11.072 1.00 94.81 327 VAL A CA 1
ATOM 2590 C C . VAL A 1 327 ? -16.175 -6.985 10.184 1.00 94.81 327 VAL A C 1
ATOM 2592 O O . VAL A 1 327 ? -17.321 -7.217 9.799 1.00 94.81 327 VAL A O 1
ATOM 2595 N N . CYS A 1 328 ? -15.535 -5.865 9.852 1.00 94.25 328 CYS A N 1
ATOM 2596 C CA . CYS A 1 328 ? -16.114 -4.893 8.938 1.00 94.25 328 CYS A CA 1
ATOM 2597 C C . CYS A 1 328 ? -15.937 -5.375 7.495 1.00 94.25 328 CYS A C 1
ATOM 2599 O O . CYS A 1 328 ? -14.812 -5.529 7.026 1.00 94.25 328 CYS A O 1
ATOM 2601 N N . VAL A 1 329 ? -17.044 -5.590 6.783 1.00 93.38 329 VAL A N 1
ATOM 2602 C CA . VAL A 1 329 ? -17.042 -6.036 5.385 1.00 93.38 329 VAL A CA 1
ATOM 2603 C C . VAL A 1 329 ? -17.613 -4.932 4.500 1.00 93.38 329 VAL A C 1
ATOM 2605 O O . VAL A 1 329 ? -18.694 -4.409 4.761 1.00 93.38 329 VAL A O 1
ATOM 2608 N N . ALA A 1 330 ? -16.899 -4.586 3.432 1.00 90.25 330 ALA A N 1
ATOM 2609 C CA . ALA A 1 330 ? -17.345 -3.639 2.418 1.00 90.25 330 ALA A CA 1
ATOM 2610 C C . ALA A 1 330 ? -17.228 -4.257 1.022 1.00 90.25 330 ALA A C 1
ATOM 2612 O O . ALA A 1 330 ? -16.354 -5.077 0.763 1.00 90.25 330 ALA A O 1
ATOM 2613 N N . LYS A 1 331 ? -18.080 -3.850 0.076 1.00 88.62 331 LYS A N 1
ATOM 2614 C CA . LYS A 1 331 ? -17.924 -4.243 -1.335 1.00 88.62 331 LYS A CA 1
ATOM 2615 C C . LYS A 1 331 ? -17.147 -3.200 -2.111 1.00 88.62 331 LYS A C 1
ATOM 2617 O O . LYS A 1 331 ? -17.431 -2.004 -1.990 1.00 88.62 331 LYS A O 1
ATOM 2622 N N . LEU A 1 332 ? -16.263 -3.660 -2.990 1.00 86.69 332 LEU A N 1
ATOM 2623 C CA . LEU A 1 332 ? -15.599 -2.791 -3.945 1.00 86.69 332 LEU A CA 1
ATOM 2624 C C . LEU A 1 332 ? -16.624 -2.208 -4.929 1.00 86.69 332 LEU A C 1
ATOM 2626 O O . LEU A 1 332 ? -17.183 -2.913 -5.769 1.00 86.69 332 LEU A O 1
ATOM 2630 N N . SER A 1 333 ? -16.859 -0.903 -4.836 1.00 86.88 333 SER A N 1
ATOM 2631 C CA . SER A 1 333 ? -17.576 -0.133 -5.850 1.00 86.88 333 SER A CA 1
ATOM 2632 C C . SER A 1 333 ? -17.182 1.338 -5.772 1.00 86.88 333 SER A C 1
ATOM 2634 O O . SER A 1 333 ? -16.824 1.843 -4.705 1.00 86.88 333 SER A O 1
ATOM 2636 N N . LEU A 1 334 ? -17.295 2.053 -6.895 1.00 84.75 334 LEU A N 1
ATOM 2637 C CA . LEU A 1 334 ? -17.028 3.492 -6.921 1.00 84.75 334 LEU A CA 1
ATOM 2638 C C . LEU A 1 334 ? -17.983 4.263 -5.995 1.00 84.75 334 LEU A C 1
ATOM 2640 O O . LEU A 1 334 ? -17.560 5.188 -5.310 1.00 84.75 334 LEU A O 1
ATOM 2644 N N . SER A 1 335 ? -19.256 3.859 -5.934 1.00 86.56 335 SER A N 1
ATOM 2645 C CA . SER A 1 335 ? -20.242 4.486 -5.047 1.00 86.56 335 SER A CA 1
ATOM 2646 C C . SER A 1 335 ? -19.850 4.340 -3.576 1.00 86.56 335 SER A C 1
ATOM 2648 O O . SER A 1 335 ? -19.859 5.327 -2.844 1.00 86.56 335 SER A O 1
ATOM 2650 N N . ASN A 1 336 ? -19.439 3.138 -3.157 1.00 86.12 336 ASN A N 1
ATOM 2651 C CA . ASN A 1 336 ? -18.999 2.893 -1.783 1.00 86.12 336 ASN A CA 1
ATOM 2652 C C . ASN A 1 336 ? -17.743 3.697 -1.453 1.00 86.12 336 ASN A C 1
ATOM 2654 O O . ASN A 1 336 ? -17.718 4.379 -0.434 1.00 86.12 336 ASN A O 1
ATOM 2658 N N . LEU A 1 337 ? -16.741 3.696 -2.339 1.00 86.75 337 LEU A N 1
ATOM 2659 C CA . LEU A 1 337 ? -15.527 4.491 -2.150 1.00 86.75 337 LEU A CA 1
ATOM 2660 C C . LEU A 1 337 ? -15.851 5.982 -1.981 1.00 86.75 337 LEU A C 1
ATOM 2662 O O . LEU A 1 337 ? -15.386 6.615 -1.037 1.00 86.75 337 LEU A O 1
ATOM 2666 N N . LEU A 1 338 ? -16.674 6.550 -2.868 1.00 88.38 338 LEU A N 1
ATOM 2667 C CA . LEU A 1 338 ? -17.063 7.960 -2.790 1.00 88.38 338 LEU A CA 1
ATOM 2668 C C . LEU A 1 338 ? -17.900 8.261 -1.541 1.00 88.38 338 LEU A C 1
ATOM 2670 O O . LEU A 1 338 ? -17.757 9.340 -0.968 1.00 88.38 338 LEU A O 1
ATOM 2674 N N . SER A 1 339 ? -18.748 7.326 -1.108 1.00 89.31 339 SER A N 1
ATOM 2675 C CA . SER A 1 339 ? -19.512 7.441 0.138 1.00 89.31 339 SER A CA 1
ATOM 2676 C C . SER A 1 339 ? -18.583 7.487 1.353 1.00 89.31 339 SER A C 1
ATOM 2678 O O . SER A 1 339 ? -18.665 8.419 2.152 1.00 89.31 339 SER A O 1
ATOM 2680 N N . ILE A 1 340 ? -17.620 6.562 1.434 1.00 91.06 340 ILE A N 1
ATOM 2681 C CA . ILE A 1 340 ? -16.615 6.516 2.505 1.00 91.06 340 ILE A CA 1
ATOM 2682 C C . ILE A 1 340 ? -15.787 7.805 2.518 1.00 91.06 340 ILE A C 1
ATOM 2684 O O . ILE A 1 340 ? -15.624 8.408 3.572 1.00 91.06 340 ILE A O 1
ATOM 2688 N N . ILE A 1 341 ? -15.315 8.287 1.364 1.00 90.94 341 ILE A N 1
ATOM 2689 C CA . ILE A 1 341 ? -14.546 9.543 1.275 1.00 90.94 341 ILE A CA 1
ATOM 2690 C C . ILE A 1 341 ? -15.359 10.744 1.792 1.00 90.94 341 ILE A C 1
ATOM 2692 O O . ILE A 1 341 ? -14.810 11.635 2.443 1.00 90.94 341 ILE A O 1
ATOM 2696 N N . ARG A 1 342 ? -16.668 10.790 1.513 1.00 90.12 342 ARG A N 1
ATOM 2697 C CA . ARG A 1 342 ? -17.552 11.872 1.977 1.00 90.12 342 ARG A CA 1
ATOM 2698 C C . ARG A 1 342 ? -17.860 11.779 3.469 1.00 90.12 342 ARG A C 1
ATOM 2700 O O . ARG A 1 342 ? -17.919 12.817 4.120 1.00 90.12 342 ARG A O 1
ATOM 2707 N N . ALA A 1 343 ? -18.058 10.572 3.992 1.00 89.69 343 ALA A N 1
ATOM 2708 C CA . ALA A 1 343 ? -18.419 10.343 5.389 1.00 89.69 343 ALA A CA 1
ATOM 2709 C C . ALA A 1 343 ? -17.208 10.427 6.334 1.00 89.69 343 ALA A C 1
ATOM 2711 O O . ALA A 1 343 ? -17.309 10.968 7.432 1.00 89.69 343 ALA A O 1
ATOM 2712 N N . CYS A 1 344 ? -16.053 9.920 5.905 1.00 93.81 344 CYS A N 1
ATOM 2713 C CA . CYS A 1 344 ? -14.858 9.775 6.725 1.00 93.81 344 CYS A CA 1
ATOM 2714 C C . CYS A 1 344 ? -13.849 10.895 6.436 1.00 93.81 344 CYS A C 1
ATOM 2716 O O . CYS A 1 344 ? -12.852 10.676 5.744 1.00 93.81 344 CYS A O 1
ATOM 2718 N N . GLN A 1 345 ? -14.093 12.102 6.955 1.00 94.00 345 GLN A N 1
ATOM 2719 C CA . GLN A 1 345 ? -13.222 13.266 6.722 1.00 94.00 345 GLN A CA 1
ATOM 2720 C C . GLN A 1 345 ? -12.408 13.653 7.962 1.00 94.00 345 GLN A C 1
ATOM 2722 O O . GLN A 1 345 ? -11.183 13.764 7.883 1.00 94.00 345 GLN A O 1
ATOM 2727 N N . VAL A 1 346 ? -13.075 13.787 9.108 1.00 94.81 346 VAL A N 1
ATOM 2728 C CA . VAL A 1 346 ? -12.473 13.940 10.444 1.00 94.81 346 VAL A CA 1
ATOM 2729 C C . VAL A 1 346 ? -13.099 12.927 11.404 1.00 94.81 346 VAL A C 1
ATOM 2731 O O . VAL A 1 346 ? -14.129 12.333 11.083 1.00 94.81 346 VAL A O 1
ATOM 2734 N N . PHE A 1 347 ? -12.493 12.719 12.571 1.00 94.94 347 PHE A N 1
ATOM 2735 C CA . PHE A 1 347 ? -12.969 11.734 13.542 1.00 94.94 347 PHE A CA 1
ATOM 2736 C C . PHE A 1 347 ? -13.166 12.351 14.926 1.00 94.94 347 PHE A C 1
ATOM 2738 O O . PHE A 1 347 ? -12.236 12.919 15.498 1.00 94.94 347 PHE A O 1
ATOM 2745 N N . ASP A 1 348 ? -14.368 12.222 15.479 1.00 93.44 348 ASP A N 1
ATOM 2746 C CA . ASP A 1 348 ? -14.648 12.586 16.863 1.00 93.44 348 ASP A CA 1
ATOM 2747 C C . ASP A 1 348 ? -14.208 11.446 17.790 1.00 93.44 348 ASP A C 1
ATOM 2749 O O . ASP A 1 348 ? -14.803 10.366 17.831 1.00 93.44 348 ASP A O 1
ATOM 2753 N N . TYR A 1 349 ? -13.129 11.685 18.534 1.00 91.75 349 TYR A N 1
ATOM 2754 C CA . TYR A 1 349 ? -12.542 10.700 19.438 1.00 91.75 349 TYR A CA 1
ATOM 2755 C C . TYR A 1 349 ? -13.346 10.479 20.721 1.00 91.75 349 TYR A C 1
ATOM 2757 O O . TYR A 1 349 ? -13.111 9.465 21.378 1.00 91.75 349 TYR A O 1
ATOM 2765 N N . GLU A 1 350 ? -14.252 11.383 21.090 1.00 89.12 350 GLU A N 1
ATOM 2766 C CA . GLU A 1 350 ? -15.125 11.224 22.257 1.00 89.12 350 GLU A CA 1
ATOM 2767 C C . GLU A 1 350 ? -16.386 10.459 21.854 1.00 89.12 350 GLU A C 1
ATOM 2769 O O . GLU A 1 350 ? -16.708 9.436 22.456 1.00 89.12 350 GLU A O 1
ATOM 2774 N N . ALA A 1 351 ? -17.033 10.882 20.763 1.00 88.75 351 ALA A N 1
ATOM 2775 C CA . ALA A 1 351 ? -18.228 10.226 20.230 1.00 88.75 351 ALA A CA 1
ATOM 2776 C C . ALA A 1 351 ? -17.935 8.923 19.455 1.00 88.75 351 ALA A C 1
ATOM 2778 O O . ALA A 1 351 ? -18.857 8.169 19.147 1.00 88.75 351 ALA A O 1
ATOM 2779 N N . LYS A 1 352 ? -16.660 8.643 19.143 1.00 91.00 352 LYS A N 1
ATOM 2780 C CA . LYS A 1 352 ? -16.188 7.479 18.367 1.00 91.00 352 LYS A CA 1
ATOM 2781 C C . LYS A 1 352 ? -16.836 7.364 16.986 1.00 91.00 352 LYS A C 1
ATOM 2783 O O . LYS A 1 352 ? -17.134 6.260 16.530 1.00 91.00 352 LYS A O 1
ATOM 2788 N N . CYS A 1 353 ? -17.027 8.490 16.304 1.00 91.00 353 CYS A N 1
ATOM 2789 C CA . CYS A 1 353 ? -17.672 8.526 14.997 1.00 91.00 353 CYS A CA 1
ATOM 2790 C C . CYS A 1 353 ? -16.940 9.425 13.995 1.00 91.00 353 CYS A C 1
ATOM 2792 O O . CYS A 1 353 ? -16.227 10.368 14.342 1.00 91.00 353 CYS A O 1
ATOM 2794 N N . TRP A 1 354 ? -17.126 9.112 12.715 1.00 92.94 354 TRP A N 1
ATOM 2795 C CA . TRP A 1 354 ? -16.649 9.941 11.615 1.00 92.94 354 TRP A CA 1
ATOM 2796 C C . TRP A 1 354 ? -17.576 11.135 11.386 1.00 92.94 354 TRP A C 1
ATOM 2798 O O . TRP A 1 354 ? -18.794 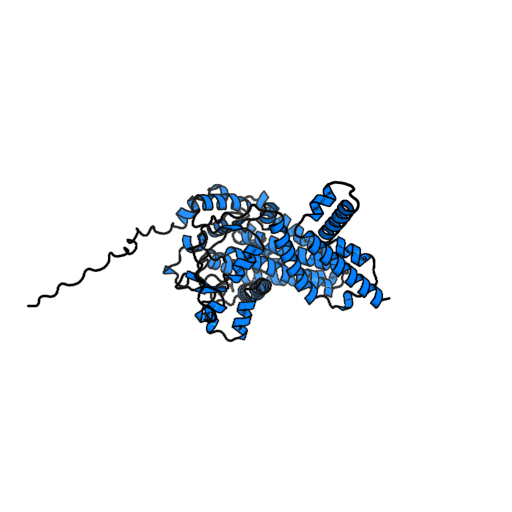11.014 11.511 1.00 92.94 354 TRP A O 1
ATOM 2808 N N . MET A 1 355 ? -17.001 12.275 11.004 1.00 90.69 355 MET A N 1
ATOM 2809 C CA . MET A 1 355 ? -17.745 13.483 10.651 1.00 90.69 355 MET A CA 1
ATOM 2810 C C . MET A 1 355 ? -17.208 14.113 9.364 1.00 90.69 355 MET A C 1
ATOM 2812 O O . MET A 1 355 ? -16.064 13.888 8.951 1.00 90.69 355 MET A O 1
ATOM 2816 N N . THR A 1 356 ? -18.036 14.964 8.758 1.00 92.00 356 THR A N 1
ATOM 2817 C CA . THR A 1 356 ? -17.640 15.813 7.632 1.00 92.00 356 THR A CA 1
ATOM 2818 C C . THR A 1 356 ? -16.862 17.040 8.114 1.00 92.00 356 THR A C 1
ATOM 2820 O O . THR A 1 356 ? -17.028 17.503 9.245 1.00 92.00 356 THR A O 1
ATOM 2823 N N . PHE A 1 357 ? -16.045 17.629 7.240 1.00 90.94 357 PHE A N 1
ATOM 2824 C CA . PHE A 1 357 ? -15.331 18.872 7.536 1.00 90.94 357 PHE A CA 1
ATOM 2825 C C . PHE A 1 357 ? -16.268 20.038 7.843 1.00 90.94 357 PHE A C 1
ATOM 2827 O O . PHE A 1 357 ? -15.905 20.908 8.625 1.00 90.94 357 PHE A O 1
ATOM 2834 N N . ASP A 1 358 ? -17.445 20.090 7.217 1.00 86.38 358 ASP A N 1
ATOM 2835 C CA . ASP A 1 358 ? -18.390 21.190 7.425 1.00 86.38 358 ASP A CA 1
ATOM 2836 C C . ASP A 1 358 ? -19.111 21.067 8.773 1.00 86.38 358 ASP A C 1
ATOM 2838 O O . ASP A 1 358 ? -19.307 22.081 9.445 1.00 86.38 358 ASP A O 1
ATOM 2842 N N . ALA A 1 359 ? -19.404 19.840 9.221 1.00 84.25 359 ALA A N 1
ATOM 2843 C CA . ALA A 1 359 ? -19.857 19.597 10.588 1.00 84.25 359 ALA A CA 1
ATOM 2844 C C . ALA A 1 359 ? -18.768 19.957 11.613 1.00 84.25 359 ALA A C 1
ATOM 2846 O O . ALA A 1 359 ? -19.058 20.559 12.643 1.00 84.25 359 ALA A O 1
ATOM 2847 N N . ALA A 1 360 ? -17.501 19.664 11.300 1.00 81.31 360 ALA A N 1
ATOM 2848 C CA . ALA A 1 360 ? -16.368 19.930 12.186 1.00 81.31 360 ALA A CA 1
ATOM 2849 C C . ALA A 1 360 ? -16.165 21.417 12.523 1.00 81.31 360 ALA A C 1
ATOM 2851 O O . ALA A 1 360 ? -15.714 21.750 13.614 1.00 81.31 360 ALA A O 1
ATOM 2852 N N . ILE A 1 361 ? -16.496 22.306 11.585 1.00 81.81 361 ILE A N 1
ATOM 2853 C CA . ILE A 1 361 ? -16.366 23.764 11.739 1.00 81.81 361 ILE A CA 1
ATOM 2854 C C . ILE A 1 361 ? -17.710 24.453 12.025 1.00 81.81 361 ILE A C 1
ATOM 2856 O O . ILE A 1 361 ? -17.821 25.667 11.869 1.00 81.81 361 ILE A O 1
ATOM 2860 N N . GLY A 1 362 ? -18.741 23.688 12.403 1.00 77.69 362 GLY A N 1
ATOM 2861 C CA . GLY A 1 362 ? -20.049 24.215 12.801 1.00 77.69 362 GLY A CA 1
ATOM 2862 C C . GLY A 1 362 ? -20.879 24.828 11.668 1.00 77.69 362 GLY A C 1
ATOM 2863 O O . GLY A 1 362 ? -21.821 25.565 11.942 1.00 77.69 362 GLY A O 1
ATOM 2864 N N . ARG A 1 363 ? -20.558 24.548 10.394 1.00 72.06 363 ARG A N 1
ATOM 2865 C CA . ARG A 1 363 ? -21.353 25.025 9.242 1.00 72.06 363 ARG A CA 1
ATOM 2866 C C . ARG A 1 363 ? -22.647 24.238 9.050 1.00 72.06 363 ARG A C 1
ATOM 2868 O O . ARG A 1 363 ? -23.578 24.749 8.438 1.00 72.06 363 ARG A O 1
ATOM 2875 N N . VAL A 1 364 ? -22.687 23.001 9.537 1.00 71.38 364 VAL A N 1
ATOM 2876 C CA . VAL A 1 364 ? -23.851 22.108 9.498 1.00 71.38 364 VAL A CA 1
ATOM 2877 C C . VAL A 1 364 ? -23.928 21.379 10.839 1.00 71.38 364 VAL A C 1
ATOM 2879 O O . VAL A 1 364 ? -22.892 21.108 11.448 1.00 71.38 364 VAL A O 1
ATOM 2882 N N . SER A 1 365 ? -25.132 21.051 11.310 1.00 58.94 365 SER A N 1
ATOM 2883 C CA . SER A 1 365 ? -25.293 20.193 12.488 1.00 58.94 365 SER A CA 1
ATOM 2884 C C . SER A 1 365 ? -24.588 18.844 12.276 1.00 58.94 365 SER A C 1
ATOM 2886 O O . SER A 1 365 ? -24.624 18.316 11.160 1.00 58.94 365 SER A O 1
ATOM 2888 N N . PRO A 1 366 ? -23.968 18.261 13.319 1.00 59.03 366 PRO A N 1
ATOM 2889 C CA . PRO A 1 366 ? -23.422 16.913 13.251 1.00 59.03 366 PRO A CA 1
ATOM 2890 C C . PRO A 1 366 ? -24.495 15.939 12.768 1.00 59.03 366 PRO A C 1
ATOM 2892 O O . PRO A 1 366 ? -25.487 15.706 13.458 1.00 59.03 366 PRO A O 1
ATOM 2895 N N . VAL A 1 367 ? -24.309 15.366 11.580 1.00 52.97 367 VAL A N 1
ATOM 2896 C CA . VAL A 1 367 ? -25.096 14.203 11.180 1.00 52.97 367 VAL A CA 1
ATOM 2897 C C . VAL A 1 367 ? -24.481 13.027 11.919 1.00 52.97 367 VAL A C 1
ATOM 2899 O O . VAL A 1 367 ? -23.510 12.433 11.458 1.00 52.97 367 VAL A O 1
ATOM 2902 N N . VAL A 1 368 ? -25.013 12.729 13.104 1.00 48.38 368 VAL A N 1
ATOM 2903 C CA . VAL A 1 368 ? -24.843 11.406 13.704 1.00 48.38 368 VAL A CA 1
ATOM 2904 C C . VAL A 1 368 ? -25.483 10.440 12.709 1.00 48.38 368 VAL A C 1
ATOM 2906 O O . VAL A 1 368 ? -26.660 10.642 12.391 1.00 48.38 368 VAL A O 1
ATOM 2909 N N . PRO A 1 369 ? -24.757 9.453 12.151 1.00 44.94 369 PRO A N 1
ATOM 2910 C CA . PRO A 1 369 ? -25.386 8.439 11.320 1.00 44.94 369 PRO A CA 1
ATOM 2911 C C . PRO A 1 369 ? -26.592 7.888 12.086 1.00 44.94 369 PRO A C 1
ATOM 2913 O O . PRO A 1 369 ? -26.457 7.424 13.219 1.00 44.94 369 PRO A O 1
ATOM 2916 N N . ALA A 1 370 ? -27.789 8.056 11.525 1.00 30.42 370 ALA A N 1
ATOM 2917 C CA . ALA A 1 370 ? -29.012 7.564 12.132 1.00 30.42 370 ALA A CA 1
ATOM 2918 C C . ALA A 1 370 ? -28.975 6.034 12.058 1.00 30.42 370 ALA A C 1
ATOM 2920 O O . ALA A 1 370 ? -29.282 5.446 11.027 1.00 30.42 370 ALA A O 1
ATOM 2921 N N . GLY A 1 371 ? -28.516 5.413 13.139 1.00 30.91 371 GLY A N 1
ATOM 2922 C CA . GLY A 1 371 ? -28.268 3.980 13.224 1.00 30.91 371 GLY A CA 1
ATOM 2923 C C . GLY A 1 371 ? -26.850 3.733 13.716 1.00 30.91 371 GLY A C 1
ATOM 2924 O O . GLY A 1 371 ? -25.902 4.343 13.226 1.00 30.91 371 GLY A O 1
ATOM 2925 N N . GLY A 1 372 ? -26.706 2.859 14.716 1.00 34.12 372 GLY A N 1
ATOM 2926 C CA . GLY A 1 372 ? -25.397 2.381 15.158 1.00 34.12 372 GLY A CA 1
ATOM 2927 C C . GLY A 1 372 ? -24.558 1.865 13.987 1.00 34.12 372 GLY A C 1
ATOM 2928 O O . GLY A 1 372 ? -25.084 1.695 12.889 1.00 34.12 372 GLY A O 1
ATOM 2929 N N . LEU A 1 373 ? -23.259 1.638 14.246 1.00 34.81 373 LEU A N 1
ATOM 2930 C CA . LEU A 1 373 ? -22.297 0.983 13.342 1.00 34.81 373 LEU A CA 1
ATOM 2931 C C . LEU A 1 373 ? -23.039 0.167 12.277 1.00 34.81 373 LEU A C 1
ATOM 2933 O O . LEU A 1 373 ? -23.739 -0.763 12.693 1.00 34.81 373 LEU A O 1
ATOM 2937 N N . PRO A 1 374 ? -22.953 0.507 10.972 1.00 35.12 374 PRO A N 1
ATOM 2938 C CA . PRO A 1 374 ? -23.600 -0.282 9.937 1.00 35.12 374 PRO A CA 1
ATOM 2939 C C . PRO A 1 374 ? -23.249 -1.736 10.208 1.00 35.12 374 PRO A C 1
ATOM 2941 O O . PRO A 1 374 ? -22.073 -2.112 10.202 1.00 35.12 374 PRO A O 1
ATOM 2944 N N . THR A 1 375 ? -24.249 -2.520 10.605 1.00 36.12 375 THR A N 1
ATOM 2945 C CA . THR A 1 375 ? -24.042 -3.930 10.895 1.00 36.12 375 THR A CA 1
ATOM 2946 C C . THR A 1 375 ? -23.477 -4.547 9.629 1.00 36.12 375 THR A C 1
ATOM 2948 O O . THR A 1 375 ? -23.949 -4.208 8.544 1.00 36.12 375 THR A O 1
ATOM 2951 N N . ALA A 1 376 ? -22.495 -5.438 9.769 1.00 43.31 376 ALA A N 1
ATOM 2952 C CA . ALA A 1 376 ? -21.702 -6.069 8.705 1.00 43.31 376 ALA A CA 1
ATOM 2953 C C . ALA A 1 376 ? -22.493 -6.774 7.568 1.00 43.31 376 ALA A C 1
ATOM 2955 O O . ALA A 1 376 ? -21.904 -7.409 6.699 1.00 43.31 376 ALA A O 1
ATOM 2956 N N . HIS A 1 377 ? -23.821 -6.656 7.549 1.00 40.22 377 HIS A N 1
ATOM 2957 C CA . HIS A 1 377 ? -24.754 -7.317 6.651 1.00 40.22 377 HIS A CA 1
ATOM 2958 C C . HIS A 1 377 ? -25.818 -6.378 6.058 1.00 40.22 377 HIS A C 1
ATOM 2960 O O . HIS A 1 377 ? -26.935 -6.833 5.824 1.00 40.22 377 HIS A O 1
ATOM 2966 N N . GLU A 1 378 ? -25.535 -5.096 5.781 1.00 40.66 378 GLU A N 1
ATOM 2967 C CA . GLU A 1 378 ? -26.379 -4.416 4.780 1.00 40.66 378 GLU A CA 1
ATOM 2968 C C . GLU A 1 378 ? -26.399 -5.306 3.529 1.00 40.66 378 GLU A C 1
ATOM 2970 O O . GLU A 1 378 ? -25.333 -5.636 3.002 1.00 40.66 378 GLU A O 1
ATOM 2975 N N . GLU A 1 379 ? -27.592 -5.783 3.136 1.00 37.00 379 GLU A N 1
ATOM 2976 C CA . GLU A 1 379 ? -27.806 -6.708 2.020 1.00 37.00 379 GLU A CA 1
ATOM 2977 C C . GLU A 1 379 ? -27.267 -6.079 0.742 1.00 37.00 379 GLU A C 1
ATOM 2979 O O . GLU A 1 379 ? -27.936 -5.368 -0.007 1.00 37.00 379 GLU A O 1
ATOM 2984 N N . ALA A 1 380 ? -25.982 -6.296 0.521 1.00 38.38 380 ALA A N 1
ATOM 2985 C CA . ALA A 1 380 ? -25.287 -5.604 -0.521 1.00 38.38 380 ALA A CA 1
ATOM 2986 C C . ALA A 1 380 ? -25.690 -6.247 -1.858 1.00 38.38 380 ALA A C 1
ATOM 2988 O O . ALA A 1 380 ? -25.647 -7.480 -1.970 1.00 38.38 380 ALA A O 1
ATOM 2989 N N . PRO A 1 381 ? -26.010 -5.462 -2.901 1.00 35.34 381 PRO A N 1
ATOM 2990 C CA . PRO A 1 381 ? -26.435 -5.994 -4.191 1.00 35.34 381 PRO A CA 1
ATOM 2991 C C . PRO A 1 381 ? -25.409 -6.989 -4.752 1.00 35.34 381 PRO A C 1
ATOM 2993 O O . PRO A 1 381 ? -24.198 -6.875 -4.517 1.00 35.34 381 PRO A O 1
ATOM 2996 N N . ARG A 1 382 ? -25.893 -8.020 -5.458 1.00 40.78 382 ARG A N 1
ATOM 2997 C CA . ARG A 1 382 ? -25.032 -9.000 -6.138 1.00 40.78 382 ARG A CA 1
ATOM 2998 C C . ARG A 1 382 ? -24.067 -8.266 -7.069 1.00 40.78 382 ARG A C 1
ATOM 3000 O O . ARG A 1 382 ? -24.467 -7.333 -7.763 1.00 40.78 382 ARG A O 1
ATOM 3007 N N . TRP A 1 383 ? -22.806 -8.696 -7.055 1.00 42.81 383 TRP A N 1
ATOM 3008 C CA . TRP A 1 383 ? -21.750 -8.149 -7.904 1.00 42.81 383 TRP A CA 1
ATOM 3009 C C . TRP A 1 383 ? -22.219 -8.147 -9.367 1.00 42.81 383 TRP A C 1
ATOM 3011 O O . TRP A 1 383 ? -22.674 -9.179 -9.861 1.00 42.81 383 TRP A O 1
ATOM 3021 N N . ASN A 1 384 ? -22.175 -6.993 -10.037 1.00 46.59 384 ASN A N 1
ATOM 3022 C CA . ASN A 1 384 ? -22.642 -6.841 -11.414 1.00 46.59 384 ASN A CA 1
ATOM 3023 C C . ASN A 1 384 ? -21.686 -5.965 -12.236 1.00 46.59 384 ASN A C 1
ATOM 3025 O O . ASN A 1 384 ? -20.823 -5.279 -11.690 1.00 46.59 384 ASN A O 1
ATOM 3029 N N . LEU A 1 385 ? -21.882 -5.964 -13.556 1.00 44.78 385 LEU A N 1
ATOM 3030 C CA . LEU A 1 385 ? -21.058 -5.232 -14.522 1.00 44.78 385 LEU A CA 1
ATOM 3031 C C . LEU A 1 385 ? -20.878 -3.740 -14.165 1.00 44.78 385 LEU A C 1
ATOM 3033 O O . LEU A 1 385 ? -19.826 -3.168 -14.424 1.00 44.78 385 LEU A O 1
ATOM 3037 N N . GLY A 1 386 ? -21.855 -3.105 -13.508 1.00 45.09 386 GLY A N 1
ATOM 3038 C CA . GLY A 1 386 ? -21.767 -1.701 -13.090 1.00 45.09 386 GLY A CA 1
ATOM 3039 C C . GLY A 1 386 ? -20.659 -1.419 -12.066 1.00 45.09 386 GLY A C 1
ATOM 3040 O O . GLY A 1 386 ? -20.049 -0.350 -12.106 1.00 45.09 386 GLY A O 1
ATOM 3041 N N . CYS A 1 387 ? -20.345 -2.376 -11.185 1.00 43.88 387 CYS A N 1
ATOM 3042 C CA . CYS A 1 387 ? -19.230 -2.258 -10.238 1.00 43.88 387 CYS A CA 1
ATOM 3043 C C . CYS A 1 387 ? -17.871 -2.266 -10.961 1.00 43.88 387 CYS A C 1
ATOM 3045 O O . CYS A 1 387 ? -16.982 -1.486 -10.617 1.00 43.88 387 CYS A O 1
ATOM 3047 N N . GLU A 1 388 ? -17.744 -3.096 -11.999 1.00 45.59 388 GLU A N 1
ATOM 3048 C CA . GLU A 1 388 ? -16.558 -3.230 -12.857 1.00 45.59 388 GLU A CA 1
ATOM 3049 C C . GLU A 1 388 ? -16.308 -1.938 -13.645 1.00 45.59 388 GLU A C 1
ATOM 3051 O O . GLU A 1 388 ? -15.201 -1.395 -13.640 1.00 45.59 388 GLU A O 1
ATOM 3056 N N . LEU A 1 389 ? -17.370 -1.377 -14.227 1.00 41.34 389 LEU A N 1
ATOM 3057 C CA . LEU A 1 389 ? -17.304 -0.136 -14.997 1.00 41.34 389 LEU A CA 1
ATOM 3058 C C . LEU A 1 389 ? -16.969 1.085 -14.141 1.00 41.34 389 LEU A C 1
ATOM 3060 O O . LEU A 1 389 ? -16.203 1.939 -14.582 1.00 41.34 389 LEU A O 1
ATOM 3064 N N . GLY A 1 390 ? -17.475 1.161 -12.906 1.00 41.84 390 GLY A N 1
ATOM 3065 C CA . GLY A 1 390 ? -17.138 2.249 -11.984 1.00 41.84 390 GLY A CA 1
ATOM 3066 C C . GLY A 1 390 ? -15.653 2.276 -11.602 1.00 41.84 390 GLY A C 1
ATOM 3067 O O . GLY A 1 390 ? -15.054 3.347 -11.526 1.00 41.84 390 GLY A O 1
ATOM 3068 N N . PHE A 1 391 ? -15.037 1.109 -11.400 1.00 46.78 391 PHE A N 1
ATOM 3069 C CA . PHE A 1 391 ? -13.610 1.010 -11.083 1.00 46.78 391 PHE A CA 1
ATOM 3070 C C . PHE A 1 391 ? -12.725 1.336 -12.292 1.00 46.78 391 PHE A C 1
ATOM 3072 O O . PHE A 1 391 ? -11.800 2.142 -12.181 1.00 46.78 391 PHE A O 1
ATOM 3079 N N . VAL A 1 392 ? -13.051 0.786 -13.467 1.00 45.72 392 VAL A N 1
ATOM 3080 C CA . VAL A 1 392 ? -12.347 1.104 -14.721 1.00 45.72 392 VAL A CA 1
ATOM 3081 C C . VAL A 1 392 ? -12.470 2.594 -15.056 1.00 45.72 392 VAL A C 1
ATOM 3083 O O . VAL A 1 392 ? -11.487 3.207 -15.466 1.00 45.72 392 VAL A O 1
ATOM 3086 N N . ALA A 1 393 ? -13.631 3.210 -14.814 1.00 42.03 393 ALA A N 1
ATOM 3087 C CA . ALA A 1 393 ? -13.831 4.647 -14.991 1.00 42.03 393 ALA A CA 1
ATOM 3088 C C . ALA A 1 393 ? -12.996 5.489 -14.014 1.00 42.03 393 ALA A C 1
ATOM 3090 O O . ALA A 1 393 ? -12.465 6.524 -14.409 1.00 42.03 393 ALA A O 1
ATOM 3091 N N . TRP A 1 394 ? -12.833 5.051 -12.761 1.00 45.22 394 TRP A N 1
ATOM 3092 C CA . TRP A 1 394 ? -11.972 5.734 -11.791 1.00 45.22 394 TRP A CA 1
ATOM 3093 C C . TRP A 1 394 ? -10.491 5.649 -12.173 1.00 45.22 394 TRP A C 1
ATOM 3095 O O . TRP A 1 394 ? -9.809 6.672 -12.189 1.00 45.22 394 TRP A O 1
ATOM 3105 N N . ILE A 1 395 ? -10.014 4.465 -12.575 1.00 50.66 395 ILE A N 1
ATOM 3106 C CA . ILE A 1 395 ? -8.657 4.293 -13.119 1.00 50.66 395 ILE A CA 1
ATOM 3107 C C . ILE A 1 395 ? -8.472 5.176 -14.354 1.00 50.66 395 ILE A C 1
ATOM 3109 O O . ILE A 1 395 ? -7.490 5.910 -14.445 1.00 50.66 395 ILE A O 1
ATOM 3113 N N . GLY A 1 396 ? -9.437 5.151 -15.276 1.00 46.81 396 GLY A N 1
ATOM 3114 C CA . GLY A 1 396 ? -9.442 5.991 -16.469 1.00 46.81 396 GLY A CA 1
ATOM 3115 C C . GLY A 1 396 ? -9.371 7.477 -16.128 1.00 46.81 396 GLY A C 1
ATOM 3116 O O . GLY A 1 396 ? -8.580 8.195 -16.727 1.00 46.81 396 GLY A O 1
ATOM 3117 N N . LEU A 1 397 ? -10.114 7.938 -15.120 1.00 44.81 397 LEU A N 1
ATOM 3118 C CA . LEU A 1 397 ? -10.092 9.325 -14.659 1.00 44.81 397 LEU A CA 1
ATOM 3119 C C . LEU A 1 397 ? -8.738 9.711 -14.045 1.00 44.81 397 LEU A C 1
ATOM 3121 O O . LEU A 1 397 ? -8.218 10.777 -14.362 1.00 44.81 397 LEU A O 1
ATOM 3125 N N . CYS A 1 398 ? -8.134 8.856 -13.215 1.00 43.66 398 CYS A N 1
ATOM 3126 C CA . CYS A 1 398 ? -6.794 9.091 -12.668 1.00 43.66 398 CYS A CA 1
ATOM 3127 C C . CYS A 1 398 ? -5.739 9.172 -13.780 1.00 43.66 398 CYS A C 1
ATOM 3129 O O . CYS A 1 398 ? -4.915 10.086 -13.786 1.00 43.66 398 CYS A O 1
ATOM 3131 N N . VAL A 1 399 ? -5.803 8.263 -14.755 1.00 49.25 399 VAL A N 1
ATOM 3132 C CA . VAL A 1 399 ? -4.913 8.250 -15.923 1.00 49.25 399 VAL A CA 1
ATOM 3133 C C . VAL A 1 399 ? -5.121 9.485 -16.795 1.00 49.25 399 VAL A C 1
ATOM 3135 O O . VAL A 1 399 ? -4.142 10.081 -17.232 1.00 49.25 399 VAL A O 1
ATOM 3138 N N . LEU A 1 400 ? -6.367 9.912 -17.012 1.00 45.72 400 LEU A N 1
ATOM 3139 C CA . LEU A 1 400 ? -6.689 11.115 -17.777 1.00 45.72 400 LEU A CA 1
ATOM 3140 C C . LEU A 1 400 ? -6.192 12.376 -17.073 1.00 45.72 400 LEU A C 1
ATOM 3142 O O . LEU A 1 400 ? -5.554 13.195 -17.716 1.00 45.72 400 LEU A O 1
ATOM 3146 N N . ILE A 1 401 ? -6.408 12.528 -15.764 1.00 43.81 401 ILE A N 1
ATOM 3147 C CA . ILE A 1 401 ? -5.930 13.695 -15.003 1.00 43.81 401 ILE A CA 1
ATOM 3148 C C . ILE A 1 401 ? -4.399 13.788 -15.055 1.00 43.81 401 ILE A C 1
ATOM 3150 O O . ILE A 1 401 ? -3.850 14.867 -15.287 1.00 43.81 401 ILE A O 1
ATOM 3154 N N . ILE A 1 402 ? -3.702 12.662 -14.887 1.00 44.56 402 ILE A N 1
ATOM 3155 C CA . ILE A 1 402 ? -2.237 12.614 -14.928 1.00 44.56 402 ILE A CA 1
ATOM 3156 C C . ILE A 1 402 ? -1.729 12.842 -16.361 1.00 44.56 402 ILE A C 1
ATOM 3158 O O . ILE A 1 402 ? -0.845 13.668 -16.579 1.00 44.56 402 ILE A O 1
ATOM 3162 N N . GLY A 1 403 ? -2.325 12.182 -17.356 1.00 38.53 403 GLY A N 1
ATOM 3163 C CA . GLY A 1 403 ? -1.964 12.323 -18.767 1.00 38.53 403 GLY A CA 1
ATOM 3164 C C . GLY A 1 403 ? -2.197 13.736 -19.306 1.00 38.53 403 GLY A C 1
ATOM 3165 O O . GLY A 1 403 ? -1.327 14.293 -19.973 1.00 38.53 403 GLY A O 1
ATOM 3166 N N . TYR A 1 404 ? -3.316 14.367 -18.947 1.00 41.84 404 TYR A N 1
ATOM 3167 C CA . TYR A 1 404 ? -3.658 15.734 -19.358 1.00 41.84 404 TYR A CA 1
ATOM 3168 C C . TYR A 1 404 ? -2.762 16.797 -18.704 1.00 41.84 404 TYR A C 1
ATOM 3170 O O . TYR A 1 404 ? -2.633 17.902 -19.225 1.00 41.84 404 TYR A O 1
ATOM 3178 N N . SER A 1 405 ? -2.121 16.459 -17.581 1.00 38.66 405 SER A N 1
ATOM 3179 C CA . SER A 1 405 ? -1.184 17.343 -16.877 1.00 38.66 405 SER A CA 1
ATOM 3180 C C . SER A 1 405 ? 0.255 17.243 -17.400 1.00 38.66 405 SER A C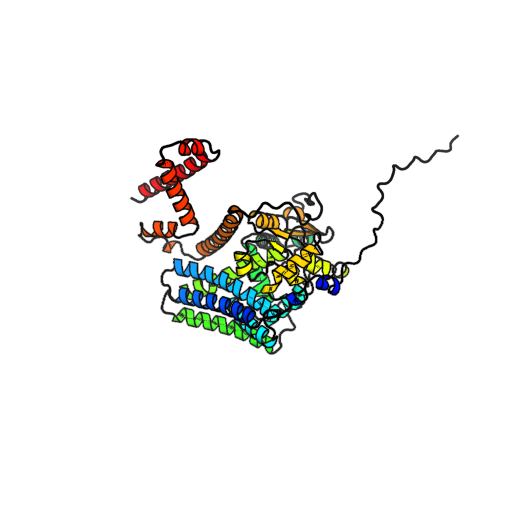 1
ATOM 3182 O O . SER A 1 405 ? 1.059 18.130 -17.123 1.00 38.66 405 SER A O 1
ATOM 3184 N N . ILE A 1 406 ? 0.598 16.176 -18.135 1.00 42.00 406 ILE A N 1
ATOM 3185 C CA . ILE A 1 406 ? 1.981 15.863 -18.542 1.00 42.00 406 ILE A CA 1
ATOM 3186 C C . ILE A 1 406 ? 2.184 15.991 -20.062 1.00 42.00 406 ILE A C 1
ATOM 3188 O O . ILE A 1 406 ? 3.309 16.212 -20.506 1.00 42.00 406 ILE A O 1
ATOM 3192 N N . VAL A 1 407 ? 1.123 15.903 -20.873 1.00 41.97 407 VAL A N 1
ATOM 3193 C CA . VAL A 1 407 ? 1.219 16.026 -22.337 1.00 41.97 407 VAL A CA 1
ATOM 3194 C C . VAL A 1 407 ? 1.042 17.492 -22.769 1.00 41.97 407 VAL A C 1
ATOM 3196 O O . VAL A 1 407 ? -0.041 18.056 -22.592 1.00 41.97 407 VAL A O 1
ATOM 3199 N N . PRO A 1 408 ? 2.054 18.137 -23.383 1.00 41.53 408 PRO A N 1
ATOM 3200 C CA . PRO A 1 408 ? 1.877 19.449 -23.994 1.00 41.53 408 PRO A CA 1
ATOM 3201 C C . PRO A 1 408 ? 0.834 19.366 -25.115 1.00 41.53 408 PRO A C 1
ATOM 3203 O O . PRO A 1 408 ? 0.940 18.520 -26.004 1.00 41.53 408 PRO A O 1
ATOM 3206 N N . ARG A 1 409 ? -0.145 20.282 -25.115 1.00 43.75 409 ARG A N 1
ATOM 3207 C CA . ARG A 1 409 ? -1.246 20.344 -26.104 1.00 43.75 409 ARG A CA 1
ATOM 3208 C C . ARG A 1 409 ? -0.783 20.344 -27.571 1.00 43.75 409 ARG A C 1
ATOM 3210 O O . ARG A 1 409 ? -1.551 19.964 -28.445 1.00 43.75 409 ARG A O 1
ATOM 3217 N N . ALA A 1 410 ? 0.470 20.716 -27.834 1.00 40.19 410 ALA A N 1
ATOM 3218 C CA . ALA A 1 410 ? 1.068 20.731 -29.167 1.00 40.19 410 ALA A CA 1
ATOM 3219 C C . ALA A 1 410 ? 1.274 19.334 -29.795 1.00 40.19 410 ALA A C 1
ATOM 3221 O O . ALA A 1 410 ? 1.444 19.248 -31.004 1.00 40.19 410 ALA A O 1
ATOM 3222 N N . ALA A 1 411 ? 1.226 18.240 -29.020 1.00 40.03 411 ALA A N 1
ATOM 3223 C CA . ALA A 1 411 ? 1.407 16.878 -29.543 1.00 40.03 411 ALA A CA 1
ATOM 3224 C C . ALA A 1 411 ? 0.113 16.220 -30.072 1.00 40.03 411 ALA A C 1
ATOM 3226 O O . ALA A 1 411 ? 0.175 15.151 -30.673 1.00 40.03 411 ALA A O 1
ATOM 3227 N N . LEU A 1 412 ? -1.054 16.842 -29.856 1.00 40.34 412 LEU A N 1
ATOM 3228 C CA . LEU A 1 412 ? -2.357 16.340 -30.324 1.00 40.34 412 LEU A CA 1
ATOM 3229 C C . LEU A 1 412 ? -2.771 16.906 -31.694 1.00 40.34 412 LEU A C 1
ATOM 3231 O O . LEU A 1 412 ? -3.813 16.530 -32.220 1.00 40.34 412 LEU A O 1
ATOM 3235 N N . VAL A 1 413 ? -1.953 17.783 -32.283 1.00 37.09 413 VAL A N 1
ATOM 3236 C CA . VAL A 1 413 ? -2.186 18.385 -33.602 1.00 37.09 413 VAL A CA 1
ATOM 3237 C C . VAL A 1 413 ? -1.218 17.754 -34.605 1.00 37.09 413 VAL A C 1
ATOM 3239 O O . VAL A 1 413 ? -0.230 18.360 -35.006 1.00 37.09 413 VAL A O 1
ATOM 3242 N N . ALA A 1 414 ? -1.463 16.497 -34.976 1.00 39.38 414 ALA A N 1
ATOM 3243 C CA . ALA A 1 414 ? -0.789 15.850 -36.102 1.00 39.38 414 ALA A CA 1
ATOM 3244 C C . ALA A 1 414 ? -1.845 15.289 -37.074 1.00 39.38 414 ALA A C 1
ATOM 3246 O O . ALA A 1 414 ? -2.862 14.760 -36.618 1.00 39.38 414 ALA A O 1
ATOM 3247 N N . PRO A 1 415 ? -1.642 15.404 -38.400 1.00 44.44 415 PRO A N 1
ATOM 3248 C CA . PRO A 1 415 ? -2.691 15.205 -39.389 1.00 44.44 415 PRO A CA 1
ATOM 3249 C C . PRO A 1 415 ? -2.809 13.719 -39.736 1.00 44.44 415 PRO A C 1
ATOM 3251 O O . PRO A 1 415 ? -2.313 13.266 -40.759 1.00 44.44 415 PRO A O 1
ATOM 3254 N N . TYR A 1 416 ? -3.451 12.937 -38.874 1.00 43.12 416 TYR A N 1
ATOM 3255 C CA . TYR A 1 416 ? -3.847 11.570 -39.210 1.00 43.12 416 TYR A CA 1
ATOM 3256 C C . TYR A 1 416 ? -5.313 11.373 -38.835 1.00 43.12 416 TYR A C 1
ATOM 3258 O O . TYR A 1 416 ? -5.638 10.820 -37.783 1.00 43.12 416 TYR A O 1
ATOM 3266 N N . GLY A 1 417 ? -6.190 11.858 -39.720 1.00 40.88 417 GLY A N 1
ATOM 3267 C CA . GLY A 1 417 ? -7.649 11.781 -39.586 1.00 40.88 417 GLY A CA 1
ATOM 3268 C C . GLY A 1 417 ? -8.190 10.357 -39.420 1.00 40.88 417 GLY A C 1
ATOM 3269 O O . GLY A 1 417 ? -9.219 10.177 -38.783 1.00 40.88 417 GLY A O 1
ATOM 3270 N N . ASP A 1 418 ? -7.450 9.336 -39.864 1.00 42.31 418 ASP A N 1
ATOM 3271 C CA . ASP A 1 418 ? -7.893 7.937 -39.772 1.00 42.31 418 ASP A CA 1
ATOM 3272 C C . ASP A 1 418 ? -7.346 7.192 -38.540 1.00 42.31 418 ASP A C 1
ATOM 3274 O O . ASP A 1 418 ? -7.938 6.221 -38.064 1.00 42.31 418 ASP A O 1
ATOM 3278 N N . VAL A 1 419 ? -6.236 7.662 -37.958 1.00 40.03 419 VAL A N 1
ATOM 3279 C CA . VAL A 1 419 ? -5.581 6.996 -36.817 1.00 40.03 419 VAL A CA 1
ATOM 3280 C C . VAL A 1 419 ? -6.220 7.417 -35.493 1.00 40.03 419 VAL A C 1
ATOM 3282 O O . VAL A 1 419 ? -6.322 6.600 -34.582 1.00 40.03 419 VAL A O 1
ATOM 3285 N N . ALA A 1 420 ? -6.739 8.644 -35.390 1.00 39.53 420 ALA A N 1
ATOM 3286 C CA . ALA A 1 420 ? -7.481 9.093 -34.210 1.00 39.53 420 ALA A CA 1
ATOM 3287 C C . ALA A 1 420 ? -8.761 8.266 -33.976 1.00 39.53 420 ALA A C 1
ATOM 3289 O O . ALA A 1 420 ? -9.079 7.937 -32.833 1.00 39.53 420 ALA A O 1
ATOM 3290 N N . LEU A 1 421 ? -9.440 7.846 -35.052 1.00 37.31 421 LEU A N 1
ATOM 3291 C CA . LEU A 1 421 ? -10.619 6.979 -34.981 1.00 37.31 421 LEU A CA 1
ATOM 3292 C C . LEU A 1 421 ? -10.245 5.548 -34.548 1.00 37.31 421 LEU A C 1
ATOM 3294 O O . LEU A 1 421 ? -10.921 4.965 -33.703 1.00 37.31 421 LEU A O 1
ATOM 3298 N N . ALA A 1 422 ? -9.122 5.008 -35.035 1.00 37.38 422 ALA A N 1
ATOM 3299 C CA . ALA A 1 422 ? -8.599 3.708 -34.602 1.00 37.38 422 ALA A CA 1
ATOM 3300 C C . ALA A 1 422 ? -8.088 3.718 -33.143 1.00 37.38 422 ALA A C 1
ATOM 3302 O O . ALA A 1 422 ? -8.288 2.752 -32.407 1.00 37.38 422 ALA A O 1
ATOM 3303 N N . ILE A 1 423 ? -7.492 4.830 -32.696 1.00 40.44 423 ILE A N 1
ATOM 3304 C CA . ILE A 1 423 ? -7.068 5.058 -31.304 1.00 40.44 423 ILE A CA 1
ATOM 3305 C C . ILE A 1 423 ? -8.285 5.184 -30.376 1.00 40.44 423 ILE A C 1
ATOM 3307 O O . ILE A 1 423 ? -8.262 4.652 -29.265 1.00 40.44 423 ILE A O 1
ATOM 3311 N N . TYR A 1 424 ? -9.372 5.820 -30.831 1.00 36.03 424 TYR A N 1
ATOM 3312 C CA . TYR A 1 424 ? -10.607 5.909 -30.052 1.00 36.03 424 TYR A CA 1
ATOM 3313 C C . TYR A 1 424 ? -11.270 4.541 -29.883 1.00 36.03 424 TYR A C 1
ATOM 3315 O O . TYR A 1 424 ? -11.764 4.263 -28.800 1.00 36.03 424 TYR A O 1
ATOM 3323 N N . LEU A 1 425 ? -11.218 3.670 -30.899 1.00 38.34 425 LEU A N 1
ATOM 3324 C CA . LEU A 1 425 ? -11.765 2.304 -30.887 1.00 38.34 425 LEU A CA 1
ATOM 3325 C C . LEU A 1 425 ? -10.899 1.288 -30.111 1.00 38.34 425 LEU A C 1
ATOM 3327 O O . LEU A 1 425 ? -11.417 0.258 -29.681 1.00 38.34 425 LEU A O 1
ATOM 3331 N N . GLY A 1 426 ? -9.610 1.579 -29.898 1.00 39.34 426 GLY A N 1
ATOM 3332 C CA . GLY A 1 426 ? -8.648 0.709 -29.203 1.00 39.34 426 GLY A CA 1
ATOM 3333 C C . GLY A 1 426 ? -8.552 0.885 -27.679 1.00 39.34 426 GLY A C 1
ATOM 3334 O O . GLY A 1 426 ? -7.871 0.104 -27.016 1.00 39.34 426 GLY A O 1
ATOM 3335 N N . LEU A 1 427 ? -9.224 1.883 -27.096 1.00 42.69 427 LEU A N 1
ATOM 3336 C CA . LEU A 1 427 ? -9.356 2.031 -25.640 1.00 42.69 427 LEU A CA 1
ATOM 3337 C C . LEU A 1 427 ? -10.518 1.161 -25.110 1.00 42.69 427 LEU A C 1
ATOM 3339 O O . LEU A 1 427 ? -11.483 0.930 -25.838 1.00 42.69 427 LEU A O 1
ATOM 3343 N N . PRO A 1 428 ? -10.525 0.743 -23.828 1.00 40.75 428 PRO A N 1
ATOM 3344 C CA . PRO A 1 428 ? -11.661 0.026 -23.230 1.00 40.75 428 PRO A CA 1
ATOM 3345 C C . PRO A 1 428 ? -13.006 0.771 -23.354 1.00 40.75 428 PRO A C 1
ATOM 3347 O O . PRO A 1 428 ? -14.057 0.142 -23.438 1.00 40.75 428 PRO A O 1
ATOM 3350 N N . GLY A 1 429 ? -12.982 2.110 -23.432 1.00 37.56 429 GLY A N 1
ATOM 3351 C CA . GLY A 1 429 ? -14.156 2.922 -23.780 1.00 37.56 429 GLY A CA 1
ATOM 3352 C C . GLY A 1 429 ? -14.553 2.803 -25.257 1.00 37.56 429 GLY A C 1
ATOM 3353 O O . GLY A 1 429 ? -15.731 2.675 -25.568 1.00 37.56 429 GLY A O 1
ATOM 3354 N N . GLY A 1 430 ? -13.580 2.749 -26.164 1.00 37.88 430 GLY A N 1
ATOM 3355 C CA . GLY A 1 430 ? -13.751 2.571 -27.607 1.00 37.88 430 GLY A CA 1
ATOM 3356 C C . GLY A 1 430 ? -14.452 1.296 -28.030 1.00 37.88 430 GLY A C 1
ATOM 3357 O O . GLY A 1 430 ? -15.376 1.339 -28.833 1.00 37.88 430 GLY A O 1
ATOM 3358 N N . LEU A 1 431 ? -14.059 0.169 -27.439 1.00 38.22 431 LEU A N 1
ATOM 3359 C CA . LEU A 1 431 ? -14.718 -1.126 -27.632 1.00 38.22 431 LEU A CA 1
ATOM 3360 C C . LEU A 1 431 ? -16.177 -1.105 -27.157 1.00 38.22 431 LEU A C 1
ATOM 3362 O O . LEU A 1 431 ? -17.040 -1.731 -27.770 1.00 38.22 431 LEU A O 1
ATOM 3366 N N . MET A 1 432 ? -16.474 -0.335 -26.108 1.00 40.81 432 MET A N 1
ATOM 3367 C CA . MET A 1 432 ? -17.832 -0.155 -25.601 1.00 40.81 432 MET A CA 1
ATOM 3368 C C . MET A 1 432 ? -18.672 0.756 -26.513 1.00 40.81 432 MET A C 1
ATOM 3370 O O . MET A 1 432 ? -19.837 0.454 -26.769 1.00 40.81 432 MET A O 1
ATOM 3374 N N . PHE A 1 433 ? -18.077 1.813 -27.078 1.00 45.06 433 PHE A N 1
ATOM 3375 C CA . PHE A 1 433 ? -18.723 2.700 -28.054 1.00 45.06 433 PHE A CA 1
ATOM 3376 C C . PHE A 1 433 ? -18.896 2.049 -29.430 1.00 45.06 433 PHE A C 1
ATOM 3378 O O . PHE A 1 433 ? -19.940 2.224 -30.051 1.00 45.06 433 PHE A O 1
ATOM 3385 N N . TYR A 1 434 ? -17.938 1.241 -29.889 1.00 41.97 434 TYR A N 1
ATOM 3386 C CA . TYR A 1 434 ? -18.067 0.440 -31.108 1.00 41.97 434 TYR A CA 1
ATOM 3387 C C . TYR A 1 434 ? -19.094 -0.671 -30.929 1.00 41.97 434 TYR A C 1
ATOM 3389 O O . TYR A 1 434 ? -19.915 -0.889 -31.810 1.00 41.97 434 TYR A O 1
ATOM 3397 N N . GLY A 1 435 ? -19.123 -1.310 -29.755 1.00 45.31 435 GLY A N 1
ATOM 3398 C CA . GLY A 1 435 ? -20.182 -2.238 -29.369 1.00 45.31 435 GLY A CA 1
ATOM 3399 C C . GLY A 1 435 ? -21.559 -1.571 -29.373 1.00 45.31 435 GLY A C 1
ATOM 3400 O O . GLY A 1 435 ? -22.492 -2.120 -29.946 1.00 45.31 435 GLY A O 1
ATOM 3401 N N . ALA A 1 436 ? -21.683 -0.356 -28.827 1.00 47.38 436 ALA A N 1
ATOM 3402 C CA . ALA A 1 436 ? -22.919 0.428 -28.853 1.00 47.38 436 ALA A CA 1
ATOM 3403 C C . ALA A 1 436 ? -23.299 0.904 -30.267 1.00 47.38 436 ALA A C 1
ATOM 3405 O O . ALA A 1 436 ? -24.478 0.927 -30.606 1.00 47.38 436 ALA A O 1
ATOM 3406 N N . HIS A 1 437 ? -22.322 1.231 -31.115 1.00 44.69 437 HIS A N 1
ATOM 3407 C CA . HIS A 1 437 ? -22.528 1.624 -32.508 1.00 44.69 437 HIS A CA 1
ATOM 3408 C C . HIS A 1 437 ? -22.928 0.434 -33.390 1.00 44.69 437 HIS A C 1
ATOM 3410 O O . HIS A 1 437 ? -23.848 0.554 -34.193 1.00 44.69 437 HIS A O 1
ATOM 3416 N N . LEU A 1 438 ? -22.308 -0.734 -33.209 1.00 44.34 438 LEU A N 1
ATOM 3417 C CA . LEU A 1 438 ? -22.700 -1.986 -33.859 1.00 44.34 438 LEU A CA 1
ATOM 3418 C C . LEU A 1 438 ? -24.066 -2.465 -33.363 1.00 44.34 438 LEU A C 1
ATOM 3420 O O . LEU A 1 438 ? -24.877 -2.901 -34.172 1.00 44.34 438 LEU A O 1
ATOM 3424 N N . LEU A 1 439 ? -24.357 -2.318 -32.067 1.00 45.91 439 LEU A N 1
ATOM 3425 C CA . LEU A 1 439 ? -25.675 -2.578 -31.489 1.00 45.91 439 LEU A CA 1
ATOM 3426 C C . LEU A 1 439 ? -26.721 -1.608 -32.056 1.00 45.91 439 LEU A C 1
ATOM 3428 O O . LEU A 1 439 ? -27.801 -2.042 -32.433 1.00 45.91 439 LEU A O 1
ATOM 3432 N N . TRP A 1 440 ? -26.397 -0.323 -32.210 1.00 48.44 440 TRP A N 1
ATOM 3433 C CA . TRP A 1 440 ? -27.257 0.661 -32.870 1.00 48.44 440 TRP A CA 1
ATOM 3434 C C . TRP A 1 440 ? -27.467 0.336 -34.350 1.00 48.44 440 TRP A C 1
ATOM 3436 O O . TRP A 1 440 ? -28.599 0.358 -34.811 1.00 48.44 440 TRP A O 1
ATOM 3446 N N . GLN A 1 441 ? -26.424 -0.033 -35.101 1.00 44.69 441 GLN A N 1
ATOM 3447 C CA . GLN A 1 441 ? -26.561 -0.463 -36.496 1.00 44.69 441 GLN A CA 1
ATOM 3448 C C . GLN A 1 441 ? -27.380 -1.756 -36.619 1.00 44.69 441 GLN A C 1
ATOM 3450 O O . GLN A 1 441 ? -28.190 -1.877 -37.536 1.00 44.69 441 GLN A O 1
ATOM 3455 N N . PHE A 1 442 ? -27.221 -2.694 -35.684 1.00 44.78 442 PHE A N 1
ATOM 3456 C CA . PHE A 1 442 ? -27.996 -3.932 -35.601 1.00 44.78 442 PHE A CA 1
ATOM 3457 C C . PHE A 1 442 ? -29.473 -3.658 -35.271 1.00 44.78 442 PHE A C 1
ATOM 3459 O O . PHE A 1 442 ? -30.362 -4.214 -35.911 1.00 44.78 442 PHE A O 1
ATOM 3466 N N . LEU A 1 443 ? -29.752 -2.737 -34.346 1.00 45.00 443 LEU A N 1
ATOM 3467 C CA . LEU A 1 443 ? -31.105 -2.318 -33.963 1.00 45.00 443 LEU A CA 1
ATOM 3468 C C . LEU A 1 443 ? -31.776 -1.416 -35.017 1.00 45.00 443 LEU A C 1
ATOM 3470 O O . LEU A 1 443 ? -32.983 -1.512 -35.225 1.00 45.00 443 LEU A O 1
ATOM 3474 N N . ALA A 1 444 ? -31.010 -0.575 -35.717 1.00 48.22 444 ALA A N 1
ATOM 3475 C CA . ALA A 1 444 ? -31.493 0.330 -36.763 1.00 48.22 444 ALA A CA 1
ATOM 3476 C C . ALA A 1 444 ? -31.734 -0.387 -38.100 1.00 48.22 444 ALA A C 1
ATOM 3478 O O . ALA A 1 444 ? -32.601 0.025 -38.871 1.00 48.22 444 ALA A O 1
ATOM 3479 N N . ARG A 1 445 ? -30.992 -1.469 -38.378 1.00 45.56 445 ARG A N 1
ATOM 3480 C CA . ARG A 1 445 ? -31.181 -2.326 -39.563 1.00 45.56 445 ARG A CA 1
ATOM 3481 C C . ARG A 1 445 ? -32.071 -3.544 -39.292 1.00 45.56 445 ARG A C 1
ATOM 3483 O O . ARG A 1 445 ? -32.521 -4.183 -40.241 1.00 45.56 445 ARG A O 1
ATOM 3490 N N . GLY A 1 446 ? -32.359 -3.851 -38.027 1.00 44.59 446 GLY A N 1
ATOM 3491 C CA . GLY A 1 446 ? -33.258 -4.928 -37.626 1.00 44.59 446 GLY A CA 1
ATOM 3492 C C . GLY A 1 446 ? -34.709 -4.623 -37.999 1.00 44.59 446 GLY A C 1
ATOM 3493 O O . GLY A 1 446 ? -35.353 -3.759 -37.404 1.00 44.59 446 GLY A O 1
ATOM 3494 N N . ARG A 1 447 ? -35.256 -5.345 -38.981 1.00 45.06 447 ARG A N 1
ATOM 3495 C CA . ARG A 1 447 ? -36.701 -5.352 -39.247 1.00 45.06 447 ARG A CA 1
ATOM 3496 C C . ARG A 1 447 ? -37.378 -6.300 -38.254 1.00 45.06 447 ARG A C 1
ATOM 3498 O O . ARG A 1 447 ? -37.088 -7.492 -38.270 1.00 45.06 447 ARG A O 1
ATOM 3505 N N . GLY A 1 448 ? -38.276 -5.781 -37.411 1.00 53.88 448 GLY A N 1
ATOM 3506 C CA . GLY A 1 448 ? -39.146 -6.595 -36.554 1.00 53.88 448 GLY A CA 1
ATOM 3507 C C . GLY A 1 448 ? -39.340 -6.087 -35.110 1.00 53.88 448 GLY A C 1
ATOM 3508 O O . GLY A 1 448 ? -38.835 -5.020 -34.753 1.00 53.88 448 GLY A O 1
ATOM 3509 N N . PRO A 1 449 ? -40.034 -6.877 -34.259 1.00 46.41 449 PRO A N 1
ATOM 3510 C CA . PRO A 1 449 ? -40.595 -6.496 -32.943 1.00 46.41 449 PRO A CA 1
ATOM 3511 C C . PRO A 1 449 ? -39.579 -6.111 -31.846 1.00 46.41 449 PRO A C 1
ATOM 3513 O O . PRO A 1 449 ? -39.949 -5.858 -30.700 1.00 46.41 449 PRO A O 1
ATOM 3516 N N . ILE A 1 450 ? -38.286 -6.073 -32.174 1.00 44.88 450 ILE A N 1
ATOM 3517 C CA . ILE A 1 450 ? -37.206 -5.598 -31.299 1.00 44.88 450 ILE A CA 1
ATOM 3518 C C . ILE A 1 450 ? -37.144 -4.063 -31.309 1.00 44.88 450 ILE A C 1
ATOM 3520 O O . ILE A 1 450 ? -36.935 -3.453 -30.262 1.00 44.88 450 ILE A O 1
ATOM 3524 N N . ARG A 1 451 ? -37.399 -3.428 -32.461 1.00 47.62 451 ARG A N 1
ATOM 3525 C CA . ARG A 1 451 ? -37.361 -1.964 -32.604 1.00 47.62 451 ARG A CA 1
ATOM 3526 C C . ARG A 1 451 ? -38.450 -1.275 -31.771 1.00 47.62 451 ARG A C 1
ATOM 3528 O O . ARG A 1 451 ? -38.193 -0.248 -31.153 1.00 47.62 451 ARG A O 1
ATOM 3535 N N . GLU A 1 452 ? -39.629 -1.888 -31.684 1.00 53.19 452 GLU A N 1
ATOM 3536 C CA . GLU A 1 452 ? -40.762 -1.389 -30.889 1.00 53.19 452 GLU A CA 1
ATOM 3537 C C . GLU A 1 452 ? -40.530 -1.519 -29.374 1.00 53.19 452 GLU A C 1
ATOM 3539 O O . GLU A 1 452 ? -40.948 -0.650 -28.614 1.00 53.19 452 GLU A O 1
ATOM 3544 N N . ARG A 1 453 ? -39.795 -2.545 -28.915 1.00 51.94 453 ARG A N 1
ATOM 3545 C CA . ARG A 1 453 ? -39.448 -2.700 -27.486 1.00 51.94 453 ARG A CA 1
ATOM 3546 C C . ARG A 1 453 ? -38.403 -1.700 -27.005 1.00 51.94 453 ARG A C 1
ATOM 3548 O O . ARG A 1 453 ? -38.448 -1.302 -25.846 1.00 51.94 453 ARG A O 1
ATOM 3555 N N . VAL A 1 454 ? -37.468 -1.311 -27.872 1.00 47.81 454 VAL A N 1
ATOM 3556 C CA . VAL A 1 454 ? -36.393 -0.359 -27.541 1.00 47.81 454 VAL A CA 1
ATOM 3557 C C . VAL A 1 454 ? -36.902 1.087 -27.536 1.00 47.81 454 VAL A C 1
ATOM 3559 O O . VAL A 1 454 ? -36.464 1.880 -26.707 1.00 47.81 454 VAL A O 1
ATOM 3562 N N . ALA A 1 455 ? -37.881 1.417 -28.385 1.00 53.09 455 ALA A N 1
ATOM 3563 C CA . ALA A 1 455 ? -38.540 2.726 -28.379 1.00 53.09 455 ALA A CA 1
ATOM 3564 C C . ALA A 1 455 ? -39.331 3.004 -27.082 1.00 53.09 455 ALA A C 1
ATOM 3566 O O . ALA A 1 455 ? -39.528 4.156 -26.716 1.00 53.09 455 ALA A O 1
ATOM 3567 N N . GLY A 1 456 ? -39.751 1.960 -26.357 1.00 48.34 456 GLY A N 1
ATOM 3568 C CA . GLY A 1 456 ? -40.447 2.088 -25.071 1.00 48.34 456 GLY A CA 1
ATOM 3569 C C . GLY A 1 456 ? -39.535 2.308 -23.857 1.00 48.34 456 GLY A C 1
ATOM 3570 O O . GLY A 1 456 ? -40.026 2.340 -22.729 1.00 48.34 456 GLY A O 1
ATOM 3571 N N . TRP A 1 457 ? -38.212 2.401 -24.035 1.00 53.66 457 TRP A N 1
ATOM 3572 C CA . TRP A 1 457 ? -37.288 2.558 -22.910 1.00 53.66 457 TRP A CA 1
ATOM 3573 C C . TRP A 1 457 ? -37.229 4.015 -22.420 1.00 53.66 457 TRP A C 1
ATOM 3575 O O . TRP A 1 457 ? -37.016 4.913 -23.232 1.00 53.66 457 TRP A O 1
ATOM 3585 N N . PRO A 1 458 ? -37.291 4.272 -21.096 1.00 45.34 458 PRO A N 1
ATOM 3586 C CA . PRO A 1 458 ? -37.355 5.632 -20.538 1.00 45.34 458 PRO A CA 1
ATOM 3587 C C . PRO A 1 458 ? -36.138 6.526 -20.848 1.00 45.34 458 PRO A C 1
ATOM 3589 O O . PRO A 1 458 ? -36.162 7.733 -20.610 1.00 45.34 458 PRO A O 1
ATOM 3592 N N . TRP A 1 459 ? -35.055 5.941 -21.361 1.00 50.97 459 TRP A N 1
ATOM 3593 C CA . TRP A 1 459 ? -33.791 6.607 -21.683 1.00 50.97 459 TRP A CA 1
ATOM 3594 C C . TRP A 1 459 ? -33.574 6.787 -23.190 1.00 50.97 459 TRP A C 1
ATOM 3596 O O . TRP A 1 459 ? -32.596 7.427 -23.572 1.00 50.97 459 TRP A O 1
ATOM 3606 N N . HIS A 1 460 ? -34.449 6.222 -24.031 1.00 46.38 460 HIS A N 1
ATOM 3607 C CA . HIS A 1 460 ? -34.300 6.204 -25.487 1.00 46.38 460 HIS A CA 1
ATOM 3608 C C . HIS A 1 460 ? -34.126 7.620 -26.046 1.00 46.38 460 HIS A C 1
ATOM 3610 O O . HIS A 1 460 ? -33.135 7.907 -26.714 1.00 46.38 460 HIS A O 1
ATOM 3616 N N . ASP A 1 461 ? -35.010 8.540 -25.670 1.00 46.97 461 ASP A N 1
ATOM 3617 C CA . ASP A 1 461 ? -34.994 9.900 -26.211 1.00 46.97 461 ASP A CA 1
ATOM 3618 C C . ASP A 1 461 ? -33.798 10.717 -25.707 1.00 46.97 461 ASP A C 1
ATOM 3620 O O . ASP A 1 461 ? -33.257 11.541 -26.440 1.00 46.97 461 ASP A O 1
ATOM 3624 N N . LYS A 1 462 ? -33.306 10.438 -24.491 1.00 49.78 462 LYS A N 1
ATOM 3625 C CA . LYS A 1 462 ? -32.082 11.062 -23.955 1.00 49.78 462 LYS A CA 1
ATOM 3626 C C . LYS A 1 462 ? -30.830 10.550 -24.662 1.00 49.78 462 LYS A C 1
ATOM 3628 O O . LYS A 1 462 ? -29.915 11.329 -24.922 1.00 49.78 462 LYS A O 1
ATOM 3633 N N . LEU A 1 463 ? -30.794 9.258 -24.980 1.00 45.97 463 LEU A N 1
ATOM 3634 C CA . LEU A 1 463 ? -29.710 8.630 -25.730 1.00 45.97 463 LEU A CA 1
ATOM 3635 C C . LEU A 1 463 ? -29.666 9.176 -27.162 1.00 45.97 463 LEU A C 1
ATOM 3637 O O . LEU A 1 463 ? -28.612 9.614 -27.612 1.00 45.97 463 LEU A O 1
ATOM 3641 N N . VAL A 1 464 ? -30.816 9.240 -27.840 1.00 48.25 464 VAL A N 1
ATOM 3642 C CA . VAL A 1 464 ? -30.930 9.806 -29.190 1.00 48.25 464 VAL A CA 1
ATOM 3643 C C . VAL A 1 464 ? -30.577 11.294 -29.192 1.00 48.25 464 VAL A C 1
ATOM 3645 O O . VAL A 1 464 ? -29.772 11.713 -30.017 1.00 48.25 464 VAL A O 1
ATOM 3648 N N . ALA A 1 465 ? -31.082 12.087 -28.242 1.00 44.28 465 ALA A N 1
ATOM 3649 C CA . ALA A 1 465 ? -30.756 13.511 -28.147 1.00 44.28 465 ALA A CA 1
ATOM 3650 C C . ALA A 1 465 ? -29.264 13.762 -27.886 1.00 44.28 465 ALA A C 1
ATOM 3652 O O . ALA A 1 465 ? -28.692 14.686 -28.455 1.00 44.28 465 ALA A O 1
ATOM 3653 N N . THR A 1 466 ? -28.616 12.920 -27.078 1.00 46.19 466 THR A N 1
ATOM 3654 C CA . THR A 1 466 ? -27.180 13.034 -26.779 1.00 46.19 466 THR A CA 1
ATOM 3655 C C . THR A 1 466 ? -26.336 12.656 -27.994 1.00 46.19 466 THR A C 1
ATOM 3657 O O . THR A 1 466 ? -25.379 13.353 -28.314 1.00 46.19 466 THR A O 1
ATOM 3660 N N . VAL A 1 467 ? -26.723 11.604 -28.722 1.00 46.31 467 VAL A N 1
ATOM 3661 C CA . VAL A 1 467 ? -26.051 11.190 -29.962 1.00 46.31 467 VAL A CA 1
ATOM 3662 C C . VAL A 1 467 ? -26.234 12.236 -31.069 1.00 46.31 467 VAL A C 1
ATOM 3664 O O . VAL A 1 467 ? -25.270 12.577 -31.747 1.00 46.31 467 VAL A O 1
ATOM 3667 N N . VAL A 1 468 ? -27.434 12.804 -31.225 1.00 43.06 468 VAL A N 1
ATOM 3668 C CA . VAL A 1 468 ? -27.711 13.851 -32.224 1.00 43.06 468 VAL A CA 1
ATOM 3669 C C . VAL A 1 468 ? -27.002 15.161 -31.873 1.00 43.06 468 VAL A C 1
ATOM 3671 O O . VAL A 1 468 ? -26.382 15.755 -32.749 1.00 43.06 468 VAL A O 1
ATOM 3674 N N . ALA A 1 469 ? -27.019 15.595 -30.609 1.00 41.00 469 ALA A N 1
ATOM 3675 C CA . ALA A 1 469 ? -26.306 16.799 -30.178 1.00 41.00 469 ALA A CA 1
ATOM 3676 C C . ALA A 1 469 ? -24.793 16.688 -30.418 1.00 41.00 469 ALA A C 1
ATOM 3678 O O . ALA A 1 469 ? -24.170 17.671 -30.818 1.00 41.00 469 ALA A O 1
ATOM 3679 N N . PHE A 1 470 ? -24.226 15.490 -30.232 1.00 39.22 470 PHE A N 1
ATOM 3680 C CA . PHE A 1 470 ? -22.811 15.208 -30.467 1.00 39.22 470 PHE A CA 1
ATOM 3681 C C . PHE A 1 470 ? -22.463 15.178 -31.965 1.00 39.22 470 PHE A C 1
ATOM 3683 O O . PHE A 1 470 ? -21.492 15.797 -32.381 1.00 39.22 470 PHE A O 1
ATOM 3690 N N . LEU A 1 471 ? -23.299 14.552 -32.803 1.00 38.25 471 LEU A N 1
ATOM 3691 C CA . LEU A 1 471 ? -23.110 14.540 -34.262 1.00 38.25 471 LEU A CA 1
ATOM 3692 C C . LEU A 1 471 ? -23.269 15.930 -34.895 1.00 38.25 471 LEU A C 1
ATOM 3694 O O . LEU A 1 471 ? -22.573 16.255 -35.853 1.00 38.25 471 LEU A O 1
ATOM 3698 N N . VAL A 1 472 ? -24.160 16.767 -34.356 1.00 40.41 472 VAL A N 1
ATOM 3699 C CA . VAL A 1 472 ? -24.322 18.159 -34.803 1.00 40.41 472 VAL A CA 1
ATOM 3700 C C . VAL A 1 472 ? -23.116 19.008 -34.396 1.00 40.41 472 VAL A C 1
ATOM 3702 O O . VAL A 1 472 ? -22.676 19.825 -35.200 1.00 40.41 472 VAL A O 1
ATOM 3705 N N . THR A 1 473 ? -22.534 18.788 -33.208 1.00 42.16 473 THR A N 1
ATOM 3706 C CA . THR A 1 473 ? -21.302 19.490 -32.796 1.00 42.16 473 THR A CA 1
ATOM 3707 C C . THR A 1 473 ? -20.098 19.081 -33.644 1.00 42.16 473 THR A C 1
ATOM 3709 O O . THR A 1 473 ? -19.317 19.950 -34.032 1.00 42.16 473 THR A O 1
ATOM 3712 N N . ASP A 1 474 ? -19.998 17.802 -34.007 1.00 35.25 474 ASP A N 1
ATOM 3713 C CA . ASP A 1 474 ? -18.949 17.265 -34.882 1.00 35.25 474 ASP A CA 1
ATOM 3714 C C . ASP A 1 474 ? -19.083 17.789 -36.329 1.00 35.25 474 ASP A C 1
ATOM 3716 O O . ASP A 1 474 ? -18.108 18.219 -36.943 1.00 35.25 474 ASP A O 1
ATOM 3720 N N . ALA A 1 475 ? -20.315 17.888 -36.850 1.00 35.06 475 ALA A N 1
ATOM 3721 C CA . ALA A 1 475 ? -20.587 18.470 -38.167 1.00 35.06 475 ALA A CA 1
ATOM 3722 C C . ALA A 1 475 ? -20.307 19.985 -38.225 1.00 35.06 475 ALA A C 1
ATOM 3724 O O . ALA A 1 475 ? -19.784 20.473 -39.227 1.00 35.06 475 ALA A O 1
ATOM 3725 N N . THR A 1 476 ? -20.591 20.736 -37.152 1.00 37.59 476 THR A N 1
ATOM 3726 C CA . THR A 1 476 ? -20.206 22.158 -37.062 1.00 37.59 476 THR A CA 1
ATOM 3727 C C . THR A 1 476 ? -18.697 22.361 -36.929 1.00 37.59 476 THR A C 1
ATOM 3729 O O . THR A 1 476 ? -18.188 23.386 -37.374 1.00 37.59 476 THR A O 1
ATOM 3732 N N . TRP A 1 477 ? -17.968 21.390 -36.369 1.00 33.53 477 TRP A N 1
ATOM 3733 C CA . TRP A 1 477 ? -16.507 21.429 -36.280 1.00 33.53 477 TRP A CA 1
ATOM 3734 C C . TRP A 1 477 ? -15.841 21.087 -37.617 1.00 33.53 477 TRP A C 1
ATOM 3736 O O . TRP A 1 477 ? -14.909 21.772 -38.027 1.00 33.53 477 TRP A O 1
ATOM 3746 N N . ALA A 1 478 ? -16.366 20.098 -38.344 1.00 33.66 478 ALA A N 1
ATOM 3747 C CA . ALA A 1 478 ? -15.890 19.741 -39.680 1.00 33.66 478 ALA A CA 1
ATOM 3748 C C . ALA A 1 478 ? -16.117 20.858 -40.721 1.00 33.66 478 ALA A C 1
ATOM 3750 O O . ALA A 1 478 ? -15.320 20.995 -41.643 1.00 33.66 478 ALA A O 1
ATOM 3751 N N . TRP A 1 479 ? -17.159 21.685 -40.559 1.00 32.19 479 TRP A N 1
ATOM 3752 C CA . TRP A 1 479 ? -17.420 22.842 -41.430 1.00 32.19 479 TRP A CA 1
ATOM 3753 C C . TRP A 1 479 ? -16.600 24.092 -41.064 1.00 32.19 479 TRP A C 1
ATOM 3755 O O . TRP A 1 479 ? -16.437 24.976 -41.892 1.00 32.19 479 TRP A O 1
ATOM 3765 N N . ALA A 1 480 ? -16.078 24.178 -39.835 1.00 33.91 480 ALA A N 1
ATOM 3766 C CA . ALA A 1 480 ? -15.248 25.298 -39.376 1.00 33.91 480 ALA A CA 1
ATOM 3767 C C . ALA A 1 480 ? -13.740 25.102 -39.642 1.00 33.91 480 ALA A C 1
ATOM 3769 O O . ALA A 1 480 ? -12.959 26.031 -39.438 1.00 33.91 480 ALA A O 1
ATOM 3770 N N . VAL A 1 481 ? -13.330 23.893 -40.044 1.00 40.66 481 VAL A N 1
ATOM 3771 C CA . VAL A 1 481 ? -11.924 23.493 -40.259 1.00 40.66 481 VAL A CA 1
ATOM 3772 C C . VAL A 1 481 ? -11.635 23.106 -41.723 1.00 40.66 481 VAL A C 1
ATOM 3774 O O . VAL A 1 481 ? -10.483 22.851 -42.070 1.00 40.66 481 VAL A O 1
ATOM 3777 N N . GLY A 1 482 ? -12.651 23.099 -42.593 1.00 33.72 482 GLY A N 1
ATOM 3778 C CA . GLY A 1 482 ? -12.496 23.090 -44.055 1.00 33.72 482 GLY A CA 1
ATOM 3779 C C . GLY A 1 482 ? -12.640 24.494 -44.617 1.00 33.72 482 GLY A C 1
ATOM 3780 O O . GLY A 1 482 ? -11.952 24.784 -45.619 1.00 33.72 482 GLY A O 1
#

Mean predicted aligned error: 13.56 Å

Foldseek 3Di:
DDDDDDDDDDDDPPDPDPDPPPPFDALVRLCVLFDPCLLDEDPCQLCVQLVVLVVQLVVLLLVLLVDQPLVVNLVSLLVSLLSLLLLQLSLLLLLLVQHHVDVVVSPVSNLVSCLLLLFQSLLCCQQPVVQCLVFFQEPLRNQLDHFAALVRLLPDDPVVVVLLLLCLDLQNLLVCLVPRPCPCRGPVVPRPSSPPQPDPSRVVSNCSNVVSLVVQLVCLCPSPHNHSVSSCVRSRVSSNSSNSSVVSLLSCQFQFDQQAFHAHDCVPDDLLNRLARRTEQEDDDPVVCVSSLVCSLPSLCSSPVSRGSVSSVSSSVSSCVVCVQRHAYHYQALVRSVVRSQFASHAHNVVRGHFGSCCSNVVDPTPPPPDPRPGNCPPDDDDDPNRVVRVVVSSVVNSCVVVVVPDDPVVVPDPDPPVVLVVCCPDPNNVVVVVVVVVVVCLVPDPDDSVVVLVPDPCNVVVVVVVVVVVVVVVVVVVVVD